Protein AF-0000000078900941 (afdb_homodimer)

Solvent-accessible surface area (backbone atoms only — not comparable to full-atom values): 21826 Å² total; per-residue (Å²): 110,32,38,36,37,47,48,81,42,49,52,17,24,34,42,36,21,47,37,43,66,69,64,56,70,67,45,75,48,90,68,72,78,74,83,88,58,52,76,51,66,72,50,41,76,49,13,80,83,36,54,61,17,28,34,40,34,63,56,96,88,37,81,32,52,26,22,39,37,67,27,40,47,53,48,51,25,63,74,68,68,42,50,53,55,88,51,69,59,48,28,30,36,24,37,18,43,24,39,44,23,48,58,48,40,42,50,22,50,51,51,25,43,45,35,68,63,68,38,88,64,79,43,68,67,62,31,49,54,21,50,52,48,36,50,52,47,49,50,45,47,21,60,53,31,64,75,26,75,26,79,47,27,90,50,77,32,52,21,45,47,54,34,45,39,53,57,59,69,46,41,87,81,45,65,76,48,63,95,23,66,35,39,40,51,39,50,53,57,54,58,65,35,66,34,40,49,57,8,67,50,36,54,65,77,73,73,70,81,123,111,32,38,35,37,47,47,83,42,47,52,16,24,34,43,38,21,48,39,44,66,70,64,56,71,67,45,74,48,89,67,72,77,73,82,86,60,52,75,51,66,73,50,42,74,50,14,81,85,35,52,62,15,28,32,38,35,61,55,96,88,36,81,31,49,26,24,40,38,68,26,41,47,52,48,52,24,63,74,67,68,42,49,52,54,88,50,68,60,48,28,30,34,23,38,17,43,24,40,44,24,50,58,49,39,43,50,23,49,51,50,25,43,43,36,67,64,67,38,88,64,80,45,67,68,63,30,48,55,20,51,53,48,38,50,52,47,50,50,46,47,21,60,53,31,66,76,26,74,25,78,47,27,89,49,77,34,51,21,44,47,53,35,45,41,53,57,60,69,45,40,88,81,43,65,76,48,62,97,23,66,36,39,41,50,39,51,52,58,53,60,66,34,65,34,41,49,57,8,68,49,37,54,64,78,72,72,69,81,123

Secondary structure (DSSP, 8-state):
-EEEE--SSHHHHHHHHHHHHHT--EEEEP----SS----HHHHHH-TT--S-EEEEEETTEEEEEESHHHHHHHHHHHHT-SS-SSHHHHHHHHHHHHIIIIIIHHHHHHHHIIIII-SS--HHHHHHHHHHHHHHHHHHHHHHTT-SBTTBSS--HHHHHHHHHHHHHGGGS-SSTT-HHHHHHHHHHHT-HHHHHHHTPSPPP----/-EEEE--SSHHHHHHHHHHHHHT--EEEEP----SS----HHHHHH-TT--S-EEEEEETTEEEEEESHHHHHHHHHHHHT-SS-SSHHHHHHHHHHHHIIIIIIHHHHHHHHIIIII-SS--HHHHHHHHHHHHHHHHHHHHHHTT-SBTTBSS--HHHHHHHHHHHHHTTTS-SSTT-HHHHHHHHHHHT-HHHHHHHTPSPPP----

Structure (mmCIF, N/CA/C/O backbone):
data_AF-0000000078900941-model_v1
#
loop_
_entity.id
_entity.type
_entity.pdbx_description
1 polymer 'Glutathione S-transferase family protein, putative'
#
loop_
_atom_site.group_PDB
_atom_site.id
_atom_site.type_symbol
_atom_site.label_atom_id
_atom_site.label_alt_id
_atom_site.label_comp_id
_atom_site.label_asym_id
_atom_site.label_entity_id
_atom_site.label_seq_id
_atom_site.pdbx_PDB_ins_code
_atom_site.Cartn_x
_atom_site.Cartn_y
_atom_site.Cartn_z
_atom_site.occupancy
_atom_site.B_iso_or_equiv
_atom_site.auth_seq_id
_atom_site.auth_comp_id
_atom_site.auth_asym_id
_atom_site.auth_atom_id
_atom_site.pdbx_PDB_model_num
ATOM 1 N N . MET A 1 1 ? 12.602 16.359 -16.953 1 89.31 1 MET A N 1
ATOM 2 C CA . MET A 1 1 ? 11.672 17.031 -16.062 1 89.31 1 MET A CA 1
ATOM 3 C C . MET A 1 1 ? 10.508 16.109 -15.688 1 89.31 1 MET A C 1
ATOM 5 O O . MET A 1 1 ? 10.031 15.344 -16.531 1 89.31 1 MET A O 1
ATOM 9 N N . ILE A 1 2 ? 10.094 16.141 -14.477 1 96.94 2 ILE A N 1
ATOM 10 C CA . ILE A 1 2 ? 9.008 15.297 -13.984 1 96.94 2 ILE A CA 1
ATOM 11 C C . ILE A 1 2 ? 7.664 15.883 -14.406 1 96.94 2 ILE A C 1
ATOM 13 O O . ILE A 1 2 ? 7.453 17.094 -14.328 1 96.94 2 ILE A O 1
ATOM 17 N N . THR A 1 3 ? 6.773 15.023 -14.961 1 97.5 3 THR A N 1
ATOM 18 C CA . THR A 1 3 ? 5.379 15.383 -15.211 1 97.5 3 THR A CA 1
ATOM 19 C C . THR A 1 3 ? 4.457 14.672 -14.219 1 97.5 3 THR A C 1
ATOM 21 O O . THR A 1 3 ? 4.5 13.445 -14.086 1 97.5 3 THR A O 1
ATOM 24 N N . LEU A 1 4 ? 3.652 15.453 -13.562 1 98 4 LEU A N 1
ATOM 25 C CA . LEU A 1 4 ? 2.703 14.938 -12.578 1 98 4 LEU A CA 1
ATOM 26 C C . LEU A 1 4 ? 1.29 14.906 -13.148 1 98 4 LEU A C 1
ATOM 28 O O . LEU A 1 4 ? 0.805 15.914 -13.664 1 98 4 LEU A O 1
ATOM 32 N N . TYR A 1 5 ? 0.704 13.734 -13.188 1 96.56 5 TYR A N 1
ATOM 33 C CA . TYR A 1 5 ? -0.721 13.555 -13.453 1 96.56 5 TYR A CA 1
ATOM 34 C C . TYR A 1 5 ? -1.503 13.445 -12.148 1 96.56 5 TYR A C 1
ATOM 36 O O . TYR A 1 5 ? -1.329 12.492 -11.391 1 96.56 5 TYR A O 1
ATOM 44 N N . SER A 1 6 ? -2.326 14.477 -11.867 1 94.31 6 SER A N 1
ATOM 45 C CA . SER A 1 6 ? -2.955 14.477 -10.547 1 94.31 6 SER A CA 1
ATOM 46 C C . SER A 1 6 ? -4.258 15.273 -10.555 1 94.31 6 SER A C 1
ATOM 48 O O . SER A 1 6 ? -4.465 16.125 -11.422 1 94.31 6 SER A O 1
ATOM 50 N N . PHE A 1 7 ? -5.105 14.953 -9.672 1 90.88 7 PHE A N 1
ATOM 51 C CA . PHE A 1 7 ? -6.234 15.773 -9.25 1 90.88 7 PHE A CA 1
ATOM 52 C C . PHE A 1 7 ? -6.027 16.281 -7.836 1 90.88 7 PHE A C 1
ATOM 54 O O . PHE A 1 7 ? -5.086 15.883 -7.148 1 90.88 7 PHE A O 1
ATOM 61 N N . GLY A 1 8 ? -6.957 17.219 -7.438 1 90.62 8 GLY A N 1
ATOM 62 C CA . GLY A 1 8 ? -6.91 17.75 -6.082 1 90.62 8 GLY A CA 1
ATOM 63 C C . GLY A 1 8 ? -7.531 16.812 -5.059 1 90.62 8 GLY A C 1
ATOM 64 O O . GLY A 1 8 ? -8.391 17.219 -4.273 1 90.62 8 GLY A O 1
ATOM 65 N N . THR A 1 9 ? -7.145 15.523 -5.102 1 92 9 THR A N 1
ATOM 66 C CA . THR A 1 9 ? -7.598 14.516 -4.156 1 92 9 THR A CA 1
ATOM 67 C C . THR A 1 9 ? -6.496 14.172 -3.156 1 92 9 THR A C 1
ATOM 69 O O . THR A 1 9 ? -5.328 14.5 -3.377 1 92 9 THR A O 1
ATOM 72 N N . PRO A 1 10 ? -6.879 13.57 -2.072 1 96 10 PRO A N 1
ATOM 73 C CA . PRO A 1 10 ? -5.844 13.195 -1.107 1 96 10 PRO A CA 1
ATOM 74 C C . PRO A 1 10 ? -4.773 12.289 -1.713 1 96 10 PRO A C 1
ATOM 76 O O . PRO A 1 10 ? -3.598 12.391 -1.352 1 96 10 PRO A O 1
ATOM 79 N N . HIS A 1 11 ? -5.121 11.414 -2.633 1 96.19 11 HIS A N 1
ATOM 80 C CA . HIS A 1 11 ? -4.129 10.594 -3.32 1 96.19 11 HIS A CA 1
ATOM 81 C C . HIS A 1 11 ? -3.141 11.453 -4.098 1 96.19 11 HIS A C 1
ATOM 83 O O . HIS A 1 11 ? -1.931 11.227 -4.031 1 96.19 11 HIS A O 1
ATOM 89 N N . GLY A 1 12 ? -3.729 12.383 -4.824 1 96.81 12 GLY A N 1
ATOM 90 C CA . GLY A 1 12 ? -2.889 13.281 -5.598 1 96.81 12 GLY A CA 1
ATOM 91 C C . GLY A 1 12 ? -1.979 14.141 -4.738 1 96.81 12 GLY A C 1
ATOM 92 O O . GLY A 1 12 ? -0.824 14.383 -5.098 1 96.81 12 GLY A O 1
ATOM 93 N N . HIS A 1 13 ? -2.455 14.547 -3.639 1 98.25 13 HIS A N 1
ATOM 94 C CA . HIS A 1 13 ? -1.705 15.438 -2.76 1 98.25 13 HIS A CA 1
ATOM 95 C C . HIS A 1 13 ? -0.484 14.734 -2.176 1 98.25 13 HIS A C 1
ATOM 97 O O . HIS A 1 13 ? 0.536 15.375 -1.908 1 98.25 13 HIS A O 1
ATOM 103 N N . ARG A 1 14 ? -0.499 13.391 -2.012 1 98.69 14 ARG A N 1
ATOM 104 C CA . ARG A 1 14 ? 0.699 12.672 -1.597 1 98.69 14 ARG A CA 1
ATOM 105 C C . ARG A 1 14 ? 1.86 12.945 -2.547 1 98.69 14 ARG A C 1
ATOM 107 O O . ARG A 1 14 ? 2.973 13.242 -2.107 1 98.69 14 ARG A O 1
ATOM 114 N N . ALA A 1 15 ? 1.539 12.93 -3.803 1 98.69 15 ALA A N 1
ATOM 115 C CA . ALA A 1 15 ? 2.576 13.102 -4.816 1 98.69 15 ALA A CA 1
ATOM 116 C C . ALA A 1 15 ? 3.049 14.555 -4.871 1 98.69 15 ALA A C 1
ATOM 118 O O . ALA A 1 15 ? 4.254 14.82 -4.906 1 98.69 15 ALA A O 1
ATOM 119 N N . SER A 1 16 ? 2.109 15.469 -4.863 1 98.75 16 SER A N 1
ATOM 120 C CA . SER A 1 16 ? 2.496 16.875 -4.973 1 98.75 16 SER A CA 1
ATOM 121 C C . SER A 1 16 ? 3.234 17.344 -3.727 1 98.75 16 SER A C 1
ATOM 123 O O . SER A 1 16 ? 4.195 18.109 -3.82 1 98.75 16 SER A O 1
ATOM 125 N N . ILE A 1 17 ? 2.809 16.891 -2.559 1 98.88 17 ILE A N 1
ATOM 126 C CA . ILE A 1 17 ? 3.537 17.219 -1.337 1 98.88 17 ILE A CA 1
ATOM 127 C C . ILE A 1 17 ? 4.961 16.672 -1.427 1 98.88 17 ILE A C 1
ATOM 129 O O . ILE A 1 17 ? 5.922 17.375 -1.098 1 98.88 17 ILE A O 1
ATOM 133 N N . MET A 1 18 ? 5.105 15.438 -1.868 1 98.94 18 MET A N 1
ATOM 134 C CA . MET A 1 18 ? 6.426 14.82 -1.984 1 98.94 18 MET A CA 1
ATOM 135 C C . MET A 1 18 ? 7.316 15.617 -2.934 1 98.94 18 MET A C 1
ATOM 137 O O . MET A 1 18 ? 8.484 15.859 -2.635 1 98.94 18 MET A O 1
ATOM 141 N N . LEU A 1 19 ? 6.77 15.992 -4.051 1 98.75 19 LEU A N 1
ATOM 142 C CA . LEU A 1 19 ? 7.527 16.766 -5.023 1 98.75 19 LEU A CA 1
ATOM 143 C C . LEU A 1 19 ? 7.969 18.094 -4.434 1 98.75 19 LEU A C 1
ATOM 145 O O . LEU A 1 19 ? 9.117 18.516 -4.613 1 98.75 19 LEU A O 1
ATOM 149 N N . GLU A 1 20 ? 7.086 18.703 -3.717 1 98.81 20 GLU A N 1
ATOM 150 C CA . GLU A 1 20 ? 7.414 19.984 -3.08 1 98.81 20 GLU A CA 1
ATOM 151 C C . GLU A 1 20 ? 8.469 19.797 -1.992 1 98.81 20 GLU A C 1
ATOM 153 O O . GLU A 1 20 ? 9.367 20.625 -1.843 1 98.81 20 GLU A O 1
ATOM 158 N N . GLU A 1 21 ? 8.344 18.75 -1.199 1 98.88 21 GLU A N 1
ATOM 159 C CA . GLU A 1 21 ? 9.305 18.469 -0.136 1 98.88 21 GLU A CA 1
ATOM 160 C C . GLU A 1 21 ? 10.703 18.219 -0.704 1 98.88 21 GLU A C 1
ATOM 162 O O . GLU A 1 21 ? 11.703 18.625 -0.101 1 98.88 21 GLU A O 1
ATOM 167 N N . THR A 1 22 ? 10.797 17.562 -1.815 1 98.31 22 THR A N 1
ATOM 168 C CA . THR A 1 22 ? 12.094 17.203 -2.389 1 98.31 22 THR A CA 1
ATOM 169 C C . THR A 1 22 ? 12.664 18.359 -3.199 1 98.31 22 THR A C 1
ATOM 171 O O . THR A 1 22 ? 13.859 18.359 -3.529 1 98.31 22 THR A O 1
ATOM 174 N N . GLY A 1 23 ? 11.836 19.281 -3.594 1 97.94 23 GLY A N 1
ATOM 175 C CA . GLY A 1 23 ? 12.289 20.438 -4.352 1 97.94 23 GLY A CA 1
ATOM 176 C C . GLY A 1 23 ? 12.555 20.125 -5.812 1 97.94 23 GLY A C 1
ATOM 177 O O . GLY A 1 23 ? 13.156 20.938 -6.523 1 97.94 23 GLY A O 1
ATOM 178 N N . LEU A 1 24 ? 12.18 18.984 -6.266 1 96.69 24 LEU A N 1
ATOM 179 C CA . LEU A 1 24 ? 12.367 18.609 -7.664 1 96.69 24 LEU A CA 1
ATOM 180 C C . LEU A 1 24 ? 11.43 19.406 -8.57 1 96.69 24 LEU A C 1
ATOM 182 O O . LEU A 1 24 ? 10.242 19.547 -8.273 1 96.69 24 LEU A O 1
ATOM 186 N N . PRO A 1 25 ? 12.008 19.953 -9.602 1 96.75 25 PRO A N 1
ATOM 187 C CA . PRO A 1 25 ? 11.117 20.625 -10.547 1 96.75 25 PRO A CA 1
ATOM 188 C C . PRO A 1 25 ? 10.141 19.672 -11.227 1 96.75 25 PRO A C 1
ATOM 190 O O . PRO A 1 25 ? 10.492 18.531 -11.523 1 96.75 25 PRO A O 1
ATOM 193 N N . TYR A 1 26 ? 8.945 20.141 -11.398 1 97.5 26 TYR A N 1
ATOM 194 C CA . TYR A 1 26 ? 7.93 19.344 -12.07 1 97.5 26 TYR A CA 1
ATOM 195 C C . TYR A 1 26 ? 6.891 20.219 -12.75 1 97.5 26 TYR A C 1
ATOM 197 O O . TYR A 1 26 ? 6.777 21.406 -12.445 1 97.5 26 TYR A O 1
ATOM 205 N N . ARG A 1 27 ? 6.199 19.641 -13.688 1 96.56 27 ARG A N 1
ATOM 206 C CA . ARG A 1 27 ? 5.012 20.234 -14.289 1 96.56 27 ARG A CA 1
ATOM 207 C C . ARG A 1 27 ? 3.779 19.375 -14.047 1 96.56 27 ARG A C 1
ATOM 209 O O . ARG A 1 27 ? 3.893 18.172 -13.859 1 96.56 27 ARG A O 1
ATOM 216 N N . VAL A 1 28 ? 2.648 19.984 -14.023 1 96.44 28 VAL A N 1
ATOM 217 C CA . VAL A 1 28 ? 1.391 19.266 -13.844 1 96.44 28 VAL A CA 1
ATOM 218 C C . VAL A 1 28 ? 0.688 19.125 -15.188 1 96.44 28 VAL A C 1
ATOM 220 O O . VAL A 1 28 ? 0.504 20.094 -15.922 1 96.44 28 VAL A O 1
ATOM 223 N N . HIS A 1 29 ? 0.426 17.875 -15.547 1 93.75 29 HIS A N 1
ATOM 224 C CA . HIS A 1 29 ? -0.381 17.625 -16.734 1 93.75 29 HIS A CA 1
ATOM 225 C C . HIS A 1 29 ? -1.857 17.891 -16.469 1 93.75 29 HIS A C 1
ATOM 227 O O . HIS A 1 29 ? -2.445 17.312 -15.547 1 93.75 29 HIS A O 1
ATOM 233 N N . PRO A 1 30 ? -2.486 18.797 -17.188 1 84 30 PRO A N 1
ATOM 234 C CA . PRO A 1 30 ? -3.91 19.078 -16.969 1 84 30 PRO A CA 1
ATOM 235 C C . PRO A 1 30 ? -4.789 17.859 -17.266 1 84 30 PRO A C 1
ATOM 237 O O . PRO A 1 30 ? -4.602 17.188 -18.281 1 84 30 PRO A O 1
ATOM 240 N N . LEU A 1 31 ? -5.566 17.5 -16.328 1 86.75 31 LEU A N 1
ATOM 241 C CA . LEU A 1 31 ? -6.508 16.391 -16.5 1 86.75 31 LEU A CA 1
ATOM 242 C C . LEU A 1 31 ? -7.945 16.875 -16.375 1 86.75 31 LEU A C 1
ATOM 244 O O . LEU A 1 31 ? -8.242 17.75 -15.562 1 86.75 31 LEU A O 1
ATOM 248 N N . ASP A 1 32 ? -8.766 16.453 -17.359 1 73.25 32 ASP A N 1
ATOM 249 C CA . ASP A 1 32 ? -10.195 16.719 -17.25 1 73.25 32 ASP A CA 1
ATOM 250 C C . ASP A 1 32 ? -10.922 15.594 -16.531 1 73.25 32 ASP A C 1
ATOM 252 O O . ASP A 1 32 ? -10.648 14.414 -16.766 1 73.25 32 ASP A O 1
ATOM 256 N N . PHE A 1 33 ? -11.445 16 -15.414 1 64.31 33 PHE A N 1
ATOM 257 C CA . PHE A 1 33 ? -12.227 15.008 -14.695 1 64.31 33 PHE A CA 1
ATOM 258 C C . PHE A 1 33 ? -13.641 14.922 -15.25 1 64.31 33 PHE A C 1
ATOM 260 O O . PHE A 1 33 ? -14.367 15.922 -15.266 1 64.31 33 PHE A O 1
ATOM 267 N N . ASP A 1 34 ? -13.906 13.961 -16.078 1 56.72 34 ASP A N 1
ATOM 268 C CA . ASP A 1 34 ? -15.273 13.867 -16.578 1 56.72 34 ASP A CA 1
ATOM 269 C C . ASP A 1 34 ? -16.188 13.156 -15.578 1 56.72 34 ASP A C 1
ATOM 271 O O . ASP A 1 34 ? -17.344 12.852 -15.891 1 56.72 34 ASP A O 1
ATOM 275 N N . GLY A 1 35 ? -15.859 13.086 -14.32 1 53.44 35 GLY A N 1
ATOM 276 C CA . GLY A 1 35 ? -16.75 12.594 -13.281 1 53.44 35 GLY A CA 1
ATOM 277 C C . GLY A 1 35 ? -16.531 11.125 -12.961 1 53.44 35 GLY A C 1
ATOM 278 O O . GLY A 1 35 ? -16.75 10.695 -11.828 1 53.44 35 GLY A O 1
ATOM 279 N N . ASP A 1 36 ? -16.5 10.031 -13.867 1 54.31 36 ASP A N 1
ATOM 280 C CA . ASP A 1 36 ? -16.516 8.609 -13.555 1 54.31 36 ASP A CA 1
ATOM 281 C C . ASP A 1 36 ? -15.133 7.984 -13.766 1 54.31 36 ASP A C 1
ATOM 283 O O . ASP A 1 36 ? -14.695 7.164 -12.961 1 54.31 36 ASP A O 1
ATOM 287 N N . ARG A 1 37 ? -14.656 8.344 -15 1 62.03 37 ARG A N 1
ATOM 288 C CA . ARG A 1 37 ? -13.375 7.758 -15.398 1 62.03 37 ARG A CA 1
ATOM 289 C C . ARG A 1 37 ? -12.508 8.781 -16.125 1 62.03 37 ARG A C 1
ATOM 291 O O . ARG A 1 37 ? -13.031 9.656 -16.828 1 62.03 37 ARG A O 1
ATOM 298 N N . VAL A 1 38 ? -11.227 8.75 -15.641 1 71.5 38 VAL A N 1
ATOM 299 C CA . VAL A 1 38 ? -10.312 9.586 -16.406 1 71.5 38 VAL A CA 1
ATOM 300 C C . VAL A 1 38 ? -9.914 8.859 -17.688 1 71.5 38 VAL A C 1
ATOM 302 O O . VAL A 1 38 ? -9.422 7.723 -17.641 1 71.5 38 VAL A O 1
ATOM 305 N N . THR A 1 39 ? -10.281 9.391 -18.828 1 77.56 39 THR A N 1
ATOM 306 C CA . THR A 1 39 ? -9.977 8.766 -20.109 1 77.56 39 THR A CA 1
ATOM 307 C C . THR A 1 39 ? -8.852 9.516 -20.828 1 77.56 39 THR A C 1
ATOM 309 O O . THR A 1 39 ? -8.641 9.328 -22.031 1 77.56 39 THR A O 1
ATOM 312 N N . ASP A 1 40 ? -8.125 10.188 -20.172 1 86.12 40 ASP A N 1
ATOM 313 C CA . ASP A 1 40 ? -6.988 10.891 -20.75 1 86.12 40 ASP A CA 1
ATOM 314 C C . ASP A 1 40 ? -5.934 9.906 -21.25 1 86.12 40 ASP A C 1
ATOM 316 O O . ASP A 1 40 ? -5.379 9.133 -20.469 1 86.12 40 ASP A O 1
ATOM 320 N N . PRO A 1 41 ? -5.672 9.891 -22.562 1 89.81 41 PRO A N 1
ATOM 321 C CA . PRO A 1 41 ? -4.742 8.906 -23.125 1 89.81 41 PRO A CA 1
ATOM 322 C C . PRO A 1 41 ? -3.34 9.016 -22.531 1 89.81 41 PRO A C 1
ATOM 324 O O . PRO A 1 41 ? -2.645 8.008 -22.375 1 89.81 41 PRO A O 1
ATOM 327 N N . ALA A 1 42 ? -2.936 10.211 -22.219 1 92.38 42 ALA A N 1
ATOM 328 C CA . ALA A 1 42 ? -1.609 10.398 -21.641 1 92.38 42 ALA A CA 1
ATOM 329 C C . ALA A 1 42 ? -1.52 9.742 -20.25 1 92.38 42 ALA A C 1
ATOM 331 O O . ALA A 1 42 ? -0.505 9.125 -19.922 1 92.38 42 ALA A O 1
ATOM 332 N N . LEU A 1 43 ? -2.594 9.883 -19.484 1 94.19 43 LEU A N 1
ATOM 333 C CA . LEU A 1 43 ? -2.625 9.242 -18.188 1 94.19 43 LEU A CA 1
ATOM 334 C C . LEU A 1 43 ? -2.654 7.719 -18.328 1 94.19 43 LEU A C 1
ATOM 336 O O . LEU A 1 43 ? -1.952 7.012 -17.609 1 94.19 43 LEU A O 1
ATOM 340 N N . LEU A 1 44 ? -3.43 7.238 -19.297 1 92.25 44 LEU A N 1
ATOM 341 C CA . LEU A 1 44 ? -3.607 5.801 -19.469 1 92.25 44 LEU A CA 1
ATOM 342 C C . LEU A 1 44 ? -2.307 5.137 -19.906 1 92.25 44 LEU A C 1
ATOM 344 O O . LEU A 1 44 ? -2.07 3.965 -19.609 1 92.25 44 LEU A O 1
ATOM 348 N N . ARG A 1 45 ? -1.449 5.875 -20.516 1 93.25 45 ARG A N 1
ATOM 349 C CA . ARG A 1 45 ? -0.145 5.355 -20.906 1 93.25 45 ARG A CA 1
ATOM 350 C C . ARG A 1 45 ? 0.763 5.168 -19.703 1 93.25 45 ARG A C 1
ATOM 352 O O . ARG A 1 45 ? 1.632 4.293 -19.703 1 93.25 45 ARG A O 1
ATOM 359 N N . VAL A 1 46 ? 0.469 5.895 -18.656 1 96 46 VAL A N 1
ATOM 360 C CA . VAL A 1 46 ? 1.347 5.906 -17.484 1 96 46 VAL A CA 1
ATOM 361 C C . VAL A 1 46 ? 0.743 5.047 -16.375 1 96 46 VAL A C 1
ATOM 363 O O . VAL A 1 46 ? 1.46 4.32 -15.688 1 96 46 VAL A O 1
ATOM 366 N N . SER A 1 47 ? -0.559 5.141 -16.25 1 96.25 47 SER A N 1
ATOM 367 C CA . SER A 1 47 ? -1.297 4.465 -15.188 1 96.25 47 SER A CA 1
ATOM 368 C C . SER A 1 47 ? -2.35 3.521 -15.766 1 96.25 47 SER A C 1
ATOM 370 O O . SER A 1 47 ? -3.461 3.945 -16.078 1 96.25 47 SER A O 1
ATOM 372 N N . PRO A 1 48 ? -2.115 2.279 -15.719 1 95.88 48 PRO A N 1
ATOM 373 C CA . PRO A 1 48 ? -2.963 1.326 -16.438 1 95.88 48 PRO A CA 1
ATOM 374 C C . PRO A 1 48 ? -4.406 1.323 -15.93 1 95.88 48 PRO A C 1
ATOM 376 O O . PRO A 1 48 ? -5.324 0.998 -16.688 1 95.88 48 PRO A O 1
ATOM 379 N N . LEU A 1 49 ? -4.625 1.688 -14.68 1 95.19 49 LEU A N 1
ATOM 380 C CA . LEU A 1 49 ? -5.98 1.737 -14.141 1 95.19 49 LEU A CA 1
ATOM 381 C C . LEU A 1 49 ? -6.621 3.094 -14.406 1 95.19 49 LEU A C 1
ATOM 383 O O . LEU A 1 49 ? -7.785 3.314 -14.055 1 95.19 49 LEU A O 1
ATOM 387 N N . GLY A 1 50 ? -5.859 3.986 -14.992 1 93.06 50 GLY A N 1
ATOM 388 C CA . GLY A 1 50 ? -6.359 5.328 -15.242 1 93.06 50 GLY A CA 1
ATOM 389 C C . GLY A 1 50 ? -6.555 6.137 -13.977 1 93.06 50 GLY A C 1
ATOM 390 O O . GLY A 1 50 ? -7.402 7.031 -13.93 1 93.06 50 GLY A O 1
ATOM 391 N N . ARG A 1 51 ? -5.758 5.836 -12.977 1 93.06 51 ARG A N 1
ATOM 392 C CA . ARG A 1 51 ? -5.887 6.535 -11.703 1 93.06 51 ARG A CA 1
ATOM 393 C C . ARG A 1 51 ? -4.73 7.508 -11.5 1 93.06 51 ARG A C 1
ATOM 395 O O . ARG A 1 51 ? -3.646 7.32 -12.055 1 93.06 51 ARG A O 1
ATOM 402 N N . VAL A 1 52 ? -5.02 8.508 -10.805 1 94.12 52 VAL A N 1
ATOM 403 C CA . VAL A 1 52 ? -4.004 9.461 -10.375 1 94.12 52 VAL A CA 1
ATOM 404 C C . VAL A 1 52 ? -3.668 9.227 -8.898 1 94.12 52 VAL A C 1
ATOM 406 O O . VAL A 1 52 ? -4.473 8.664 -8.156 1 94.12 52 VAL A O 1
ATOM 409 N N . PRO A 1 53 ? -2.479 9.508 -8.43 1 96.81 53 PRO A N 1
ATOM 410 C CA . PRO A 1 53 ? -1.452 10.211 -9.203 1 96.81 53 PRO A CA 1
ATOM 411 C C . PRO A 1 53 ? -0.546 9.266 -9.984 1 96.81 53 PRO A C 1
ATOM 413 O O . PRO A 1 53 ? -0.486 8.07 -9.68 1 96.81 53 PRO A O 1
ATOM 416 N N . ALA A 1 54 ? 0.083 9.75 -10.953 1 97.88 54 ALA A N 1
ATOM 417 C CA . ALA A 1 54 ? 1.173 9.133 -11.703 1 97.88 54 ALA A CA 1
ATOM 418 C C . ALA A 1 54 ? 2.201 10.172 -12.141 1 97.88 54 ALA A C 1
ATOM 420 O O . ALA A 1 54 ? 1.906 11.367 -12.172 1 97.88 54 ALA A O 1
ATOM 421 N N . ILE A 1 55 ? 3.426 9.711 -12.352 1 98.44 55 ILE A N 1
ATOM 422 C CA . ILE A 1 55 ? 4.422 10.641 -12.875 1 98.44 55 ILE A CA 1
ATOM 423 C C . ILE A 1 55 ? 5.215 9.969 -13.992 1 98.44 55 ILE A C 1
ATOM 425 O O . ILE A 1 55 ? 5.301 8.742 -14.055 1 98.44 55 ILE A O 1
ATOM 429 N N . THR A 1 56 ? 5.688 10.727 -14.859 1 97.69 56 THR A N 1
ATOM 430 C CA . THR A 1 56 ? 6.801 10.344 -15.727 1 97.69 56 THR A CA 1
ATOM 431 C C . THR A 1 56 ? 8.07 11.102 -15.336 1 97.69 56 THR A C 1
ATOM 433 O O . THR A 1 56 ? 8.016 12.266 -14.945 1 97.69 56 THR A O 1
ATOM 436 N N . ASP A 1 57 ? 9.078 10.359 -15.336 1 94.31 57 ASP A N 1
ATOM 437 C CA . ASP A 1 57 ? 10.391 10.891 -15 1 94.31 57 ASP A CA 1
ATOM 438 C C . ASP A 1 57 ? 11.414 10.578 -16.094 1 94.31 57 ASP A C 1
ATOM 440 O O . ASP A 1 57 ? 11.242 9.633 -16.859 1 94.31 57 ASP A O 1
ATOM 444 N N . ALA A 1 58 ? 12.406 11.438 -16.328 1 88.69 58 ALA A N 1
ATOM 445 C CA . ALA A 1 58 ? 13.492 11.156 -17.266 1 88.69 58 ALA A CA 1
ATOM 446 C C . ALA A 1 58 ? 14.773 10.805 -16.516 1 88.69 58 ALA A C 1
ATOM 448 O O . ALA A 1 58 ? 15.391 11.672 -15.883 1 88.69 58 ALA A O 1
ATOM 449 N N . ILE A 1 59 ? 15.055 9.539 -16.562 1 82.81 59 ILE A N 1
ATOM 450 C CA . ILE A 1 59 ? 16.281 9.07 -15.914 1 82.81 59 ILE A CA 1
ATOM 451 C C . ILE A 1 59 ? 17.219 8.484 -16.953 1 82.81 59 ILE A C 1
ATOM 453 O O . ILE A 1 59 ? 16.875 7.547 -17.672 1 82.81 59 ILE A O 1
ATOM 457 N N . GLY A 1 60 ? 18.484 9.016 -17.016 1 79.94 60 GLY A N 1
ATOM 458 C CA . GLY A 1 60 ? 19.469 8.523 -17.953 1 79.94 60 GLY A CA 1
ATOM 459 C C . GLY A 1 60 ? 19 8.562 -19.391 1 79.94 60 GLY A C 1
ATOM 460 O O . GLY A 1 60 ? 19.312 7.656 -20.172 1 79.94 60 GLY A O 1
ATOM 461 N N . GLY A 1 61 ? 18.125 9.469 -19.719 1 82.75 61 GLY A N 1
ATOM 462 C CA . GLY A 1 61 ? 17.672 9.617 -21.094 1 82.75 61 GLY A CA 1
ATOM 463 C C . GLY A 1 61 ? 16.469 8.742 -21.422 1 82.75 61 GLY A C 1
ATOM 464 O O . GLY A 1 61 ? 15.992 8.734 -22.562 1 82.75 61 GLY A O 1
ATOM 465 N N . ARG A 1 62 ? 16.047 8.031 -20.438 1 88.06 62 ARG A N 1
ATOM 466 C CA . ARG A 1 62 ? 14.883 7.168 -20.641 1 88.06 62 ARG A CA 1
ATOM 467 C C . ARG A 1 62 ? 13.711 7.617 -19.781 1 88.06 62 ARG A C 1
ATOM 469 O O . ARG A 1 62 ? 13.906 8.039 -18.641 1 88.06 62 ARG A O 1
ATOM 476 N N . GLU A 1 63 ? 12.578 7.52 -20.375 1 92.06 63 GLU A N 1
ATOM 477 C CA . GLU A 1 63 ? 11.367 7.848 -19.625 1 92.06 63 GLU A CA 1
ATOM 478 C C . GLU A 1 63 ? 10.961 6.699 -18.703 1 92.06 63 GLU A C 1
ATOM 480 O O . GLU A 1 63 ? 10.914 5.543 -19.141 1 92.06 63 GLU A O 1
ATOM 485 N N . VAL A 1 64 ? 10.773 7.109 -17.516 1 95.12 64 VAL A N 1
ATOM 486 C CA . VAL A 1 64 ? 10.328 6.156 -16.5 1 95.12 64 VAL A CA 1
ATOM 487 C C . VAL A 1 64 ? 8.953 6.555 -15.977 1 95.12 64 VAL A C 1
ATOM 489 O O . VAL A 1 64 ? 8.727 7.715 -15.625 1 95.12 64 VAL A O 1
ATOM 492 N N . ARG A 1 65 ? 7.996 5.621 -16.031 1 97.31 65 ARG A N 1
ATOM 493 C CA . ARG A 1 65 ? 6.684 5.891 -15.461 1 97.31 65 ARG A CA 1
ATOM 494 C C . ARG A 1 65 ? 6.586 5.34 -14.039 1 97.31 65 ARG A C 1
ATOM 496 O O . ARG A 1 65 ? 7.145 4.285 -13.734 1 97.31 65 ARG A O 1
ATOM 503 N N . VAL A 1 66 ? 5.973 6.051 -13.234 1 98.44 66 VAL A N 1
ATOM 504 C CA . VAL A 1 66 ? 5.645 5.629 -11.875 1 98.44 66 VAL A CA 1
ATOM 505 C C . VAL A 1 66 ? 4.172 5.906 -11.586 1 98.44 66 VAL A C 1
ATOM 507 O O . VAL A 1 66 ? 3.721 7.051 -11.688 1 98.44 66 VAL A O 1
ATOM 510 N N . PHE A 1 67 ? 3.406 4.824 -11.266 1 98.31 67 PHE A N 1
ATOM 511 C CA . PHE A 1 67 ? 1.99 5.031 -10.984 1 98.31 67 PHE A CA 1
ATOM 512 C C . PHE A 1 67 ? 1.644 4.559 -9.578 1 98.31 67 PHE A C 1
ATOM 514 O O . PHE A 1 67 ? 2.203 3.57 -9.094 1 98.31 67 PHE A O 1
ATOM 521 N N . GLY A 1 68 ? 0.723 5.336 -8.977 1 97.81 68 GLY A N 1
ATOM 522 C CA . GLY A 1 68 ? 0.356 5.113 -7.586 1 97.81 68 GLY A CA 1
ATOM 523 C C . GLY A 1 68 ? 1.135 5.984 -6.617 1 97.81 68 GLY A C 1
ATOM 524 O O . GLY A 1 68 ? 2.359 6.09 -6.715 1 97.81 68 GLY A O 1
ATOM 525 N N . SER A 1 69 ? 0.422 6.523 -5.672 1 98.5 69 SER A N 1
ATOM 526 C CA . SER A 1 69 ? 1.04 7.5 -4.777 1 98.5 69 SER A CA 1
ATOM 527 C C . SER A 1 69 ? 2.141 6.859 -3.938 1 98.5 69 SER A C 1
ATOM 529 O O . SER A 1 69 ? 3.178 7.48 -3.688 1 98.5 69 SER A O 1
ATOM 531 N N . GLY A 1 70 ? 1.93 5.605 -3.496 1 98.69 70 GLY A N 1
ATOM 532 C CA . GLY A 1 70 ? 2.961 4.934 -2.721 1 98.69 70 GLY A CA 1
ATOM 533 C C . GLY A 1 70 ? 4.254 4.738 -3.492 1 98.69 70 GLY A C 1
ATOM 534 O O . GLY A 1 70 ? 5.336 5.008 -2.973 1 98.69 70 GLY A O 1
ATOM 535 N N . ALA A 1 71 ? 4.125 4.266 -4.711 1 98.81 71 ALA A N 1
ATOM 536 C CA . ALA A 1 71 ? 5.293 4.074 -5.57 1 98.81 71 ALA A CA 1
ATOM 537 C C . ALA A 1 71 ? 6.008 5.398 -5.828 1 98.81 71 ALA A C 1
ATOM 539 O O . ALA A 1 71 ? 7.238 5.457 -5.828 1 98.81 71 ALA A O 1
ATOM 540 N N . ILE A 1 72 ? 5.238 6.445 -6.031 1 98.81 72 ILE A N 1
ATOM 541 C CA . ILE A 1 72 ? 5.801 7.766 -6.305 1 98.81 72 ILE A CA 1
ATOM 542 C C . ILE A 1 72 ? 6.594 8.25 -5.094 1 98.81 72 ILE A C 1
ATOM 544 O O . ILE A 1 72 ? 7.707 8.766 -5.238 1 98.81 72 ILE A O 1
ATOM 548 N N . LEU A 1 73 ? 6.039 8.062 -3.893 1 98.88 73 LEU A N 1
ATOM 549 C CA . LEU A 1 73 ? 6.727 8.477 -2.678 1 98.88 73 LEU A CA 1
ATOM 550 C C . LEU A 1 73 ? 8.086 7.789 -2.557 1 98.88 73 LEU A C 1
ATOM 552 O O . LEU A 1 73 ? 9.102 8.445 -2.336 1 98.88 73 LEU A O 1
ATOM 556 N N . LEU A 1 74 ? 8.086 6.496 -2.756 1 98.69 74 LEU A N 1
ATOM 557 C CA . LEU A 1 74 ? 9.328 5.75 -2.584 1 98.69 74 LEU A CA 1
ATOM 558 C C . LEU A 1 74 ? 10.312 6.062 -3.707 1 98.69 74 LEU A C 1
ATOM 560 O O . LEU A 1 74 ? 11.516 6.203 -3.467 1 98.69 74 LEU A O 1
ATOM 564 N N . HIS A 1 75 ? 9.82 6.199 -4.891 1 98.06 75 HIS A N 1
ATOM 565 C CA . HIS A 1 75 ? 10.664 6.531 -6.031 1 98.06 75 HIS A CA 1
ATOM 566 C C . HIS A 1 75 ? 11.391 7.855 -5.812 1 98.06 75 HIS A C 1
ATOM 568 O O . HIS A 1 75 ? 12.609 7.934 -5.953 1 98.06 75 HIS A O 1
ATOM 574 N N . LEU A 1 76 ? 10.711 8.859 -5.406 1 98.25 76 LEU A N 1
ATOM 575 C CA . LEU A 1 76 ? 11.281 10.188 -5.242 1 98.25 76 LEU A CA 1
ATOM 576 C C . LEU A 1 76 ? 12.195 10.242 -4.016 1 98.25 76 LEU A C 1
ATOM 578 O O . LEU A 1 76 ? 13.211 10.93 -4.023 1 98.25 76 LEU A O 1
ATOM 582 N N . ALA A 1 77 ? 11.812 9.555 -2.965 1 98.44 77 ALA A N 1
ATOM 583 C CA . ALA A 1 77 ? 12.672 9.477 -1.789 1 98.44 77 ALA A CA 1
ATOM 584 C C . ALA A 1 77 ? 14.023 8.852 -2.139 1 98.44 77 ALA A C 1
ATOM 586 O O . ALA A 1 77 ? 15.07 9.367 -1.738 1 98.44 77 ALA A O 1
ATOM 587 N N . GLU A 1 78 ? 13.945 7.805 -2.85 1 95.94 78 GLU A N 1
ATOM 588 C CA . GLU A 1 78 ? 15.172 7.098 -3.211 1 95.94 78 GLU A CA 1
ATOM 589 C C . GLU A 1 78 ? 16.016 7.918 -4.18 1 95.94 78 GLU A C 1
ATOM 591 O O . GLU A 1 78 ? 17.25 7.957 -4.059 1 95.94 78 GLU A O 1
ATOM 596 N N . MET A 1 79 ? 15.391 8.547 -5.051 1 93.88 79 MET A N 1
ATOM 597 C CA . MET A 1 79 ? 16.078 9.383 -6.031 1 93.88 79 MET A CA 1
ATOM 598 C C . MET A 1 79 ? 16.828 10.516 -5.344 1 93.88 79 MET A C 1
ATOM 600 O O . MET A 1 79 ? 17.938 10.883 -5.758 1 93.88 79 MET A O 1
ATOM 604 N N . THR A 1 80 ? 16.25 11.039 -4.293 1 96.81 80 THR A N 1
ATOM 605 C CA . THR A 1 80 ? 16.812 12.227 -3.668 1 96.81 80 THR A CA 1
ATOM 606 C C . THR A 1 80 ? 17.609 11.852 -2.418 1 96.81 80 THR A C 1
ATOM 608 O O . THR A 1 80 ? 18.375 12.664 -1.895 1 96.81 80 THR A O 1
ATOM 611 N N . GLY A 1 81 ? 17.406 10.648 -1.933 1 96.81 81 GLY A N 1
ATOM 612 C CA . GLY A 1 81 ? 18.047 10.242 -0.692 1 96.81 81 GLY A CA 1
ATOM 613 C C . GLY A 1 81 ? 17.5 10.961 0.526 1 96.81 81 GLY A C 1
ATOM 614 O O . GLY A 1 81 ? 18.203 11.148 1.516 1 96.81 81 GLY A O 1
ATOM 615 N N . THR A 1 82 ? 16.219 11.43 0.447 1 97.94 82 THR A N 1
ATOM 616 C CA . THR A 1 82 ? 15.617 12.18 1.541 1 97.94 82 THR A CA 1
ATOM 617 C C . THR A 1 82 ? 14.281 11.562 1.938 1 97.94 82 THR A C 1
ATOM 619 O O . THR A 1 82 ? 13.703 10.781 1.184 1 97.94 82 THR A O 1
ATOM 622 N N . LEU A 1 83 ? 13.836 11.766 3.186 1 98.69 83 LEU A N 1
ATOM 623 C CA . LEU A 1 83 ? 12.5 11.469 3.697 1 98.69 83 LEU A CA 1
ATOM 624 C C . LEU A 1 83 ? 12.305 9.969 3.875 1 98.69 83 LEU A C 1
ATOM 626 O O . LEU A 1 83 ? 11.172 9.492 3.994 1 98.69 83 LEU A O 1
ATOM 630 N N . LEU A 1 84 ? 13.266 9.273 3.748 1 98.38 84 LEU A N 1
ATOM 631 C CA . LEU A 1 84 ? 13.352 7.848 4.059 1 98.38 84 LEU A CA 1
ATOM 632 C C . LEU A 1 84 ? 14.68 7.52 4.738 1 98.38 84 LEU A C 1
ATOM 634 O O . LEU A 1 84 ? 15.742 7.734 4.16 1 98.38 84 LEU A O 1
ATOM 638 N N . PRO A 1 85 ? 14.555 7.062 5.977 1 97.31 85 PRO A N 1
ATOM 639 C CA . PRO A 1 85 ? 15.797 6.812 6.703 1 97.31 85 PRO A CA 1
ATOM 640 C C . PRO A 1 85 ? 16.734 5.863 5.961 1 97.31 85 PRO A C 1
ATOM 642 O O . PRO A 1 85 ? 16.281 4.875 5.375 1 97.31 85 PRO A O 1
ATOM 645 N N . PRO A 1 86 ? 18.062 6.133 6.004 1 94.44 86 PRO A N 1
ATOM 646 C CA . PRO A 1 86 ? 19.016 5.27 5.297 1 94.44 86 PRO A CA 1
ATOM 647 C C . PRO A 1 86 ? 19.344 4 6.074 1 94.44 86 PRO A C 1
ATOM 649 O O . PRO A 1 86 ? 19.797 3.016 5.488 1 94.44 86 PRO A O 1
ATOM 652 N N . ASP A 1 87 ? 19.25 4.074 7.375 1 93.31 87 ASP A N 1
ATOM 653 C CA . ASP A 1 87 ? 19.562 2.895 8.172 1 93.31 87 ASP A CA 1
ATOM 654 C C . ASP A 1 87 ? 18.422 1.884 8.133 1 93.31 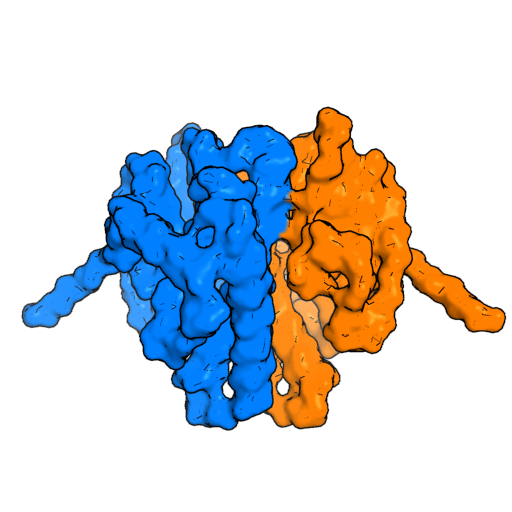87 ASP A C 1
ATOM 656 O O . ASP A 1 87 ? 17.25 2.266 8.078 1 93.31 87 ASP A O 1
ATOM 660 N N . PRO A 1 88 ? 18.688 0.629 8.211 1 92.19 88 PRO A N 1
ATOM 661 C CA . PRO A 1 88 ? 17.688 -0.428 8.016 1 92.19 88 PRO A CA 1
ATOM 662 C C . PRO A 1 88 ? 16.562 -0.358 9.039 1 92.19 88 PRO A C 1
ATOM 664 O O . PRO A 1 88 ? 15.391 -0.559 8.68 1 92.19 88 PRO A O 1
ATOM 667 N N . ALA A 1 89 ? 16.891 -0.076 10.258 1 93.62 89 ALA A N 1
ATOM 668 C CA . ALA A 1 89 ? 15.859 -0.04 11.305 1 93.62 89 ALA A CA 1
ATOM 669 C C . ALA A 1 89 ? 14.891 1.114 11.078 1 93.62 89 ALA A C 1
ATOM 671 O O . ALA A 1 89 ? 13.672 0.93 11.141 1 93.62 89 ALA A O 1
ATOM 672 N N . GLY A 1 90 ? 15.477 2.305 10.883 1 95.56 90 GLY A N 1
ATOM 673 C CA . GLY A 1 90 ? 14.641 3.459 10.594 1 95.56 90 GLY A CA 1
ATOM 674 C C . GLY A 1 90 ? 13.812 3.293 9.336 1 95.56 90 GLY A C 1
ATOM 675 O O . GLY A 1 90 ? 12.656 3.715 9.289 1 95.56 90 GLY A O 1
ATOM 676 N N . ARG A 1 91 ? 14.383 2.68 8.352 1 97 91 ARG A N 1
ATOM 677 C CA . ARG A 1 91 ? 13.695 2.439 7.094 1 97 91 ARG A CA 1
ATOM 678 C C . ARG A 1 91 ? 12.539 1.459 7.277 1 97 91 ARG A C 1
ATOM 680 O O . ARG A 1 91 ? 11.438 1.683 6.766 1 97 91 ARG A O 1
ATOM 687 N N . ALA A 1 92 ? 12.789 0.459 8.008 1 96.94 92 ALA A N 1
ATOM 688 C CA . ALA A 1 92 ? 11.742 -0.516 8.305 1 96.94 92 ALA A CA 1
ATOM 689 C C . ALA A 1 92 ? 10.562 0.143 9.016 1 96.94 92 ALA A C 1
ATOM 691 O O . ALA A 1 92 ? 9.398 -0.123 8.68 1 96.94 92 ALA A O 1
ATOM 692 N N . GLU A 1 93 ? 10.852 0.977 9.938 1 97.56 93 GLU A N 1
ATOM 693 C CA . GLU A 1 93 ? 9.812 1.693 10.664 1 97.56 93 GLU A CA 1
ATOM 694 C C . GLU A 1 93 ? 9.008 2.596 9.734 1 97.56 93 GLU A C 1
ATOM 696 O O . GLU A 1 93 ? 7.773 2.582 9.758 1 97.56 93 GLU A O 1
ATOM 701 N N . ALA A 1 94 ? 9.695 3.309 8.922 1 98.81 94 ALA A N 1
ATOM 702 C CA . ALA A 1 94 ? 9.039 4.223 7.996 1 98.81 94 ALA A CA 1
ATOM 703 C C . ALA A 1 94 ? 8.156 3.461 7.008 1 98.81 94 ALA A C 1
ATOM 705 O O . ALA A 1 94 ? 7.023 3.863 6.738 1 98.81 94 ALA A O 1
ATOM 706 N N . LEU A 1 95 ? 8.695 2.375 6.488 1 98.75 95 LEU A N 1
ATOM 707 C CA . LEU A 1 95 ? 7.938 1.571 5.531 1 98.75 95 LEU A CA 1
ATOM 708 C C . LEU A 1 95 ? 6.707 0.956 6.191 1 98.75 95 LEU A C 1
ATOM 710 O O . LEU A 1 95 ? 5.633 0.907 5.586 1 98.75 95 LEU A O 1
ATOM 714 N N . SER A 1 96 ? 6.875 0.533 7.418 1 98.81 96 SER A N 1
ATOM 715 C CA . SER A 1 96 ? 5.746 -0.052 8.133 1 98.81 96 SER A CA 1
ATOM 716 C C . SER A 1 96 ? 4.605 0.947 8.281 1 98.81 96 SER A C 1
ATOM 718 O O . SER A 1 96 ? 3.453 0.629 7.98 1 98.81 96 SER A O 1
ATOM 720 N N . TRP A 1 97 ? 4.926 2.111 8.656 1 98.88 97 TRP A N 1
ATOM 721 C CA . TRP A 1 97 ? 3.9 3.129 8.867 1 98.88 97 TRP A CA 1
ATOM 722 C C . TRP A 1 97 ? 3.369 3.646 7.535 1 98.88 97 TRP A C 1
ATOM 724 O O . TRP A 1 97 ? 2.191 3.992 7.422 1 98.88 97 TRP A O 1
ATOM 734 N N . LEU A 1 98 ? 4.258 3.709 6.523 1 98.88 98 LEU A N 1
ATOM 735 C CA . LEU A 1 98 ? 3.793 4.031 5.18 1 98.88 98 LEU A CA 1
ATOM 736 C C . LEU A 1 98 ? 2.705 3.059 4.734 1 98.88 98 LEU A C 1
ATOM 738 O O . LEU A 1 98 ? 1.632 3.479 4.293 1 98.88 98 LEU A O 1
ATOM 742 N N . PHE A 1 99 ? 2.961 1.814 4.902 1 98.81 99 PHE A N 1
ATOM 743 C CA . PHE A 1 99 ? 2.016 0.812 4.422 1 98.81 99 PHE A CA 1
ATOM 744 C C . PHE A 1 99 ? 0.761 0.794 5.289 1 98.81 99 PHE A C 1
ATOM 746 O O . PHE A 1 99 ? -0.338 0.539 4.793 1 98.81 99 PHE A O 1
ATOM 753 N N . LEU A 1 100 ? 0.874 1.063 6.621 1 98.69 100 LEU A N 1
ATOM 754 C CA . LEU A 1 100 ? -0.334 1.199 7.426 1 98.69 100 LEU A CA 1
ATOM 755 C C . LEU A 1 100 ? -1.233 2.303 6.879 1 98.69 100 LEU A C 1
ATOM 757 O O . LEU A 1 100 ? -2.451 2.131 6.793 1 98.69 100 LEU A O 1
ATOM 761 N N . GLY A 1 101 ? -0.636 3.389 6.508 1 98.62 101 GLY A N 1
ATOM 762 C CA . GLY A 1 101 ? -1.397 4.465 5.891 1 98.62 101 GLY A CA 1
ATOM 763 C C . GLY A 1 101 ? -2.023 4.07 4.566 1 98.62 101 GLY A C 1
ATOM 764 O O . GLY A 1 101 ? -3.188 4.387 4.309 1 98.62 101 GLY A O 1
ATOM 765 N N . MET A 1 102 ? -1.285 3.297 3.775 1 98.44 102 MET A N 1
ATOM 766 C CA . MET A 1 102 ? -1.665 3.012 2.395 1 98.44 102 MET A CA 1
ATOM 767 C C . MET A 1 102 ? -2.654 1.854 2.33 1 98.44 102 MET A C 1
ATOM 769 O O . MET A 1 102 ? -3.541 1.835 1.475 1 98.44 102 MET A O 1
ATOM 773 N N . THR A 1 103 ? -2.469 0.88 3.24 1 98.25 103 THR A N 1
ATOM 774 C CA . THR A 1 103 ? -3.191 -0.37 3.041 1 98.25 103 THR A CA 1
ATOM 775 C C . THR A 1 103 ? -4.242 -0.568 4.133 1 98.25 103 THR A C 1
ATOM 777 O O . THR A 1 103 ? -5.113 -1.428 4.012 1 98.25 103 THR A O 1
ATOM 780 N N . ASP A 1 104 ? -4.184 0.238 5.195 1 97.88 104 ASP A N 1
ATOM 781 C CA . ASP A 1 104 ? -5.176 0.128 6.262 1 97.88 104 ASP A CA 1
ATOM 782 C C . ASP A 1 104 ? -6.062 1.369 6.32 1 97.88 104 ASP A C 1
ATOM 784 O O . ASP A 1 104 ? -7.262 1.295 6.035 1 97.88 104 ASP A O 1
ATOM 788 N N . LEU A 1 105 ? -5.469 2.488 6.539 1 98.19 105 LEU A N 1
ATOM 789 C CA . LEU A 1 105 ? -6.23 3.713 6.75 1 98.19 105 LEU A CA 1
ATOM 790 C C . LEU A 1 105 ? -6.922 4.152 5.461 1 98.19 105 LEU A C 1
ATOM 792 O O . LEU A 1 105 ? -8.125 4.43 5.461 1 98.19 105 LEU A O 1
ATOM 796 N N . THR A 1 106 ? -6.16 4.207 4.363 1 98.25 106 THR A N 1
ATOM 797 C CA . THR A 1 106 ? -6.656 4.77 3.115 1 98.25 106 THR A CA 1
ATOM 798 C C . THR A 1 106 ? -7.832 3.953 2.584 1 98.25 106 THR A C 1
ATOM 800 O O . THR A 1 106 ? -8.891 4.504 2.283 1 98.25 106 THR A O 1
ATOM 803 N N . PRO A 1 107 ? -7.746 2.615 2.494 1 97.56 107 PRO A N 1
ATOM 804 C CA . PRO A 1 107 ? -8.906 1.86 2.014 1 97.56 107 PRO A CA 1
ATOM 805 C C . PRO A 1 107 ? -10.133 2.025 2.91 1 97.56 107 PRO A C 1
ATOM 807 O O . PRO A 1 107 ? -11.266 2.021 2.422 1 97.56 107 PRO A O 1
ATOM 810 N N . ALA A 1 108 ? -9.914 2.145 4.223 1 96.75 108 ALA A N 1
ATOM 811 C CA . ALA A 1 108 ? -11.039 2.381 5.125 1 96.75 108 ALA A CA 1
ATOM 812 C C . ALA A 1 108 ? -11.719 3.709 4.816 1 96.75 108 ALA A C 1
ATOM 814 O O . ALA A 1 108 ? -12.953 3.787 4.773 1 96.75 108 ALA A O 1
ATOM 815 N N . MET A 1 109 ? -10.961 4.68 4.578 1 96.38 109 MET A N 1
ATOM 816 C CA . MET A 1 109 ? -11.5 6.008 4.312 1 96.38 109 MET A CA 1
ATOM 817 C C . MET A 1 109 ? -12.18 6.059 2.945 1 96.38 109 MET A C 1
ATOM 819 O O . MET A 1 109 ? -13.227 6.68 2.789 1 96.38 109 MET A O 1
ATOM 823 N N . VAL A 1 110 ? -11.578 5.406 1.989 1 95.44 110 VAL A N 1
ATOM 824 C CA . VAL A 1 110 ? -12.156 5.359 0.651 1 95.44 110 VAL A CA 1
ATOM 825 C C . VAL A 1 110 ? -13.469 4.578 0.686 1 95.44 110 VAL A C 1
ATOM 827 O O . VAL A 1 110 ? -14.445 4.969 0.047 1 95.44 110 VAL A O 1
ATOM 830 N N . GLY A 1 111 ? -13.469 3.461 1.413 1 94.94 111 GLY A N 1
ATOM 831 C CA . GLY A 1 111 ? -14.711 2.725 1.59 1 94.94 111 GLY A CA 1
ATOM 832 C C . GLY A 1 111 ? -15.805 3.551 2.244 1 94.94 111 GLY A C 1
ATOM 833 O O . GLY A 1 111 ? -16.953 3.533 1.797 1 94.94 111 GLY A O 1
ATOM 834 N N . HIS A 1 112 ? -15.438 4.266 3.293 1 94.31 112 HIS A N 1
ATOM 835 C CA . HIS A 1 112 ? -16.406 5.141 3.953 1 94.31 112 HIS A CA 1
ATOM 836 C C . HIS A 1 112 ? -16.953 6.188 2.99 1 94.31 112 HIS A C 1
ATOM 838 O O . HIS A 1 112 ? -18.156 6.43 2.953 1 94.31 112 HIS A O 1
ATOM 844 N N . PHE A 1 113 ? -16.094 6.75 2.217 1 93.19 113 PHE A N 1
ATOM 845 C CA . PHE A 1 113 ? -16.5 7.766 1.251 1 93.19 113 PHE A CA 1
ATOM 846 C C . PHE A 1 113 ? -17.469 7.184 0.226 1 93.19 113 PHE A C 1
ATOM 848 O O . PHE A 1 113 ? -18.484 7.805 -0.103 1 93.19 113 PHE A O 1
ATOM 855 N N . ARG A 1 114 ? -17.156 6.004 -0.24 1 93.19 114 ARG A N 1
ATOM 856 C CA . ARG A 1 114 ? -17.984 5.336 -1.243 1 93.19 114 ARG A CA 1
ATOM 857 C C . ARG A 1 114 ? -19.406 5.117 -0.726 1 93.19 114 ARG A C 1
ATOM 859 O O . ARG A 1 114 ? -20.375 5.43 -1.412 1 93.19 114 ARG A O 1
ATOM 866 N N . PHE A 1 115 ? -19.531 4.719 0.489 1 93.81 115 PHE A N 1
ATOM 867 C CA . PHE A 1 115 ? -20.828 4.27 0.968 1 93.81 115 PHE A CA 1
ATOM 868 C C . PHE A 1 115 ? -21.547 5.387 1.711 1 93.81 115 PHE A C 1
ATOM 870 O O . PHE A 1 115 ? -22.781 5.441 1.72 1 93.81 115 PHE A O 1
ATOM 877 N N . ALA A 1 116 ? -20.812 6.297 2.307 1 92 116 ALA A N 1
ATOM 878 C CA . ALA A 1 116 ? -21.438 7.359 3.092 1 92 116 ALA A CA 1
ATOM 879 C C . ALA A 1 116 ? -21.719 8.586 2.23 1 92 116 ALA A C 1
ATOM 881 O O . ALA A 1 116 ? -22.625 9.367 2.523 1 92 116 ALA A O 1
ATOM 882 N N . VAL A 1 117 ? -20.969 8.703 1.148 1 89.69 117 VAL A N 1
ATOM 883 C CA . VAL A 1 117 ? -21.062 9.969 0.421 1 89.69 117 VAL A CA 1
ATOM 884 C C . VAL A 1 117 ? -21.531 9.703 -1.009 1 89.69 117 VAL A C 1
ATOM 886 O O . VAL A 1 117 ? -22.484 10.32 -1.476 1 89.69 117 VAL A O 1
ATOM 889 N N . LEU A 1 118 ? -20.969 8.758 -1.74 1 89.06 118 LEU A N 1
ATOM 890 C CA . LEU A 1 118 ? -21.219 8.586 -3.17 1 89.06 118 LEU A CA 1
ATOM 891 C C . LEU A 1 118 ? -22.438 7.711 -3.414 1 89.06 118 LEU A C 1
ATOM 893 O O . LEU A 1 118 ? -23.156 7.91 -4.391 1 89.06 118 LEU A O 1
ATOM 897 N N . ALA A 1 119 ? -22.625 6.723 -2.547 1 90.19 119 ALA A N 1
ATOM 898 C CA . ALA A 1 119 ? -23.719 5.785 -2.764 1 90.19 119 ALA A CA 1
ATOM 899 C C . ALA A 1 119 ? -25.078 6.496 -2.676 1 90.19 119 ALA A C 1
ATOM 901 O O . ALA A 1 119 ? -25.297 7.32 -1.784 1 90.19 119 ALA A O 1
ATOM 902 N N . ALA A 1 120 ? -25.906 6.078 -3.627 1 89.38 120 ALA A N 1
ATOM 903 C CA . ALA A 1 120 ? -27.234 6.66 -3.645 1 89.38 120 ALA A CA 1
ATOM 904 C C . ALA A 1 120 ? -28.062 6.184 -2.445 1 89.38 120 ALA A C 1
ATOM 906 O O . ALA A 1 120 ? -28.766 6.977 -1.811 1 89.38 120 ALA A O 1
ATOM 907 N N . GLU A 1 121 ? -27.984 4.898 -2.191 1 86.12 121 GLU A N 1
ATOM 908 C CA . GLU A 1 121 ? -28.641 4.336 -1.017 1 86.12 121 GLU A CA 1
ATOM 909 C C . GLU A 1 121 ? -27.656 4.141 0.13 1 86.12 121 GLU A C 1
ATOM 911 O O . GLU A 1 121 ? -26.547 3.65 -0.078 1 86.12 121 GLU A O 1
ATOM 916 N N . LYS A 1 122 ? -28.203 4.656 1.249 1 86.5 122 LYS A N 1
ATOM 917 C CA . LYS A 1 122 ? -27.344 4.492 2.422 1 86.5 122 LYS A CA 1
ATOM 918 C C . LYS A 1 122 ? -27.359 3.045 2.906 1 86.5 122 LYS A C 1
ATOM 920 O O . LYS A 1 122 ? -28.406 2.391 2.908 1 86.5 122 LYS A O 1
ATOM 925 N N . LEU A 1 123 ? -26.156 2.549 3.184 1 89.94 123 LEU A N 1
ATOM 926 C CA . LEU A 1 123 ? -25.953 1.204 3.705 1 89.94 123 LEU A CA 1
ATOM 927 C C . LEU A 1 123 ? -25.312 1.253 5.094 1 89.94 123 LEU A C 1
ATOM 929 O O . LEU A 1 123 ? -24.094 1.128 5.23 1 89.94 123 LEU A O 1
ATOM 933 N N . PRO A 1 124 ? -26.141 1.332 6.125 1 92.81 124 PRO A N 1
ATOM 934 C CA . PRO A 1 124 ? -25.641 1.578 7.477 1 92.81 124 PRO A CA 1
ATOM 935 C C . PRO A 1 124 ? -24.578 0.564 7.906 1 92.81 124 PRO A C 1
ATOM 937 O O . PRO A 1 124 ? -23.609 0.923 8.586 1 92.81 124 PRO A O 1
ATOM 940 N N . TYR A 1 125 ? -24.75 -0.617 7.562 1 93.25 125 TYR A N 1
ATOM 941 C CA . TYR A 1 125 ? -23.797 -1.638 7.953 1 93.25 125 TYR A CA 1
ATOM 942 C C . TYR A 1 125 ? -22.422 -1.365 7.336 1 93.25 125 TYR A C 1
ATOM 944 O O . TYR A 1 125 ? -21.406 -1.37 8.031 1 93.25 125 TYR A O 1
ATOM 952 N N . ALA A 1 126 ? -22.438 -1.088 6.059 1 94.06 126 ALA A N 1
ATOM 953 C CA . ALA A 1 126 ? -21.188 -0.822 5.355 1 94.06 126 ALA A CA 1
ATOM 954 C C . ALA A 1 126 ? -20.516 0.431 5.898 1 94.06 126 ALA A C 1
ATOM 956 O O . ALA A 1 126 ? -19.297 0.437 6.125 1 94.06 126 ALA A O 1
ATOM 957 N N . ILE A 1 127 ? -21.297 1.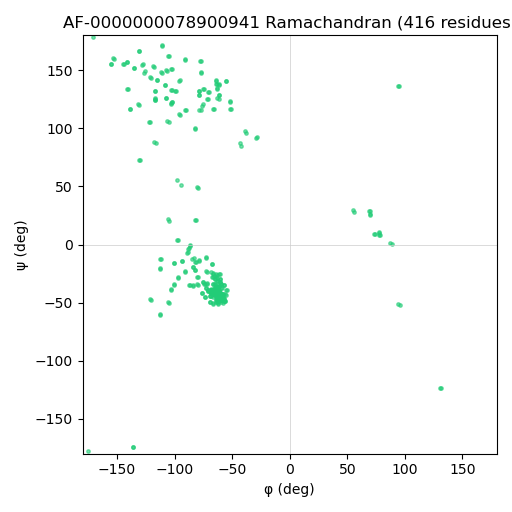461 6.113 1 94.56 127 ILE A N 1
ATOM 958 C CA . ILE A 1 127 ? -20.781 2.711 6.656 1 94.56 127 ILE A CA 1
ATOM 959 C C . ILE A 1 127 ? -20.172 2.457 8.031 1 94.56 127 ILE A C 1
ATOM 961 O O . ILE A 1 127 ? -19.078 2.947 8.32 1 94.56 127 ILE A O 1
ATOM 965 N N . GLY A 1 128 ? -20.844 1.675 8.82 1 94.12 128 GLY A N 1
ATOM 966 C CA . GLY A 1 128 ? -20.375 1.367 10.156 1 94.12 128 GLY A CA 1
ATOM 967 C C . GLY A 1 128 ? -19.062 0.595 10.164 1 94.12 128 GLY A C 1
ATOM 968 O O . GLY A 1 128 ? -18.188 0.867 10.977 1 94.12 128 GLY A O 1
ATOM 969 N N . VAL A 1 129 ? -18.891 -0.327 9.281 1 93.62 129 VAL A N 1
ATOM 970 C CA . VAL A 1 129 ? -17.688 -1.144 9.164 1 93.62 129 VAL A CA 1
ATOM 971 C C . VAL A 1 129 ? -16.469 -0.246 8.938 1 93.62 129 VAL A C 1
ATOM 973 O O . VAL A 1 129 ? -15.461 -0.374 9.633 1 93.62 129 VAL A O 1
ATOM 976 N N . TYR A 1 130 ? -16.609 0.654 8.086 1 95.25 130 TYR A N 1
ATOM 977 C CA . TYR A 1 130 ? -15.453 1.476 7.727 1 95.25 130 TYR A CA 1
ATOM 978 C C . TYR A 1 130 ? -15.219 2.566 8.766 1 95.25 130 TYR A C 1
ATOM 980 O O . TYR A 1 130 ? -14.07 2.943 9.023 1 95.25 130 TYR A O 1
ATOM 988 N N . ARG A 1 131 ? -16.266 3.08 9.344 1 94.75 131 ARG A N 1
ATOM 989 C CA . ARG A 1 131 ? -16.094 4.051 10.414 1 94.75 131 ARG A CA 1
ATOM 990 C C . ARG A 1 131 ? -15.312 3.445 11.578 1 94.75 131 ARG A C 1
ATOM 992 O O . ARG A 1 131 ? -14.453 4.105 12.164 1 94.75 131 ARG A O 1
ATOM 999 N N . GLU A 1 132 ? -15.641 2.256 11.891 1 94.75 132 GLU A N 1
ATOM 1000 C CA . GLU A 1 132 ? -14.945 1.567 12.977 1 94.75 132 GLU A CA 1
ATOM 1001 C C . GLU A 1 132 ? -13.477 1.336 12.625 1 94.75 132 GLU A C 1
ATOM 1003 O O . GLU A 1 132 ? -12.594 1.504 13.477 1 94.75 132 GLU A O 1
ATOM 1008 N N . GLU A 1 133 ? -13.234 0.971 11.414 1 95.81 133 GLU A N 1
ATOM 1009 C CA . GLU A 1 133 ? -11.859 0.745 10.977 1 95.81 133 GLU A CA 1
ATOM 1010 C C . GLU A 1 133 ? -11.055 2.041 10.992 1 95.81 133 GLU A C 1
ATOM 1012 O O . GLU A 1 133 ? -9.891 2.049 11.398 1 95.81 133 GLU A O 1
ATOM 1017 N N . ILE A 1 134 ? -11.656 3.119 10.555 1 96.62 134 ILE A N 1
ATOM 1018 C CA . ILE A 1 134 ? -11 4.422 10.57 1 96.62 134 ILE A CA 1
ATOM 1019 C C . ILE A 1 134 ? -10.656 4.801 12.008 1 96.62 134 ILE A C 1
ATOM 1021 O O . ILE A 1 134 ? -9.539 5.234 12.297 1 96.62 134 ILE A O 1
ATOM 1025 N N . ALA A 1 135 ? -11.617 4.602 12.867 1 95.69 135 ALA A N 1
ATOM 1026 C CA . ALA A 1 135 ? -11.391 4.926 14.273 1 95.69 135 ALA A CA 1
ATOM 1027 C C . ALA A 1 135 ? -10.234 4.113 14.852 1 95.69 135 ALA A C 1
ATOM 1029 O O . ALA A 1 135 ? -9.391 4.648 15.57 1 95.69 135 ALA A O 1
ATOM 1030 N N . ARG A 1 136 ? -10.18 2.852 14.539 1 95.44 136 ARG A N 1
ATOM 1031 C CA . ARG A 1 136 ? -9.109 1.986 15.016 1 95.44 136 ARG A CA 1
ATOM 1032 C C . ARG A 1 136 ? -7.75 2.473 14.523 1 95.44 136 ARG A C 1
ATOM 1034 O O . ARG A 1 136 ? -6.793 2.545 15.297 1 95.44 136 ARG A O 1
ATOM 1041 N N . CYS A 1 137 ? -7.68 2.779 13.281 1 97.56 137 CYS A N 1
ATOM 1042 C CA . CYS A 1 137 ? -6.441 3.293 12.711 1 97.56 137 CYS A CA 1
ATOM 1043 C C . CYS A 1 137 ? -6.023 4.59 13.391 1 97.56 137 CYS A C 1
ATOM 1045 O O . CYS 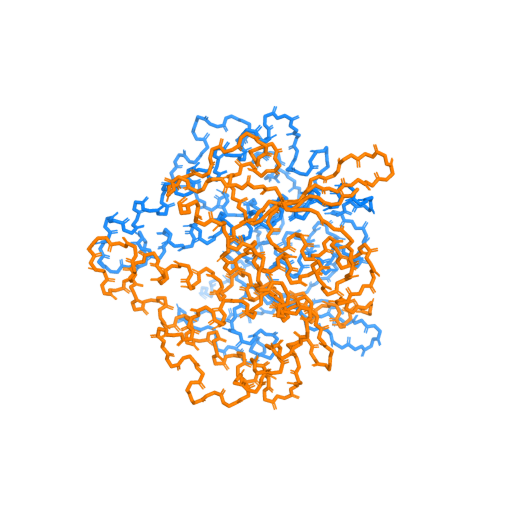A 1 137 ? -4.852 4.766 13.734 1 97.56 137 CYS A O 1
ATOM 1047 N N . CYS A 1 138 ? -6.973 5.465 13.609 1 97.5 138 CYS A N 1
ATOM 1048 C CA . CYS A 1 138 ? -6.664 6.754 14.227 1 97.5 138 CYS A CA 1
ATOM 1049 C C . CYS A 1 138 ? -6.219 6.574 15.672 1 97.5 138 CYS A C 1
ATOM 1051 O O . CYS A 1 138 ? -5.363 7.316 16.156 1 97.5 138 CYS A O 1
ATOM 1053 N N . ASP A 1 139 ? -6.766 5.609 16.328 1 97.69 139 ASP A N 1
ATOM 1054 C CA . ASP A 1 139 ? -6.336 5.32 17.703 1 97.69 139 ASP A CA 1
ATOM 1055 C C . ASP A 1 139 ? -4.895 4.816 17.719 1 97.69 139 ASP A C 1
ATOM 1057 O O . ASP A 1 139 ? -4.125 5.172 18.625 1 97.69 139 ASP A O 1
ATOM 1061 N N . VAL A 1 140 ? -4.559 4.035 16.812 1 98 140 VAL A N 1
ATOM 1062 C CA . VAL A 1 140 ? -3.195 3.527 16.703 1 98 140 VAL A CA 1
ATOM 1063 C C . VAL A 1 140 ? -2.24 4.676 16.391 1 98 140 VAL A C 1
ATOM 1065 O O . VAL A 1 140 ? -1.148 4.758 16.953 1 98 140 VAL A O 1
ATOM 1068 N N . LEU A 1 141 ? -2.66 5.547 15.469 1 98.62 141 LEU A N 1
ATOM 1069 C CA . LEU A 1 141 ? -1.855 6.723 15.156 1 98.62 141 LEU A CA 1
ATOM 1070 C C . LEU A 1 141 ? -1.674 7.598 16.391 1 98.62 141 LEU A C 1
ATOM 1072 O O . LEU A 1 141 ? -0.569 8.078 16.672 1 98.62 141 LEU A O 1
ATOM 1076 N N . GLU A 1 142 ? -2.758 7.785 17.109 1 98.56 142 GLU A N 1
ATOM 1077 C CA . GLU A 1 142 ? -2.717 8.547 18.344 1 98.56 142 GLU A CA 1
ATOM 1078 C C . GLU A 1 142 ? -1.706 7.957 19.328 1 98.56 142 GLU A C 1
ATOM 1080 O O . GLU A 1 142 ? -0.879 8.68 19.891 1 98.56 142 GLU A O 1
ATOM 1085 N N . ALA A 1 143 ? -1.771 6.676 19.516 1 98.5 143 ALA A N 1
ATOM 1086 C CA . ALA A 1 143 ? -0.874 6.004 20.453 1 98.5 143 ALA A CA 1
ATOM 1087 C C . ALA A 1 143 ? 0.581 6.141 20.016 1 98.5 143 ALA A C 1
ATOM 1089 O O . ALA A 1 143 ? 1.464 6.387 20.844 1 98.5 143 ALA A O 1
ATOM 1090 N N . ARG A 1 144 ? 0.844 5.98 18.75 1 98.62 144 ARG A N 1
ATOM 1091 C CA . ARG A 1 144 ? 2.189 6.109 18.203 1 98.62 144 ARG A CA 1
ATOM 1092 C C . ARG A 1 144 ? 2.717 7.531 18.375 1 98.62 144 ARG A C 1
ATOM 1094 O O . ARG A 1 144 ? 3.832 7.727 18.875 1 98.62 144 ARG A O 1
ATOM 1101 N N . LEU A 1 145 ? 1.928 8.484 18.047 1 98.81 145 LEU A N 1
ATOM 1102 C CA . LEU A 1 145 ? 2.352 9.875 17.984 1 98.81 145 LEU A CA 1
ATOM 1103 C C . LEU A 1 145 ? 2.412 10.492 19.375 1 98.81 145 LEU A C 1
ATOM 1105 O O . LEU A 1 145 ? 2.984 11.562 19.562 1 98.81 145 LEU A O 1
ATOM 1109 N N . ALA A 1 146 ? 1.834 9.82 20.328 1 98.69 146 ALA A N 1
ATOM 1110 C CA . ALA A 1 146 ? 2 10.227 21.719 1 98.69 146 ALA A CA 1
ATOM 1111 C C . ALA A 1 146 ? 3.439 10.016 22.188 1 98.69 146 ALA A C 1
ATOM 1113 O O . ALA A 1 146 ? 3.873 10.609 23.172 1 98.69 146 ALA A O 1
ATOM 1114 N N . ARG A 1 147 ? 4.176 9.227 21.453 1 98.38 147 ARG A N 1
ATOM 1115 C CA . ARG A 1 147 ? 5.504 8.828 21.906 1 98.38 147 ARG A CA 1
ATOM 1116 C C . ARG A 1 147 ? 6.586 9.438 21.016 1 98.38 147 ARG A C 1
ATOM 1118 O O . ARG A 1 147 ? 7.75 9.523 21.422 1 98.38 147 ARG A O 1
ATOM 1125 N N . VAL A 1 148 ? 6.234 9.82 19.844 1 98.62 148 VAL A N 1
ATOM 1126 C CA . VAL A 1 148 ? 7.207 10.336 18.891 1 98.62 148 VAL A CA 1
ATOM 1127 C C . VAL A 1 148 ? 6.605 11.508 18.109 1 98.62 148 VAL A C 1
ATOM 1129 O O . VAL A 1 148 ? 5.383 11.594 17.953 1 98.62 148 VAL A O 1
ATOM 1132 N N . PRO A 1 149 ? 7.414 12.383 17.562 1 98.81 149 PRO A N 1
ATOM 1133 C CA . PRO A 1 149 ? 6.879 13.555 16.875 1 98.81 149 PRO A CA 1
ATOM 1134 C C . PRO A 1 149 ? 6.305 13.211 15.492 1 98.81 149 PRO A C 1
ATOM 1136 O O . PRO A 1 149 ? 5.387 13.883 15.023 1 98.81 149 PRO A O 1
ATOM 1139 N N . TYR A 1 150 ? 6.918 12.188 14.836 1 98.88 150 TYR A N 1
ATOM 1140 C CA . TYR A 1 150 ? 6.457 11.734 13.523 1 98.88 150 TYR A CA 1
ATOM 1141 C C . TYR A 1 150 ? 6.289 10.219 13.5 1 98.88 150 TYR A C 1
ATOM 1143 O O . TYR A 1 150 ? 6.766 9.523 14.391 1 98.88 150 TYR A O 1
ATOM 1151 N N . LEU A 1 151 ? 5.66 9.68 12.547 1 98.81 151 LEU A N 1
ATOM 1152 C CA . LEU A 1 151 ? 5.234 8.289 12.531 1 98.81 151 LEU A CA 1
ATOM 1153 C C . LEU A 1 151 ? 6.441 7.352 12.578 1 98.81 151 LEU A C 1
ATOM 1155 O O . LEU A 1 151 ? 6.422 6.348 13.297 1 98.81 151 LEU A O 1
ATOM 1159 N N . ALA A 1 152 ? 7.473 7.719 11.859 1 98.38 152 ALA A N 1
ATOM 1160 C CA . ALA A 1 152 ? 8.641 6.844 11.828 1 98.38 152 ALA A CA 1
ATOM 1161 C C . ALA A 1 152 ? 9.578 7.141 12.992 1 98.38 152 ALA A C 1
ATOM 1163 O O . ALA A 1 152 ? 10.633 6.516 13.125 1 98.38 152 ALA A O 1
ATOM 1164 N N . GLY A 1 153 ? 9.273 8.086 13.805 1 97.94 153 GLY A N 1
ATOM 1165 C CA . GLY A 1 153 ? 10.125 8.453 14.93 1 97.94 153 GLY A CA 1
ATOM 1166 C C . GLY A 1 153 ? 10.383 9.945 15.016 1 97.94 153 GLY A C 1
ATOM 1167 O O . GLY A 1 153 ? 9.438 10.742 15.023 1 97.94 153 GLY A O 1
ATOM 1168 N N . ASP A 1 154 ? 11.664 10.266 15 1 97.81 154 ASP A N 1
ATOM 1169 C CA . ASP A 1 154 ? 12.055 11.648 15.227 1 97.81 154 ASP A CA 1
ATOM 1170 C C . ASP A 1 154 ? 11.945 12.469 13.938 1 97.81 154 ASP A C 1
ATOM 1172 O O . ASP A 1 154 ? 11.797 13.688 13.984 1 97.81 154 ASP A O 1
ATOM 1176 N N . GLY A 1 155 ? 11.977 11.797 12.875 1 98.12 155 GLY A N 1
ATOM 1177 C CA . GLY A 1 155 ? 12.039 12.523 11.617 1 98.12 155 GLY A CA 1
ATOM 1178 C C . GLY A 1 155 ? 10.781 12.391 10.789 1 98.12 155 GLY A C 1
ATOM 1179 O O . GLY A 1 155 ? 10.094 11.367 10.852 1 98.12 155 GLY A O 1
ATOM 1180 N N . TYR A 1 156 ? 10.5 13.484 10.023 1 98.75 156 TYR A N 1
ATOM 1181 C CA . TYR A 1 156 ? 9.453 13.516 9.016 1 98.75 156 TYR A CA 1
ATOM 1182 C C . TYR A 1 156 ? 9.844 12.672 7.801 1 98.75 156 TYR A C 1
ATOM 1184 O O . TYR A 1 156 ? 10.938 12.82 7.262 1 98.75 156 TYR A O 1
ATOM 1192 N N . THR A 1 157 ? 8.969 11.711 7.43 1 98.88 157 THR A N 1
ATOM 1193 C CA . THR A 1 157 ? 9.305 10.789 6.352 1 98.88 157 THR A CA 1
ATOM 1194 C C . THR A 1 157 ? 8.117 10.602 5.41 1 98.88 157 THR A C 1
ATOM 1196 O O . THR A 1 157 ? 7.078 11.242 5.582 1 98.88 157 THR A O 1
ATOM 1199 N N . VAL A 1 158 ? 8.266 9.695 4.457 1 98.94 158 VAL A N 1
ATOM 1200 C CA . VAL A 1 158 ? 7.219 9.328 3.506 1 98.94 158 VAL A CA 1
ATOM 1201 C C . VAL A 1 158 ? 6.016 8.766 4.258 1 98.94 158 VAL A C 1
ATOM 1203 O O . VAL A 1 158 ? 4.883 8.836 3.771 1 98.94 158 VAL A O 1
ATOM 1206 N N . ALA A 1 159 ? 6.215 8.211 5.445 1 98.94 159 ALA A N 1
ATOM 1207 C CA . ALA A 1 159 ? 5.102 7.695 6.238 1 98.94 159 ALA A CA 1
ATOM 1208 C C . ALA A 1 159 ? 4.121 8.805 6.598 1 98.94 159 ALA A C 1
ATOM 1210 O O . ALA A 1 159 ? 2.904 8.617 6.535 1 98.94 159 ALA A O 1
ATOM 1211 N N . ASP A 1 160 ? 4.609 9.945 6.934 1 98.94 160 ASP A N 1
ATOM 1212 C CA . ASP A 1 160 ? 3.77 11.086 7.285 1 98.94 160 ASP A CA 1
ATOM 1213 C C . ASP A 1 160 ? 3.033 11.625 6.062 1 98.94 160 ASP A C 1
ATOM 1215 O O . ASP A 1 160 ? 1.849 11.961 6.141 1 98.94 160 ASP A O 1
ATOM 1219 N N . ILE A 1 161 ? 3.736 11.656 4.988 1 98.94 161 ILE A N 1
ATOM 1220 C CA . ILE A 1 161 ? 3.15 12.156 3.748 1 98.94 161 ILE A CA 1
ATOM 1221 C C . ILE A 1 161 ? 2.029 11.227 3.295 1 98.94 161 ILE A C 1
ATOM 1223 O O . ILE A 1 161 ? 1.018 11.68 2.754 1 98.94 161 ILE A O 1
ATOM 1227 N N . ALA A 1 162 ? 2.193 9.953 3.482 1 98.88 162 ALA A N 1
ATOM 1228 C CA . ALA A 1 162 ? 1.213 8.953 3.07 1 98.88 162 ALA A CA 1
ATOM 1229 C C . ALA A 1 162 ? -0.092 9.109 3.846 1 98.88 162 ALA A C 1
ATOM 1231 O O . ALA A 1 162 ? -1.17 8.805 3.328 1 98.88 162 ALA A O 1
ATOM 1232 N N . VAL A 1 163 ? -0.035 9.602 5.078 1 98.81 163 VAL A N 1
ATOM 1233 C CA . VAL A 1 163 ? -1.174 9.57 5.992 1 98.81 163 VAL A CA 1
ATOM 1234 C C . VAL A 1 163 ? -1.855 10.938 6.016 1 98.81 163 VAL A C 1
ATOM 1236 O O . VAL A 1 163 ? -3.086 11.023 6.023 1 98.81 163 VAL A O 1
ATOM 1239 N N . PHE A 1 164 ? -1.142 11.977 5.891 1 98.81 164 PHE A N 1
ATOM 1240 C CA . PHE A 1 164 ? -1.569 13.336 6.211 1 98.81 164 PHE A CA 1
ATOM 1241 C C . PHE A 1 164 ? -2.742 13.758 5.332 1 98.81 164 PHE A C 1
ATOM 1243 O O . PHE A 1 164 ? -3.766 14.219 5.836 1 98.81 164 PHE A O 1
ATOM 1250 N N . PRO A 1 165 ? -2.67 13.609 4.008 1 98.38 165 PRO A N 1
ATOM 1251 C CA . PRO A 1 165 ? -3.738 14.164 3.176 1 98.38 165 PRO A CA 1
ATOM 1252 C C . PRO A 1 165 ? -5.105 13.555 3.486 1 98.38 165 PRO A C 1
ATOM 1254 O O . PRO A 1 165 ? -6.125 14.242 3.371 1 98.38 165 PRO A O 1
ATOM 1257 N N . PHE A 1 166 ? -5.098 12.328 3.863 1 97.44 166 PHE A N 1
ATOM 1258 C CA . PHE A 1 166 ? -6.371 11.672 4.141 1 97.44 166 PHE A CA 1
ATOM 1259 C C . PHE A 1 166 ? -6.93 12.117 5.484 1 97.44 166 PHE A C 1
ATOM 1261 O O . PHE A 1 166 ? -8.141 12.336 5.617 1 97.44 166 PHE A O 1
ATOM 1268 N N . ILE A 1 167 ? -6.055 12.227 6.477 1 97.62 167 ILE A N 1
ATOM 1269 C CA . ILE A 1 167 ? -6.5 12.766 7.758 1 97.62 167 ILE A CA 1
ATOM 1270 C C . ILE A 1 167 ? -7.027 14.188 7.562 1 97.62 167 ILE A C 1
ATOM 1272 O O . ILE A 1 167 ? -8.086 14.539 8.086 1 97.62 167 ILE A O 1
ATOM 1276 N N . ASP A 1 168 ? -6.316 14.922 6.801 1 96.44 168 ASP A N 1
ATOM 1277 C CA . ASP A 1 168 ? -6.691 16.312 6.547 1 96.44 168 ASP A CA 1
ATOM 1278 C C . ASP A 1 168 ? -8.055 16.391 5.859 1 96.44 168 ASP A C 1
ATOM 1280 O O . ASP A 1 168 ? -8.898 17.203 6.25 1 96.44 168 ASP A O 1
ATOM 1284 N N . ALA A 1 169 ? -8.305 15.609 4.863 1 92.06 169 ALA A N 1
ATOM 1285 C CA . ALA A 1 169 ? -9.523 15.641 4.062 1 92.06 169 ALA A CA 1
ATOM 1286 C C . ALA A 1 169 ? -10.734 15.219 4.895 1 92.06 169 ALA A C 1
ATOM 1288 O O . ALA A 1 169 ? -11.867 15.602 4.586 1 92.06 169 ALA A O 1
ATOM 1289 N N . ALA A 1 170 ? -10.523 14.461 5.898 1 88.5 170 ALA A N 1
ATOM 1290 C CA . ALA A 1 170 ? -11.625 13.891 6.672 1 88.5 170 ALA A CA 1
ATOM 1291 C C . ALA A 1 170 ? -12.031 14.82 7.809 1 88.5 170 ALA A C 1
ATOM 1293 O O . ALA A 1 170 ? -13.047 14.594 8.469 1 88.5 170 ALA A O 1
ATOM 1294 N N . LEU A 1 171 ? -11.328 15.844 8.031 1 80.56 171 LEU A N 1
ATOM 1295 C CA . LEU A 1 171 ? -11.547 16.688 9.203 1 80.56 171 LEU A CA 1
ATOM 1296 C C . LEU A 1 171 ? -12.891 17.391 9.117 1 80.56 171 LEU A C 1
ATOM 1298 O O . LEU A 1 171 ? -13.648 17.422 10.086 1 80.56 171 LEU A O 1
ATOM 1302 N N . PRO A 1 172 ? -13.211 17.922 7.996 1 70.75 172 PRO A N 1
ATOM 1303 C CA . PRO A 1 172 ? -14.5 18.625 7.969 1 70.75 172 PRO A CA 1
ATOM 1304 C C . PRO A 1 172 ? -15.672 17.703 8.289 1 70.75 172 PRO A C 1
ATOM 1306 O O . PRO A 1 172 ? -16.703 18.156 8.797 1 70.75 172 PRO A O 1
ATOM 1309 N N . ALA A 1 173 ? -15.594 16.5 7.992 1 59.94 173 ALA A N 1
ATOM 1310 C CA . ALA A 1 173 ? -16.703 15.562 8.102 1 59.94 173 ALA A CA 1
ATOM 1311 C C . ALA A 1 173 ? -16.844 15.031 9.531 1 59.94 173 ALA A C 1
ATOM 1313 O O . ALA A 1 173 ? -17.859 14.422 9.883 1 59.94 173 ALA A O 1
ATOM 1314 N N . GLY A 1 174 ? -15.844 15.297 10.328 1 65.06 174 GLY A N 1
ATOM 1315 C CA . GLY A 1 174 ? -16.031 14.641 11.609 1 65.06 174 GLY A CA 1
ATOM 1316 C C . GLY A 1 174 ? -14.969 14.992 12.625 1 65.06 174 GLY A C 1
ATOM 1317 O O . GLY A 1 174 ? -14.156 15.891 12.391 1 65.06 174 GLY A O 1
ATOM 1318 N N . GLU A 1 175 ? -15.117 14.398 13.664 1 79.19 175 GLU A N 1
ATOM 1319 C CA . GLU A 1 175 ? -14.258 14.641 14.82 1 79.19 175 GLU A CA 1
ATOM 1320 C C . GLU A 1 175 ? -13.148 13.594 14.906 1 79.19 175 GLU A C 1
ATOM 1322 O O . GLU A 1 175 ? -12.977 12.945 15.945 1 79.19 175 GLU A O 1
ATOM 1327 N N . LEU A 1 176 ? -12.359 13.469 13.766 1 89.81 176 LEU A N 1
ATOM 1328 C CA . LEU A 1 176 ? -11.281 12.484 13.781 1 89.81 176 LEU A CA 1
ATOM 1329 C C . LEU A 1 176 ? -10.242 12.836 14.836 1 89.81 176 LEU A C 1
ATOM 1331 O O . LEU A 1 176 ? -9.617 11.945 15.414 1 89.81 176 LEU A O 1
ATOM 1335 N N . LEU A 1 177 ? -10.109 14.086 15.031 1 93.81 177 LEU A N 1
ATOM 1336 C CA . LEU A 1 177 ? -9.039 14.531 15.914 1 93.81 177 LEU A CA 1
ATOM 1337 C C . LEU A 1 177 ? -9.539 14.695 17.344 1 93.81 177 LEU A C 1
ATOM 1339 O O . LEU A 1 177 ? -8.742 14.82 18.281 1 93.81 177 LEU A O 1
ATOM 1343 N N . ALA A 1 178 ? -10.867 14.703 17.469 1 91.19 178 ALA A N 1
ATOM 1344 C CA . ALA A 1 178 ? -11.422 14.828 18.812 1 91.19 178 ALA A CA 1
ATOM 1345 C C . ALA A 1 178 ? -11 13.656 19.703 1 91.19 178 ALA A C 1
ATOM 1347 O O . ALA A 1 178 ? -11.125 12.5 19.297 1 91.19 178 ALA A O 1
ATOM 1348 N N . GLY A 1 179 ? -10.469 13.961 20.875 1 94.38 179 GLY A N 1
ATOM 1349 C CA . GLY A 1 179 ? -10.023 12.93 21.797 1 94.38 179 GLY A CA 1
ATOM 1350 C C . GLY A 1 179 ? -8.68 12.336 21.422 1 94.38 179 GLY A C 1
ATOM 1351 O O . GLY A 1 179 ? -8.234 11.352 22.016 1 94.38 179 GLY A O 1
ATOM 1352 N N . ARG A 1 180 ? -8.016 12.938 20.422 1 97.38 180 ARG A N 1
ATOM 1353 C CA . ARG A 1 180 ? -6.719 12.453 19.953 1 97.38 180 ARG A CA 1
ATOM 1354 C C . ARG A 1 180 ? -5.711 13.594 19.875 1 97.38 180 ARG A C 1
ATOM 1356 O O . ARG A 1 180 ? -5.316 14 18.781 1 97.38 180 ARG A O 1
ATOM 1363 N N . PRO A 1 181 ? -5.262 14.039 21.031 1 97.81 181 PRO A N 1
ATOM 1364 C CA . PRO A 1 181 ? -4.422 15.234 21.078 1 97.81 181 PRO A CA 1
ATOM 1365 C C . PRO A 1 181 ? -3.084 15.047 20.359 1 97.81 181 PRO A C 1
ATOM 1367 O O . PRO A 1 181 ? -2.541 15.992 19.797 1 97.81 181 PRO A O 1
ATOM 1370 N N . ALA A 1 182 ? -2.484 13.844 20.453 1 98.69 182 ALA A N 1
ATOM 1371 C CA . ALA A 1 182 ? -1.203 13.617 19.781 1 98.69 182 ALA A CA 1
ATOM 1372 C C . ALA A 1 182 ? -1.362 13.625 18.266 1 98.69 182 ALA A C 1
ATOM 1374 O O . ALA A 1 182 ? -0.519 14.172 17.562 1 98.69 182 ALA A O 1
ATOM 1375 N N . LEU A 1 183 ? -2.406 13.008 17.812 1 98.25 183 LEU A N 1
ATOM 1376 C CA . LEU A 1 183 ? -2.703 13.039 16.375 1 98.25 183 LEU A CA 1
ATOM 1377 C C . LEU A 1 183 ? -2.975 14.469 15.914 1 98.25 183 LEU A C 1
ATOM 1379 O O . LEU A 1 183 ? -2.537 14.867 14.828 1 98.25 183 LEU A O 1
ATOM 1383 N N . ALA A 1 184 ? -3.695 15.219 16.719 1 97.31 184 ALA A N 1
ATOM 1384 C CA . ALA A 1 184 ? -3.98 16.609 16.391 1 97.31 184 ALA A CA 1
ATOM 1385 C C . ALA A 1 184 ? -2.695 17.438 16.328 1 97.31 184 ALA A C 1
ATOM 1387 O O . ALA A 1 184 ? -2.531 18.266 15.43 1 97.31 184 ALA A O 1
ATOM 1388 N N . ARG A 1 185 ? -1.845 17.219 17.25 1 98.31 185 ARG A N 1
ATOM 1389 C CA . ARG A 1 185 ? -0.554 17.906 17.25 1 98.31 185 ARG A CA 1
ATOM 1390 C C . ARG A 1 185 ? 0.234 17.594 15.984 1 98.31 185 ARG A C 1
ATOM 1392 O O . ARG A 1 185 ? 0.788 18.484 15.352 1 98.31 185 ARG A O 1
ATOM 1399 N N . TRP A 1 186 ? 0.312 16.312 15.688 1 98.69 186 TRP A N 1
ATOM 1400 C CA . TRP A 1 186 ? 1.001 15.875 14.484 1 98.69 186 TRP A CA 1
ATOM 1401 C C . TRP A 1 186 ? 0.398 16.516 13.242 1 98.69 186 TRP A C 1
ATOM 1403 O O . TRP A 1 186 ? 1.125 17.016 12.375 1 98.69 186 TRP A O 1
ATOM 1413 N N . HIS A 1 187 ? -0.949 16.516 13.148 1 98.31 187 HIS A N 1
ATOM 1414 C CA . HIS A 1 187 ? -1.625 17.109 12 1 98.31 187 HIS A CA 1
ATOM 1415 C C . HIS A 1 187 ? -1.252 18.578 11.844 1 98.31 187 HIS A C 1
ATOM 1417 O O . HIS A 1 187 ? -0.928 19.031 10.742 1 98.31 187 HIS A O 1
ATOM 1423 N N . ALA A 1 188 ? -1.268 19.297 12.898 1 97.88 188 ALA A N 1
ATOM 1424 C CA . ALA A 1 188 ? -0.942 20.719 12.875 1 97.88 188 ALA A CA 1
ATOM 1425 C C . ALA A 1 188 ? 0.504 20.938 12.445 1 97.88 188 ALA A C 1
ATOM 1427 O O . ALA A 1 188 ? 0.79 21.844 11.656 1 97.88 188 ALA A O 1
ATOM 1428 N N . ALA A 1 189 ? 1.375 20.156 12.969 1 98.75 189 ALA A N 1
ATOM 1429 C CA . ALA A 1 189 ? 2.793 20.266 12.641 1 98.75 189 ALA A CA 1
ATOM 1430 C C . ALA A 1 189 ? 3.039 20.016 11.156 1 98.75 189 ALA A C 1
ATOM 1432 O O . ALA A 1 189 ? 3.779 20.75 10.508 1 98.75 189 ALA A O 1
ATOM 1433 N N . VAL A 1 190 ? 2.436 18.953 10.641 1 98.81 190 VAL A N 1
ATOM 1434 C CA . VAL A 1 190 ? 2.623 18.609 9.234 1 98.81 190 VAL A CA 1
ATOM 1435 C C . VAL A 1 190 ? 1.958 19.656 8.344 1 98.81 190 VAL A C 1
ATOM 1437 O O . VAL A 1 190 ? 2.531 20.078 7.34 1 98.81 190 VAL A O 1
ATOM 1440 N N . ALA A 1 191 ? 0.804 20.125 8.75 1 98.38 191 ALA A N 1
ATOM 1441 C CA . ALA A 1 191 ? 0.058 21.109 7.977 1 98.38 191 ALA A CA 1
ATOM 1442 C C . ALA A 1 191 ? 0.83 22.422 7.879 1 98.38 191 ALA A C 1
ATOM 1444 O O . ALA A 1 191 ? 0.676 23.172 6.906 1 98.38 191 ALA A O 1
ATOM 1445 N N . ALA A 1 192 ? 1.631 22.703 8.82 1 98.62 192 ALA A N 1
ATOM 1446 C CA . ALA A 1 192 ? 2.33 23.984 8.898 1 98.62 192 ALA A CA 1
ATOM 1447 C C . ALA A 1 192 ? 3.57 23.984 8.016 1 98.62 192 ALA A C 1
ATOM 1449 O O . ALA A 1 192 ? 4.16 25.031 7.766 1 98.62 192 ALA A O 1
ATOM 1450 N N . ARG A 1 193 ? 4.016 22.844 7.566 1 98.75 193 ARG A N 1
ATOM 1451 C CA . ARG A 1 193 ? 5.195 22.781 6.707 1 98.75 193 ARG A CA 1
ATOM 1452 C C . ARG A 1 193 ? 4.953 23.5 5.387 1 98.75 193 ARG A C 1
ATOM 1454 O O . ARG A 1 193 ? 3.959 23.25 4.707 1 98.75 193 ARG A O 1
ATOM 1461 N N . PRO A 1 194 ? 5.863 24.312 4.93 1 98.81 194 PRO A N 1
ATOM 1462 C CA . PRO A 1 194 ? 5.676 25.078 3.693 1 98.81 194 PRO A CA 1
ATOM 1463 C C . PRO A 1 194 ? 5.484 24.188 2.471 1 98.81 194 PRO A C 1
ATOM 1465 O O . PRO A 1 194 ? 4.629 24.469 1.623 1 98.81 194 PRO A O 1
ATOM 1468 N N . ALA A 1 195 ? 6.223 23.156 2.346 1 98.81 195 ALA A N 1
ATOM 1469 C CA . ALA A 1 195 ? 6.109 22.25 1.206 1 98.81 195 ALA A CA 1
ATOM 1470 C C . ALA A 1 195 ? 4.746 21.562 1.179 1 98.81 195 ALA A C 1
ATOM 1472 O O . ALA A 1 195 ? 4.188 21.328 0.106 1 98.81 195 ALA A O 1
ATOM 1473 N N . VAL A 1 196 ? 4.203 21.234 2.367 1 98.88 196 VAL A N 1
ATOM 1474 C CA . VAL A 1 196 ? 2.875 20.641 2.451 1 98.88 196 VAL A CA 1
ATOM 1475 C C . VAL A 1 196 ? 1.822 21.641 1.98 1 98.88 196 VAL A C 1
ATOM 1477 O O . VAL A 1 196 ? 0.93 21.281 1.203 1 98.88 196 VAL A O 1
ATOM 1480 N N . GLN A 1 197 ? 1.961 22.859 2.373 1 98.62 197 GLN A N 1
ATOM 1481 C CA . GLN A 1 197 ? 1.023 23.891 1.947 1 98.62 197 GLN A CA 1
ATOM 1482 C C . GLN A 1 197 ? 1.051 24.062 0.432 1 98.62 197 GLN A C 1
ATOM 1484 O O . GLN A 1 197 ? -0 24.125 -0.21 1 98.62 197 GLN A O 1
ATOM 1489 N N . ARG A 1 198 ? 2.227 24.094 -0.119 1 98.31 198 ARG A N 1
ATOM 1490 C CA . ARG A 1 198 ? 2.344 24.219 -1.568 1 98.31 198 ARG A CA 1
ATOM 1491 C C . ARG A 1 198 ? 1.772 23 -2.271 1 98.31 198 ARG A C 1
ATOM 1493 O O . ARG A 1 198 ? 1.075 23.125 -3.281 1 98.31 198 ARG A O 1
ATOM 1500 N N . GLY A 1 199 ? 2.076 21.812 -1.707 1 98.44 199 GLY A N 1
ATOM 1501 C CA . GLY A 1 199 ? 1.6 20.578 -2.305 1 98.44 199 GLY A CA 1
ATOM 1502 C C . GLY A 1 199 ? 0.09 20.438 -2.27 1 98.44 199 GLY A C 1
ATOM 1503 O O . GLY A 1 199 ? -0.511 19.891 -3.197 1 98.44 199 GLY A O 1
ATOM 1504 N N . MET A 1 200 ? -0.516 20.969 -1.204 1 97.56 200 MET A N 1
ATOM 1505 C CA . MET A 1 200 ? -1.963 20.875 -1.03 1 97.56 200 MET A CA 1
ATOM 1506 C C . MET A 1 200 ? -2.686 21.812 -2 1 97.56 200 MET A C 1
ATOM 1508 O O . MET A 1 200 ? -3.9 21.703 -2.182 1 97.56 200 MET A O 1
ATOM 1512 N N . ALA A 1 201 ? -1.932 22.672 -2.629 1 96.44 201 ALA A N 1
ATOM 1513 C CA . ALA A 1 201 ? -2.525 23.625 -3.555 1 96.44 201 ALA A CA 1
ATOM 1514 C C . ALA A 1 201 ? -2.422 23.141 -4.996 1 96.44 201 ALA A C 1
ATOM 1516 O O . ALA A 1 201 ? -2.824 23.828 -5.926 1 96.44 201 ALA A O 1
ATOM 1517 N N . VAL A 1 202 ? -1.896 21.922 -5.191 1 95 202 VAL A N 1
ATOM 1518 C CA . VAL A 1 202 ? -1.701 21.359 -6.52 1 95 202 VAL A CA 1
ATOM 1519 C C . VAL A 1 202 ? -2.801 20.328 -6.805 1 95 202 VAL A C 1
ATOM 1521 O O . VAL A 1 202 ? -3.076 19.453 -5.98 1 95 202 VAL A O 1
ATOM 1524 N N . PRO A 1 203 ? -3.461 20.266 -7.832 1 91 203 PRO A N 1
ATOM 1525 C CA . PRO A 1 203 ? -3.273 21.219 -8.922 1 91 203 PRO A CA 1
ATOM 1526 C C . PRO A 1 203 ? -3.936 22.578 -8.648 1 91 203 PRO A C 1
ATOM 1528 O O . PRO A 1 203 ? -4.797 22.672 -7.77 1 91 203 PRO A O 1
ATOM 1531 N N . ALA A 1 204 ? -3.434 23.531 -9.328 1 82.81 204 ALA A N 1
ATOM 1532 C CA . ALA A 1 204 ? -4.055 24.844 -9.203 1 82.81 204 ALA A CA 1
ATOM 1533 C C . ALA A 1 204 ? -5.512 24.812 -9.664 1 82.81 204 ALA A C 1
ATOM 1535 O O . ALA A 1 204 ? -5.859 24.062 -10.578 1 82.81 204 ALA A O 1
ATOM 1536 N N . PRO A 1 205 ? -6.32 25.516 -8.844 1 69.62 205 PRO A N 1
ATOM 1537 C CA . PRO A 1 205 ? -7.711 25.578 -9.312 1 69.62 205 PRO A CA 1
ATOM 1538 C C . PRO A 1 205 ? -7.828 26.047 -10.758 1 69.62 205 PRO A C 1
ATOM 1540 O O . PRO A 1 205 ? -7.016 26.859 -11.219 1 69.62 205 PRO A O 1
ATOM 1543 N N . ARG A 1 206 ? -8.484 25.172 -11.57 1 58.5 206 ARG A N 1
ATOM 1544 C CA . ARG A 1 206 ? -8.727 25.609 -12.938 1 58.5 206 ARG A CA 1
ATOM 1545 C C . ARG A 1 206 ? -9.383 26.969 -12.969 1 58.5 206 ARG A C 1
ATOM 1547 O O . ARG A 1 206 ? -10.211 27.297 -12.117 1 58.5 206 ARG A O 1
ATOM 1554 N N . ALA A 1 207 ? -8.68 27.891 -13.523 1 45 207 ALA A N 1
ATOM 1555 C CA . ALA A 1 207 ? -9.281 29.219 -13.734 1 45 207 ALA A CA 1
ATOM 1556 C C . ALA A 1 207 ? -10.703 29.094 -14.258 1 45 207 ALA A C 1
ATOM 1558 O O . ALA A 1 207 ? -10.969 28.344 -15.195 1 45 207 ALA A O 1
ATOM 1559 N N . GLU A 1 208 ? -11.727 28.969 -13.398 1 39.41 208 GLU A N 1
ATOM 1560 C CA . GLU A 1 208 ? -13.062 29.172 -13.953 1 39.41 208 GLU A CA 1
ATOM 1561 C C . GLU A 1 208 ? -13.039 30.125 -15.141 1 39.41 208 GLU A C 1
ATOM 1563 O O . GLU A 1 208 ? -12.383 31.156 -15.094 1 39.41 208 GLU A O 1
ATOM 1568 N N . THR A 1 209 ? -12.906 29.594 -16.391 1 33.81 209 THR A N 1
ATOM 1569 C CA . THR A 1 209 ? -13.344 30.578 -17.375 1 33.81 209 THR A CA 1
ATOM 1570 C C . THR A 1 209 ? -14.555 31.359 -16.891 1 33.81 209 THR A C 1
ATOM 1572 O O . THR A 1 209 ? -15.617 30.766 -16.656 1 33.81 209 THR A O 1
ATOM 1575 N N . VAL A 1 210 ? -14.305 32.562 -16.297 1 23.58 210 VAL A N 1
ATOM 1576 C CA . VAL A 1 210 ? -15.391 33.531 -16.422 1 23.58 210 VAL A CA 1
ATOM 1577 C C . VAL A 1 210 ? -15.773 33.688 -17.891 1 23.58 210 VAL A C 1
ATOM 1579 O O . VAL A 1 210 ? -14.898 33.781 -18.75 1 23.58 210 VAL A O 1
ATOM 1582 N N . MET B 1 1 ? 17.844 -14.094 14.234 1 89.31 1 MET B N 1
ATOM 1583 C CA . MET B 1 1 ? 16.906 -14.922 13.477 1 89.31 1 MET B CA 1
ATOM 1584 C C . MET B 1 1 ? 15.57 -14.219 13.312 1 89.31 1 MET B C 1
ATOM 1586 O O . MET B 1 1 ? 15.102 -13.539 14.227 1 89.31 1 MET B O 1
ATOM 1590 N N . ILE B 1 2 ? 14.977 -14.336 12.188 1 96.94 2 ILE B N 1
ATOM 1591 C CA . ILE B 1 2 ? 13.703 -13.695 11.883 1 96.94 2 ILE B CA 1
ATOM 1592 C C . ILE B 1 2 ? 12.562 -14.5 12.516 1 96.94 2 ILE B C 1
ATOM 1594 O O . ILE B 1 2 ? 12.555 -15.727 12.445 1 96.94 2 ILE B O 1
ATOM 1598 N N . THR B 1 3 ? 11.648 -13.805 13.219 1 97.5 3 THR B N 1
ATOM 1599 C CA . THR B 1 3 ? 10.398 -14.391 13.688 1 97.5 3 THR B CA 1
ATOM 1600 C C . THR B 1 3 ? 9.219 -13.859 12.883 1 97.5 3 THR B C 1
ATOM 1602 O O . THR B 1 3 ? 9.031 -12.648 12.766 1 97.5 3 THR B O 1
ATOM 1605 N N . LEU B 1 4 ? 8.461 -14.766 12.352 1 98 4 LEU B N 1
ATOM 1606 C CA . LEU B 1 4 ? 7.285 -14.43 11.555 1 98 4 LEU B CA 1
ATOM 1607 C C . LEU B 1 4 ? 6.004 -14.641 12.359 1 98 4 LEU B C 1
ATOM 1609 O O . LEU B 1 4 ? 5.789 -15.703 12.93 1 98 4 LEU B O 1
ATOM 1613 N N . TYR B 1 5 ?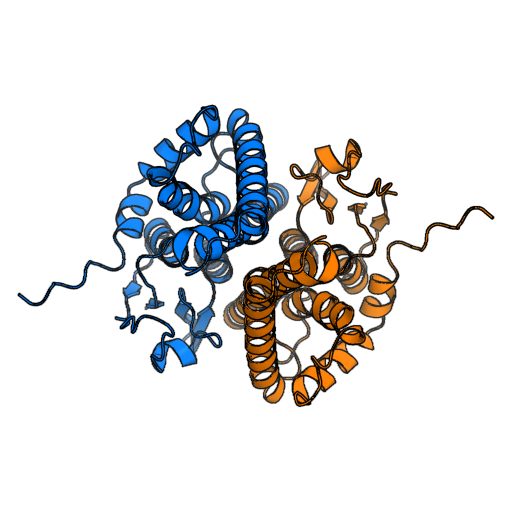 5.25 -13.586 12.5 1 96.5 5 TYR B N 1
ATOM 1614 C CA . TYR B 1 5 ? 3.881 -13.656 12.992 1 96.5 5 TYR B CA 1
ATOM 1615 C C . TYR B 1 5 ? 2.885 -13.695 11.844 1 96.5 5 TYR B C 1
ATOM 1617 O O . TYR B 1 5 ? 2.764 -12.734 11.078 1 96.5 5 TYR B O 1
ATOM 1625 N N . SER B 1 6 ? 2.209 -14.852 11.688 1 94.12 6 SER B N 1
ATOM 1626 C CA . SER B 1 6 ? 1.376 -14.984 10.5 1 94.12 6 SER B CA 1
ATOM 1627 C C . SER B 1 6 ? 0.25 -15.984 10.719 1 94.12 6 SER B C 1
ATOM 1629 O O . SER B 1 6 ? 0.341 -16.844 11.594 1 94.12 6 SER B O 1
ATOM 1631 N N . PHE B 1 7 ? -0.769 -15.836 9.992 1 90.62 7 PHE B N 1
ATOM 1632 C CA . PHE B 1 7 ? -1.796 -16.844 9.758 1 90.62 7 PHE B CA 1
ATOM 1633 C C . PHE B 1 7 ? -1.747 -17.344 8.312 1 90.62 7 PHE B C 1
ATOM 1635 O O . PHE B 1 7 ? -1.009 -16.797 7.492 1 90.62 7 PHE B O 1
ATOM 1642 N N . GLY B 1 8 ? -2.559 -18.422 8.062 1 90.31 8 GLY B N 1
ATOM 1643 C CA . GLY B 1 8 ? -2.652 -18.953 6.711 1 90.31 8 GLY B CA 1
ATOM 1644 C C . GLY B 1 8 ? -3.588 -18.156 5.824 1 90.31 8 GLY B C 1
ATOM 1645 O O . GLY B 1 8 ? -4.484 -18.719 5.195 1 90.31 8 GLY B O 1
ATOM 1646 N N . THR B 1 9 ? -3.412 -16.812 5.805 1 91.81 9 THR B N 1
ATOM 1647 C CA . THR B 1 9 ? -4.184 -15.898 4.969 1 91.81 9 THR B CA 1
ATOM 1648 C C . THR B 1 9 ? -3.338 -15.391 3.805 1 91.81 9 THR B C 1
ATOM 1650 O O . THR B 1 9 ? -2.109 -15.508 3.822 1 91.81 9 THR B O 1
ATOM 1653 N N . PRO B 1 10 ? -3.996 -14.875 2.811 1 95.94 10 PRO B N 1
ATOM 1654 C CA . PRO B 1 10 ? -3.219 -14.336 1.692 1 95.94 10 PRO B CA 1
ATOM 1655 C C . PRO B 1 10 ? -2.227 -13.258 2.125 1 95.94 10 PRO B C 1
ATOM 1657 O O . PRO B 1 10 ? -1.126 -13.172 1.576 1 95.94 10 PRO B O 1
ATOM 1660 N N . HIS B 1 11 ? -2.562 -12.438 3.105 1 96.06 11 HIS B N 1
ATOM 1661 C CA . HIS B 1 11 ? -1.627 -11.453 3.633 1 96.06 11 HIS B CA 1
ATOM 1662 C C . HIS B 1 11 ? -0.389 -12.125 4.219 1 96.06 11 HIS B C 1
ATOM 1664 O O . HIS B 1 11 ? 0.737 -11.695 3.955 1 96.06 11 HIS B O 1
ATOM 1670 N N . GLY B 1 12 ? -0.681 -13.125 5.012 1 96.75 12 GLY B N 1
ATOM 1671 C CA . GLY B 1 12 ? 0.416 -13.859 5.625 1 96.75 12 GLY B CA 1
ATOM 1672 C C . GLY B 1 12 ? 1.304 -14.562 4.613 1 96.75 12 GLY B C 1
ATOM 1673 O O . GLY B 1 12 ? 2.525 -14.602 4.77 1 96.75 12 GLY B O 1
ATOM 1674 N N . HIS B 1 13 ? 0.724 -15.062 3.602 1 98.19 13 HIS B N 1
ATOM 1675 C CA . HIS B 1 13 ? 1.459 -15.82 2.598 1 98.19 13 HIS B CA 1
ATOM 1676 C C . HIS B 1 13 ? 2.43 -14.93 1.832 1 98.19 13 HIS B C 1
ATOM 1678 O O . HIS B 1 13 ? 3.486 -15.391 1.392 1 98.19 13 HIS B O 1
ATOM 1684 N N . ARG B 1 14 ? 2.158 -13.617 1.687 1 98.69 14 ARG B N 1
ATOM 1685 C CA . ARG B 1 14 ? 3.129 -12.703 1.089 1 98.69 14 ARG B CA 1
ATOM 1686 C C . ARG B 1 14 ? 4.461 -12.758 1.828 1 98.69 14 ARG B C 1
ATOM 1688 O O . ARG B 1 14 ? 5.52 -12.875 1.205 1 98.69 14 ARG B O 1
ATOM 1695 N N . ALA B 1 15 ? 4.359 -12.781 3.127 1 98.6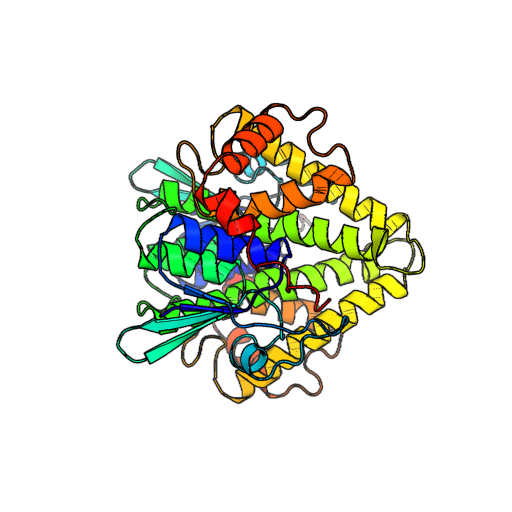9 15 ALA B N 1
ATOM 1696 C CA . ALA B 1 15 ? 5.566 -12.766 3.949 1 98.69 15 ALA B CA 1
ATOM 1697 C C . ALA B 1 15 ? 6.281 -14.109 3.904 1 98.69 15 ALA B C 1
ATOM 1699 O O . ALA B 1 15 ? 7.5 -14.172 3.73 1 98.69 15 ALA B O 1
ATOM 1700 N N . SER B 1 16 ? 5.523 -15.172 4.039 1 98.69 16 SER B N 1
ATOM 1701 C CA . SER B 1 16 ? 6.156 -16.484 4.062 1 98.69 16 SER B CA 1
ATOM 1702 C C . SER B 1 16 ? 6.746 -16.844 2.703 1 98.69 16 SER B C 1
ATOM 1704 O O . SER B 1 16 ? 7.824 -17.438 2.623 1 98.69 16 SER B O 1
ATOM 1706 N N . ILE B 1 17 ? 6.051 -16.5 1.629 1 98.88 17 ILE B N 1
ATOM 1707 C CA . ILE B 1 17 ? 6.609 -16.703 0.297 1 98.88 17 ILE B CA 1
ATOM 1708 C C . ILE B 1 17 ? 7.918 -15.922 0.157 1 98.88 17 ILE B C 1
ATOM 1710 O O . ILE B 1 17 ? 8.914 -16.453 -0.339 1 98.88 17 ILE B O 1
ATOM 1714 N N . MET B 1 18 ? 7.926 -14.672 0.582 1 98.94 18 MET B N 1
ATOM 1715 C CA . MET B 1 18 ? 9.125 -13.836 0.484 1 98.94 18 MET B CA 1
ATOM 1716 C C . MET B 1 18 ? 10.281 -14.461 1.259 1 98.94 18 MET B C 1
ATOM 1718 O O . MET B 1 18 ? 11.406 -14.508 0.766 1 98.94 18 MET B O 1
ATOM 1722 N N . LEU B 1 19 ? 10 -14.906 2.449 1 98.75 19 LEU B N 1
ATOM 1723 C CA . LEU B 1 19 ? 11.039 -15.531 3.271 1 98.75 19 LEU B CA 1
ATOM 1724 C C . LEU B 1 19 ? 11.594 -16.781 2.596 1 98.75 19 LEU B C 1
ATOM 1726 O O . LEU B 1 19 ? 12.80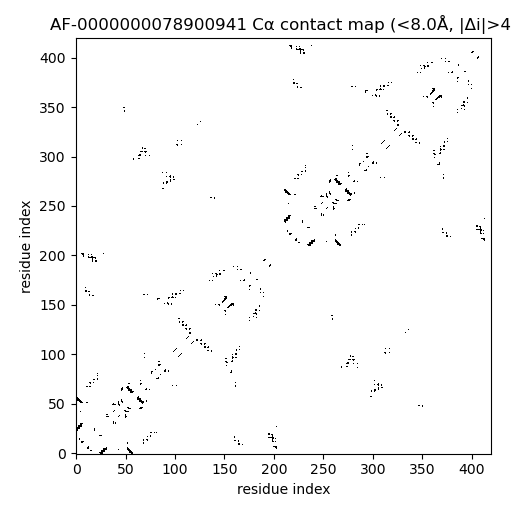5 -16.984 2.574 1 98.75 19 LEU B O 1
ATOM 1730 N N . GLU B 1 20 ? 10.719 -17.547 2.029 1 98.75 20 GLU B N 1
ATOM 1731 C CA . GLU B 1 20 ? 11.148 -18.75 1.328 1 98.75 20 GLU B CA 1
ATOM 1732 C C . GLU B 1 20 ? 11.961 -18.406 0.081 1 98.75 20 GLU B C 1
ATOM 1734 O O . GLU B 1 20 ? 12.945 -19.078 -0.229 1 98.75 20 GLU B O 1
ATOM 1739 N N . GLU B 1 21 ? 11.523 -17.391 -0.662 1 98.88 21 GLU B N 1
ATOM 1740 C CA . GLU B 1 21 ? 12.234 -16.969 -1.867 1 98.88 21 GLU B CA 1
ATOM 1741 C C . GLU B 1 21 ? 13.641 -16.484 -1.538 1 98.88 21 GLU B C 1
ATOM 1743 O O . GLU B 1 21 ? 14.578 -16.719 -2.305 1 98.88 21 GLU B O 1
ATOM 1748 N N . THR B 1 22 ? 13.812 -15.805 -0.446 1 98.31 22 THR B N 1
ATOM 1749 C CA . THR B 1 22 ? 15.102 -15.211 -0.094 1 98.31 22 THR B CA 1
ATOM 1750 C C . THR B 1 22 ? 15.992 -16.234 0.594 1 98.31 22 THR B C 1
ATOM 1752 O O . THR B 1 22 ? 17.203 -16.031 0.721 1 98.31 22 THR B O 1
ATOM 1755 N N . GLY B 1 23 ? 15.406 -17.281 1.112 1 97.94 23 GLY B N 1
ATOM 1756 C CA . GLY B 1 23 ? 16.172 -18.344 1.766 1 97.94 23 GLY B CA 1
ATOM 1757 C C . GLY B 1 23 ? 16.625 -17.969 3.164 1 97.94 23 GLY B C 1
ATOM 1758 O O . GLY B 1 23 ? 17.453 -18.656 3.756 1 97.94 23 GLY B O 1
ATOM 1759 N N . LEU B 1 24 ? 16.141 -16.906 3.689 1 96.69 24 LEU B N 1
ATOM 1760 C CA . LEU B 1 24 ? 16.484 -16.484 5.039 1 96.69 24 LEU B CA 1
ATOM 1761 C C . LEU B 1 24 ? 15.867 -17.406 6.078 1 96.69 24 LEU B C 1
ATOM 1763 O O . LEU B 1 24 ? 14.688 -17.75 5.98 1 96.69 24 LEU B O 1
ATOM 1767 N N . PRO B 1 25 ? 16.688 -17.828 6.992 1 96.75 25 PRO B N 1
ATOM 1768 C CA . PRO B 1 25 ? 16.094 -18.625 8.062 1 96.75 25 PRO B CA 1
ATOM 1769 C C . PRO B 1 25 ? 15.094 -17.844 8.906 1 96.75 25 PRO B C 1
ATOM 1771 O O . PRO B 1 25 ? 15.297 -16.656 9.156 1 96.75 25 PRO B O 1
ATOM 1774 N N . TYR B 1 26 ? 14.055 -18.516 9.273 1 97.5 26 TYR B N 1
ATOM 1775 C CA . TYR B 1 26 ? 13.039 -17.891 10.117 1 97.5 26 TYR B CA 1
ATOM 1776 C C . TYR B 1 26 ? 12.289 -18.922 10.945 1 97.5 26 TYR B C 1
ATOM 1778 O O . TYR B 1 26 ? 12.344 -20.125 10.648 1 97.5 26 TYR B O 1
ATOM 1786 N N . ARG B 1 27 ? 11.672 -18.453 11.984 1 96.56 27 ARG B N 1
ATOM 1787 C CA . ARG B 1 27 ? 10.719 -19.25 12.766 1 96.56 27 ARG B CA 1
ATOM 1788 C C . ARG B 1 27 ? 9.336 -18.609 12.742 1 96.56 27 ARG B C 1
ATOM 1790 O O . ARG B 1 27 ? 9.203 -17.406 12.555 1 96.56 27 ARG B O 1
ATOM 1797 N N . VAL B 1 28 ? 8.336 -19.406 12.906 1 96.38 28 VAL B N 1
ATOM 1798 C CA . VAL B 1 28 ? 6.961 -18.922 12.953 1 96.38 28 VAL B CA 1
ATOM 1799 C C . VAL B 1 28 ? 6.473 -18.875 14.398 1 96.38 28 VAL B C 1
ATOM 1801 O O . VAL B 1 28 ? 6.582 -19.859 15.125 1 96.38 28 VAL B O 1
ATOM 1804 N N . HIS B 1 29 ? 6.062 -17.688 14.812 1 93.56 29 HIS B N 1
ATOM 1805 C CA . HIS B 1 29 ? 5.438 -17.562 16.125 1 93.56 29 HIS B CA 1
ATOM 1806 C C . HIS B 1 29 ? 4.004 -18.078 16.109 1 93.56 29 HIS B C 1
ATOM 1808 O O . HIS B 1 29 ? 3.182 -17.625 15.312 1 93.56 29 HIS B O 1
ATOM 1814 N N . PRO B 1 30 ? 3.67 -19.078 16.891 1 83.38 30 PRO B N 1
ATOM 1815 C CA . PRO B 1 30 ? 2.297 -19.594 16.922 1 83.38 30 PRO B CA 1
ATOM 1816 C C . PRO B 1 30 ? 1.287 -18.531 17.375 1 83.38 30 PRO B C 1
ATOM 1818 O O . PRO B 1 30 ? 1.524 -17.828 18.359 1 83.38 30 PRO B O 1
ATOM 1821 N N . LEU B 1 31 ? 0.32 -18.312 16.594 1 86.69 31 LEU B N 1
ATOM 1822 C CA . LEU B 1 31 ? -0.75 -17.391 16.938 1 86.69 31 LEU B CA 1
ATOM 1823 C C . LEU B 1 31 ? -2.086 -18.109 17.047 1 86.69 31 LEU B C 1
ATOM 1825 O O . LEU B 1 31 ? -2.359 -19.047 16.297 1 86.69 31 LEU B O 1
ATOM 1829 N N . ASP B 1 32 ? -2.791 -17.812 18.141 1 73.25 32 ASP B N 1
ATOM 1830 C CA . ASP B 1 32 ? -4.152 -18.328 18.281 1 73.25 32 ASP B CA 1
ATOM 1831 C C . ASP B 1 32 ? -5.164 -17.344 17.703 1 73.25 32 ASP B C 1
ATOM 1833 O O . ASP B 1 32 ? -5.059 -16.141 17.922 1 73.25 32 ASP B O 1
ATOM 1837 N N . PHE B 1 33 ? -5.785 -17.859 16.688 1 64.38 33 PHE B N 1
ATOM 1838 C CA . PHE B 1 33 ? -6.824 -17.016 16.109 1 64.38 33 PHE B CA 1
ATOM 1839 C C . PHE B 1 33 ? -8.125 -17.156 16.906 1 64.38 33 PHE B C 1
ATOM 1841 O O . PHE B 1 33 ? -8.656 -18.25 17.031 1 64.38 33 PHE B O 1
ATOM 1848 N N . ASP B 1 34 ? -8.398 -16.219 17.75 1 56.62 34 ASP B N 1
ATOM 1849 C CA . ASP B 1 34 ? -9.664 -16.328 18.484 1 56.62 34 ASP B CA 1
ATOM 1850 C C . ASP B 1 34 ? -10.82 -15.805 17.641 1 56.62 34 ASP B C 1
ATOM 1852 O O . ASP B 1 34 ? -11.953 -15.695 18.125 1 56.62 34 ASP B O 1
ATOM 1856 N N . GLY B 1 35 ? -10.727 -15.719 16.344 1 53.28 35 GLY B N 1
ATOM 1857 C CA . GLY B 1 35 ? -11.836 -15.391 15.453 1 53.28 35 GLY B CA 1
ATOM 1858 C C . GLY B 1 35 ? -11.93 -13.914 15.125 1 53.28 35 GLY B C 1
ATOM 1859 O O . GLY B 1 35 ? -12.367 -13.539 14.039 1 53.28 35 GLY B O 1
ATOM 1860 N N . ASP B 1 36 ? -11.945 -12.805 16.031 1 53.91 36 ASP B N 1
ATOM 1861 C CA . ASP B 1 36 ? -12.25 -11.406 15.766 1 53.91 36 ASP B CA 1
ATOM 1862 C C . ASP B 1 36 ? -10.984 -10.562 15.742 1 53.91 36 ASP B C 1
ATOM 1864 O O . ASP B 1 36 ? -10.828 -9.68 14.898 1 53.91 36 ASP B O 1
ATOM 1868 N N . ARG B 1 37 ? -10.258 -10.828 16.875 1 61.72 37 ARG B N 1
ATOM 1869 C CA . ARG B 1 37 ? -9.039 -10.047 17.062 1 61.72 37 ARG B CA 1
ATOM 1870 C C . ARG B 1 37 ? -7.922 -10.898 17.641 1 61.72 37 ARG B C 1
ATOM 1872 O O . ARG B 1 37 ? -8.18 -11.836 18.391 1 61.72 37 ARG B O 1
ATOM 1879 N N . VAL B 1 38 ? -6.762 -10.688 16.953 1 71.56 38 VAL B N 1
ATOM 1880 C CA . VAL B 1 38 ? -5.613 -11.352 17.562 1 71.56 38 VAL B CA 1
ATOM 1881 C C . VAL B 1 38 ? -5.141 -10.555 18.781 1 71.56 38 VAL B C 1
ATOM 1883 O O . VAL B 1 38 ? -4.859 -9.359 18.672 1 71.56 38 VAL B O 1
ATOM 1886 N N . THR B 1 39 ? -5.219 -11.117 19.953 1 77.25 39 THR B N 1
ATOM 1887 C CA . THR B 1 39 ? -4.816 -10.43 21.188 1 77.25 39 THR B CA 1
ATOM 1888 C C . THR B 1 39 ? -3.479 -10.961 21.688 1 77.25 39 THR B C 1
ATOM 1890 O O . THR B 1 39 ? -3.098 -10.711 22.828 1 77.25 39 THR B O 1
ATOM 1893 N N . ASP B 1 40 ? -2.783 -11.516 20.906 1 86 40 ASP B N 1
ATOM 1894 C CA . ASP B 1 40 ? -1.46 -12.008 21.281 1 86 40 ASP B CA 1
ATOM 1895 C C . ASP B 1 40 ? -0.521 -10.844 21.609 1 86 40 ASP B C 1
ATOM 1897 O O . ASP B 1 40 ? -0.25 -10 20.766 1 86 40 ASP B O 1
ATOM 1901 N N . PRO B 1 41 ? -0.05 -10.766 22.875 1 89.62 41 PRO B N 1
ATOM 1902 C CA . PRO B 1 41 ? 0.779 -9.625 23.281 1 89.62 41 PRO B CA 1
ATOM 1903 C C . PRO B 1 41 ? 2.061 -9.508 22.453 1 89.62 41 PRO B C 1
ATOM 1905 O O . PRO B 1 41 ? 2.537 -8.398 22.203 1 89.62 41 PRO B O 1
ATOM 1908 N N . ALA B 1 42 ? 2.609 -10.617 22.062 1 92.25 42 ALA B N 1
ATOM 1909 C CA . ALA B 1 42 ? 3.83 -10.586 21.266 1 92.25 42 ALA B CA 1
ATOM 1910 C C . ALA B 1 42 ? 3.574 -9.945 19.906 1 92.25 42 ALA B C 1
ATOM 1912 O O . ALA B 1 42 ? 4.398 -9.164 19.406 1 92.25 42 ALA B O 1
ATOM 1913 N N . LEU B 1 43 ? 2.426 -10.281 19.328 1 94.12 43 LEU B N 1
ATOM 1914 C CA . LEU B 1 43 ? 2.066 -9.664 18.047 1 94.12 43 LEU B CA 1
ATOM 1915 C C . LEU B 1 43 ? 1.802 -8.172 18.219 1 94.12 43 LEU B C 1
ATOM 1917 O O . LEU B 1 43 ? 2.24 -7.363 17.406 1 94.12 43 LEU B O 1
ATOM 1921 N N . LEU B 1 44 ? 1.135 -7.812 19.312 1 92.25 44 LEU B N 1
ATOM 1922 C CA . LEU B 1 44 ? 0.74 -6.426 19.516 1 92.25 44 LEU B CA 1
ATOM 1923 C C . LEU B 1 44 ? 1.962 -5.543 19.75 1 92.25 44 LEU B C 1
ATOM 1925 O O . LEU B 1 44 ? 1.938 -4.348 19.438 1 92.25 44 LEU B O 1
ATOM 1929 N N . ARG B 1 45 ? 3.027 -6.102 20.203 1 93.25 45 ARG B N 1
ATOM 1930 C CA . ARG B 1 45 ? 4.27 -5.359 20.375 1 93.25 45 ARG B CA 1
ATOM 1931 C C . ARG B 1 45 ? 4.918 -5.035 19.031 1 93.25 45 ARG B C 1
ATOM 1933 O O . ARG B 1 45 ? 5.609 -4.023 18.906 1 93.25 45 ARG B O 1
ATOM 1940 N N . VAL B 1 46 ? 4.586 -5.828 18.047 1 96 46 VAL B N 1
ATOM 1941 C CA . VAL B 1 46 ? 5.25 -5.703 16.75 1 96 46 VAL B CA 1
ATOM 1942 C C . VAL B 1 46 ? 4.332 -4.977 15.766 1 96 46 VAL B C 1
ATOM 1944 O O . VAL B 1 46 ? 4.789 -4.152 14.977 1 96 46 VAL B O 1
ATOM 1947 N N . SER B 1 47 ? 3.061 -5.281 15.867 1 96.25 47 SER B N 1
ATOM 1948 C CA . SER B 1 47 ? 2.051 -4.758 14.953 1 96.25 47 SER B CA 1
ATOM 1949 C C . SER B 1 47 ? 0.96 -4.004 15.711 1 96.25 47 SER B C 1
ATOM 1951 O O . SER B 1 47 ? 0.011 -4.609 16.203 1 96.25 47 SER B O 1
ATOM 1953 N N . PRO B 1 48 ? 0.964 -2.738 15.641 1 95.88 48 PRO B N 1
ATOM 1954 C CA . PRO B 1 48 ? 0.096 -1.938 16.516 1 95.88 48 PRO B CA 1
ATOM 1955 C C . PRO B 1 48 ? -1.388 -2.188 16.25 1 95.88 48 PRO B C 1
ATOM 1957 O O . PRO B 1 48 ? -2.213 -2.02 17.156 1 95.88 48 PRO B O 1
ATOM 1960 N N . LEU B 1 49 ? -1.744 -2.607 15.047 1 95.12 49 LEU B N 1
ATOM 1961 C CA . LEU B 1 49 ? -3.141 -2.891 14.742 1 95.12 49 LEU B CA 1
ATOM 1962 C C . LEU B 1 49 ? -3.49 -4.336 15.086 1 95.12 49 LEU B C 1
ATOM 1964 O O . LEU B 1 49 ? -4.641 -4.754 14.93 1 95.12 49 LEU B O 1
ATOM 1968 N N . GLY B 1 50 ? -2.494 -5.078 15.508 1 93.06 50 GLY B N 1
ATOM 1969 C CA . GLY B 1 50 ? -2.709 -6.484 15.82 1 93.06 50 GLY B CA 1
ATOM 1970 C C . GLY B 1 50 ? -2.973 -7.332 14.586 1 93.06 50 GLY B C 1
ATOM 1971 O O . GLY B 1 50 ? -3.648 -8.359 14.672 1 93.06 50 GLY B O 1
ATOM 1972 N N . ARG B 1 51 ? -2.42 -6.906 13.484 1 93 51 ARG B N 1
ATOM 1973 C CA . ARG B 1 51 ? -2.633 -7.637 12.234 1 93 51 ARG B CA 1
ATOM 1974 C C . ARG B 1 51 ? -1.379 -8.398 11.828 1 93 51 ARG B C 1
ATOM 1976 O O . ARG B 1 51 ? -0.264 -8.016 12.188 1 93 51 ARG B O 1
ATOM 1983 N N . VAL B 1 52 ? -1.604 -9.453 11.188 1 94.06 52 VAL B N 1
ATOM 1984 C CA . VAL B 1 52 ? -0.527 -10.227 10.578 1 94.06 52 VAL B CA 1
ATOM 1985 C C . VAL B 1 52 ? -0.487 -9.953 9.078 1 94.06 52 VAL B C 1
ATOM 1987 O O . VAL B 1 52 ? -1.489 -9.547 8.484 1 94.06 52 VAL B O 1
ATOM 1990 N N . PRO B 1 53 ? 0.638 -10.031 8.414 1 96.81 53 PRO B N 1
ATOM 1991 C CA . PRO B 1 53 ? 1.886 -10.539 8.992 1 96.81 53 PRO B CA 1
ATOM 1992 C C . PRO B 1 53 ? 2.736 -9.438 9.617 1 96.81 53 PRO B C 1
ATOM 1994 O O . PRO B 1 53 ? 2.543 -8.258 9.32 1 96.81 53 PRO B O 1
ATOM 1997 N N . ALA B 1 54 ? 3.59 -9.805 10.469 1 97.81 54 ALA B N 1
ATOM 1998 C CA . ALA B 1 54 ? 4.668 -8.992 11.039 1 97.81 54 ALA B CA 1
ATOM 1999 C C . ALA B 1 54 ? 5.918 -9.836 11.273 1 97.81 54 ALA B C 1
ATOM 2001 O O . ALA B 1 54 ? 5.84 -11.07 11.336 1 97.81 54 ALA B O 1
ATOM 2002 N N . ILE B 1 55 ? 7.059 -9.164 11.289 1 98.44 55 ILE B N 1
ATOM 2003 C CA . ILE B 1 55 ? 8.273 -9.898 11.617 1 98.44 55 ILE B CA 1
ATOM 2004 C C . ILE B 1 55 ? 9.117 -9.094 12.602 1 98.44 55 ILE B C 1
ATOM 2006 O O . ILE B 1 55 ? 9 -7.863 12.664 1 98.44 55 ILE B O 1
ATOM 2010 N N . THR B 1 56 ? 9.852 -9.75 13.375 1 97.69 56 THR B N 1
ATOM 2011 C CA . THR B 1 56 ? 11.008 -9.172 14.047 1 97.69 56 THR B CA 1
ATOM 2012 C C . THR B 1 56 ? 12.305 -9.703 13.445 1 97.69 56 THR B C 1
ATOM 2014 O O . THR B 1 56 ? 12.383 -10.867 13.055 1 97.69 56 THR B O 1
ATOM 2017 N N . ASP B 1 57 ? 13.156 -8.805 13.281 1 94.44 57 ASP B N 1
ATOM 2018 C CA . ASP B 1 57 ? 14.469 -9.117 12.719 1 94.44 57 ASP B CA 1
ATOM 2019 C C . ASP B 1 57 ? 15.586 -8.617 13.633 1 94.44 57 ASP B C 1
ATOM 2021 O O . ASP B 1 57 ? 15.367 -7.723 14.461 1 94.44 57 ASP B O 1
ATOM 2025 N N . ALA B 1 58 ? 16.734 -9.273 13.672 1 89 58 ALA B N 1
ATOM 2026 C CA . ALA B 1 58 ? 17.891 -8.797 14.422 1 89 58 ALA B CA 1
ATOM 2027 C C . ALA B 1 58 ? 18.969 -8.258 13.484 1 89 58 ALA B C 1
ATOM 2029 O O . ALA B 1 58 ? 19.609 -9.016 12.75 1 89 58 ALA B O 1
ATOM 2030 N N . ILE B 1 59 ? 19.047 -6.969 13.5 1 83 59 ILE B N 1
ATOM 2031 C CA . ILE B 1 59 ? 20.031 -6.312 12.664 1 83 59 ILE B CA 1
ATOM 2032 C C . ILE B 1 59 ? 21.031 -5.555 13.547 1 83 59 ILE B C 1
ATOM 2034 O O . ILE B 1 59 ? 20.641 -4.68 14.32 1 83 59 ILE B O 1
ATOM 2038 N N . GLY B 1 60 ? 22.344 -5.855 13.398 1 80.31 60 GLY B N 1
ATOM 2039 C CA . GLY B 1 60 ? 23.391 -5.188 14.164 1 80.31 60 GLY B CA 1
ATOM 2040 C C . GLY B 1 60 ? 23.172 -5.277 15.664 1 80.31 60 GLY B C 1
ATOM 2041 O O . GLY B 1 60 ? 23.438 -4.316 16.391 1 80.31 60 GLY B O 1
ATOM 2042 N N . GLY B 1 61 ? 22.531 -6.324 16.125 1 83.12 61 GLY B N 1
ATOM 2043 C CA . GLY B 1 61 ? 22.328 -6.52 17.547 1 83.12 61 GLY B CA 1
ATOM 2044 C C . GLY B 1 61 ? 21.078 -5.848 18.078 1 83.12 61 GLY B C 1
ATOM 2045 O O . GLY B 1 61 ? 20.797 -5.898 19.266 1 83.12 61 GLY B O 1
ATOM 2046 N N . ARG B 1 62 ? 20.375 -5.234 17.172 1 88.12 62 ARG B N 1
ATOM 2047 C CA . ARG B 1 62 ? 19.141 -4.578 17.578 1 88.12 62 ARG B CA 1
ATOM 2048 C C . ARG B 1 62 ? 17.938 -5.234 16.922 1 88.12 62 ARG B C 1
ATOM 2050 O O . ARG B 1 62 ? 18 -5.637 15.75 1 88.12 62 ARG B O 1
ATOM 2057 N N . GLU B 1 63 ? 16.922 -5.324 17.688 1 92.19 63 GLU B N 1
ATOM 2058 C CA . GLU B 1 63 ? 15.672 -5.863 17.141 1 92.19 63 GLU B CA 1
ATOM 2059 C C . GLU B 1 63 ? 14.93 -4.82 16.312 1 92.19 63 GLU B C 1
ATOM 2061 O O . GLU B 1 63 ? 14.773 -3.676 16.75 1 92.19 63 GLU B O 1
ATOM 2066 N N . VAL B 1 64 ? 14.617 -5.281 15.172 1 95.19 64 VAL B N 1
ATOM 2067 C CA . VAL B 1 64 ? 13.859 -4.434 14.25 1 95.19 64 VAL B CA 1
ATOM 2068 C C . VAL B 1 64 ? 12.5 -5.07 13.969 1 95.19 64 VAL B C 1
ATOM 2070 O O . VAL B 1 64 ? 12.422 -6.258 13.641 1 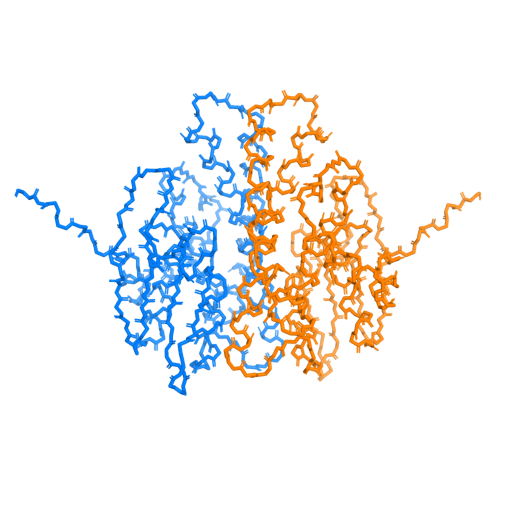95.19 64 VAL B O 1
ATOM 2073 N N . ARG B 1 65 ? 11.422 -4.309 14.203 1 97.31 65 ARG B N 1
ATOM 2074 C CA . ARG B 1 65 ? 10.094 -4.805 13.852 1 97.31 65 ARG B CA 1
ATOM 2075 C C . ARG B 1 65 ? 9.672 -4.301 12.477 1 97.31 65 ARG B C 1
ATOM 2077 O O . ARG B 1 65 ? 9.984 -3.172 12.102 1 97.31 65 ARG B O 1
ATOM 2084 N N . VAL B 1 66 ? 9.055 -5.121 11.781 1 98.44 66 VAL B N 1
ATOM 2085 C CA . VAL B 1 66 ? 8.438 -4.777 10.5 1 98.44 66 VAL B CA 1
ATOM 2086 C C . VAL B 1 66 ? 7.008 -5.309 10.461 1 98.44 66 VAL B C 1
ATOM 2088 O O . VAL B 1 66 ? 6.781 -6.508 10.617 1 98.44 66 VAL B O 1
ATOM 2091 N N . PHE B 1 67 ? 6.027 -4.375 10.281 1 98.31 67 PHE B N 1
ATOM 2092 C CA . PHE B 1 67 ? 4.641 -4.824 10.234 1 98.31 67 PHE B CA 1
ATOM 2093 C C . PHE B 1 67 ? 3.992 -4.434 8.914 1 98.31 67 PHE B C 1
ATOM 2095 O O . PHE B 1 67 ? 4.289 -3.375 8.359 1 98.31 67 PHE B O 1
ATOM 2102 N N . GLY B 1 68 ? 3.119 -5.367 8.469 1 97.75 68 GLY B N 1
ATOM 2103 C CA . GLY B 1 68 ? 2.496 -5.23 7.16 1 97.75 68 GLY B CA 1
ATOM 2104 C C . GLY B 1 68 ? 3.24 -5.969 6.062 1 97.75 68 GLY B C 1
ATOM 2105 O O . GLY B 1 68 ? 4.465 -5.863 5.957 1 97.75 68 GLY B O 1
ATOM 2106 N N . SER B 1 69 ? 2.484 -6.637 5.238 1 98.44 69 SER B N 1
ATOM 2107 C CA . SER B 1 69 ? 3.102 -7.504 4.242 1 98.44 69 SER B CA 1
ATOM 2108 C C . SER B 1 69 ? 3.922 -6.699 3.24 1 98.44 69 SER B C 1
ATOM 2110 O O . SER B 1 69 ? 4.996 -7.133 2.814 1 98.44 69 SER B O 1
ATOM 2112 N N . GLY B 1 70 ? 3.434 -5.504 2.857 1 98.69 70 GLY B N 1
ATOM 2113 C CA . GLY B 1 70 ? 4.191 -4.676 1.934 1 98.69 70 GLY B CA 1
ATOM 2114 C C . GLY B 1 70 ? 5.543 -4.254 2.48 1 98.69 70 GLY B C 1
ATOM 2115 O O . GLY B 1 70 ? 6.555 -4.348 1.785 1 98.69 70 GLY B O 1
ATOM 2116 N N . ALA B 1 71 ? 5.539 -3.791 3.713 1 98.81 71 ALA B N 1
ATOM 2117 C CA . ALA B 1 71 ? 6.785 -3.393 4.363 1 98.81 71 ALA B CA 1
ATOM 2118 C C . ALA B 1 71 ? 7.746 -4.57 4.484 1 98.81 71 ALA B C 1
ATOM 2120 O O . ALA B 1 71 ? 8.953 -4.422 4.273 1 98.81 71 ALA B O 1
ATOM 2121 N N . ILE B 1 72 ? 7.215 -5.73 4.793 1 98.81 72 ILE B N 1
ATOM 2122 C CA . ILE B 1 72 ? 8.031 -6.934 4.949 1 98.81 72 ILE B CA 1
ATOM 2123 C C . ILE B 1 72 ? 8.68 -7.293 3.617 1 98.81 72 ILE B C 1
ATOM 2125 O O . ILE B 1 72 ? 9.875 -7.609 3.566 1 98.81 72 ILE B O 1
ATOM 2129 N N . LEU B 1 73 ? 7.906 -7.223 2.529 1 98.88 73 LEU B N 1
ATOM 2130 C CA . LEU B 1 73 ? 8.445 -7.535 1.211 1 98.88 73 LEU B CA 1
ATOM 2131 C C . LEU B 1 73 ? 9.625 -6.625 0.878 1 98.88 73 LEU B C 1
ATOM 2133 O O . LEU B 1 73 ? 10.688 -7.105 0.482 1 98.88 73 LEU B O 1
ATOM 2137 N N . LEU B 1 74 ? 9.445 -5.344 1.095 1 98.69 74 LEU B N 1
ATOM 2138 C CA . LEU B 1 74 ? 10.492 -4.402 0.73 1 98.69 74 LEU B CA 1
ATOM 2139 C C . LEU B 1 74 ? 11.688 -4.527 1.67 1 98.69 74 LEU B C 1
ATOM 2141 O O . LEU B 1 74 ? 12.844 -4.465 1.23 1 98.69 74 LEU B O 1
ATOM 2145 N N . HIS B 1 75 ? 11.43 -4.73 2.918 1 98.12 75 HIS B N 1
ATOM 2146 C CA . HIS B 1 75 ? 12.5 -4.898 3.896 1 98.12 75 HIS B CA 1
ATOM 2147 C C . HIS B 1 75 ? 13.391 -6.086 3.543 1 98.12 75 HIS B C 1
ATOM 2149 O O . HIS B 1 75 ? 14.609 -5.949 3.477 1 98.12 75 HIS B O 1
ATOM 2155 N N . LEU B 1 76 ? 12.836 -7.195 3.238 1 98.25 76 LEU B N 1
ATOM 2156 C CA . LEU B 1 76 ? 13.594 -8.406 2.957 1 98.25 76 LEU B CA 1
ATOM 2157 C C . LEU B 1 76 ? 14.281 -8.32 1.6 1 98.25 76 LEU B C 1
ATOM 2159 O O . LEU B 1 76 ? 15.391 -8.82 1.428 1 98.25 76 LEU B O 1
ATOM 2163 N N . ALA B 1 77 ? 13.617 -7.715 0.639 1 98.44 77 ALA B N 1
ATOM 2164 C CA . ALA B 1 77 ? 14.242 -7.508 -0.663 1 98.44 77 ALA B CA 1
ATOM 2165 C C . ALA B 1 77 ? 15.508 -6.66 -0.534 1 98.44 77 ALA B C 1
ATOM 2167 O O . ALA B 1 77 ? 16.547 -6.988 -1.112 1 98.44 77 ALA B O 1
ATOM 2168 N N . GLU B 1 78 ? 15.367 -5.633 0.195 1 95.94 78 GLU B N 1
ATOM 2169 C CA . GLU B 1 78 ? 16.5 -4.719 0.36 1 95.94 78 GLU B CA 1
ATOM 2170 C C . GLU B 1 78 ? 17.625 -5.371 1.161 1 95.94 78 GLU B C 1
ATOM 2172 O O . GLU B 1 78 ? 18.797 -5.207 0.835 1 95.94 78 GLU B O 1
ATOM 2177 N N . MET B 1 79 ? 17.266 -6.09 2.115 1 93.94 79 MET B N 1
ATOM 2178 C CA . MET B 1 79 ? 18.234 -6.781 2.951 1 93.94 79 MET B CA 1
ATOM 2179 C C . MET B 1 79 ? 19.047 -7.781 2.133 1 93.94 79 MET B C 1
ATOM 2181 O O . MET B 1 79 ? 20.25 -7.949 2.357 1 93.94 79 MET B O 1
ATOM 2185 N N . THR B 1 80 ? 18.406 -8.406 1.191 1 96.81 80 THR B N 1
ATOM 2186 C CA . THR B 1 80 ? 19.047 -9.484 0.462 1 96.81 80 THR B CA 1
ATOM 2187 C C . THR B 1 80 ? 19.547 -9 -0.896 1 96.81 80 THR B C 1
ATOM 2189 O O . THR B 1 80 ? 20.344 -9.68 -1.551 1 96.81 80 THR B O 1
ATOM 2192 N N . GLY B 1 81 ? 19.062 -7.863 -1.32 1 96.81 81 GLY B N 1
ATOM 2193 C CA . GLY B 1 81 ? 19.406 -7.371 -2.645 1 96.81 81 GLY B CA 1
ATOM 2194 C C . GLY B 1 81 ? 18.797 -8.188 -3.764 1 96.81 81 GLY B C 1
ATOM 2195 O O . GLY B 1 81 ? 19.359 -8.273 -4.859 1 96.81 81 GLY B O 1
ATOM 2196 N N . THR B 1 82 ? 17.656 -8.852 -3.48 1 97.94 82 THR B N 1
ATOM 2197 C CA . THR B 1 82 ? 17.016 -9.719 -4.469 1 97.94 82 THR B CA 1
ATOM 2198 C C . THR B 1 82 ? 15.539 -9.352 -4.629 1 97.94 82 THR B C 1
ATOM 2200 O O . THR B 1 82 ? 14.969 -8.656 -3.779 1 97.94 82 THR B O 1
ATOM 2203 N N . LEU B 1 83 ? 14.938 -9.633 -5.793 1 98.69 83 LEU B N 1
ATOM 2204 C CA . LEU B 1 83 ? 13.508 -9.578 -6.078 1 98.69 83 LEU B CA 1
ATOM 2205 C C . LEU B 1 83 ? 13.031 -8.133 -6.199 1 98.69 83 LEU B C 1
ATOM 2207 O O . LEU B 1 83 ? 11.828 -7.863 -6.117 1 98.69 83 LEU B O 1
ATOM 2211 N N . LEU B 1 84 ? 13.867 -7.281 -6.219 1 98.38 84 LEU B N 1
ATOM 2212 C CA . LEU B 1 84 ? 13.656 -5.871 -6.523 1 98.38 84 LEU B CA 1
ATOM 2213 C C . LEU B 1 84 ? 14.773 -5.332 -7.41 1 98.38 84 LEU B C 1
ATOM 2215 O O . LEU B 1 84 ? 15.945 -5.355 -7.023 1 98.38 84 LEU B O 1
ATOM 2219 N N . PRO B 1 85 ? 14.359 -4.926 -8.617 1 97.31 85 PRO B N 1
ATOM 2220 C CA . PRO B 1 85 ? 15.406 -4.48 -9.539 1 97.31 85 PRO B CA 1
ATOM 2221 C C . PRO B 1 85 ? 16.281 -3.375 -8.953 1 97.31 85 PRO B C 1
ATOM 2223 O O . PRO B 1 85 ? 15.773 -2.469 -8.289 1 97.31 85 PRO B O 1
ATOM 2226 N N . PRO B 1 86 ? 17.594 -3.43 -9.211 1 94.31 86 PRO B N 1
ATOM 2227 C CA . PRO B 1 86 ? 18.5 -2.41 -8.664 1 94.31 86 PRO B CA 1
ATOM 2228 C C . PRO B 1 86 ? 18.484 -1.112 -9.469 1 94.31 86 PRO B C 1
ATOM 2230 O O . PRO B 1 86 ? 18.859 -0.057 -8.953 1 94.31 86 PRO B O 1
ATOM 2233 N N . ASP B 1 87 ? 18.188 -1.213 -10.734 1 93.31 87 ASP B N 1
ATOM 2234 C CA . ASP B 1 87 ? 18.156 -0.007 -11.562 1 93.31 87 ASP B CA 1
ATOM 2235 C C . ASP B 1 87 ? 16.875 0.797 -11.312 1 93.31 87 ASP B C 1
ATOM 2237 O O . ASP B 1 87 ? 15.82 0.225 -11.07 1 93.31 87 ASP B O 1
ATOM 2241 N N . PRO B 1 88 ? 16.922 2.074 -11.414 1 92.12 88 PRO B N 1
ATOM 2242 C CA . PRO B 1 88 ? 15.805 2.949 -11.047 1 92.12 88 PRO B CA 1
ATOM 2243 C C . PRO B 1 88 ? 14.539 2.674 -11.852 1 92.12 88 PRO B C 1
ATOM 2245 O O . PRO B 1 88 ? 13.438 2.676 -11.305 1 92.12 88 PRO B O 1
ATOM 2248 N N . ALA B 1 89 ? 14.695 2.439 -13.117 1 93.56 89 ALA B N 1
ATOM 2249 C CA . ALA B 1 89 ? 13.531 2.213 -13.977 1 93.56 89 ALA B CA 1
ATOM 2250 C C . ALA B 1 89 ? 12.82 0.914 -13.602 1 93.56 89 ALA B C 1
ATOM 2252 O O . ALA B 1 89 ? 11.602 0.887 -13.461 1 93.56 89 ALA B O 1
ATOM 2253 N N . GLY B 1 90 ? 13.625 -0.161 -13.531 1 95.56 90 GLY B N 1
ATOM 2254 C CA . GLY B 1 90 ? 13.062 -1.435 -13.117 1 95.56 90 GLY B CA 1
ATOM 2255 C C . GLY B 1 90 ? 12.438 -1.394 -11.734 1 95.56 90 GLY B C 1
ATOM 2256 O O . GLY B 1 90 ? 11.398 -2.004 -11.5 1 95.56 90 GLY B O 1
ATOM 2257 N N . ARG B 1 91 ? 13.055 -0.675 -10.859 1 97 91 ARG B N 1
ATOM 2258 C CA . ARG B 1 91 ? 12.555 -0.534 -9.5 1 97 91 ARG B CA 1
ATOM 2259 C C . ARG B 1 91 ? 11.234 0.232 -9.469 1 97 91 ARG B C 1
ATOM 2261 O O . ARG B 1 91 ? 10.289 -0.168 -8.789 1 97 91 ARG B O 1
ATOM 2268 N N . ALA B 1 92 ? 11.188 1.247 -10.219 1 96.94 92 ALA B N 1
ATOM 2269 C CA . ALA B 1 92 ? 9.953 2.027 -10.32 1 96.94 92 ALA B CA 1
ATOM 2270 C C . ALA B 1 92 ? 8.797 1.166 -10.828 1 96.94 92 ALA B C 1
ATOM 2272 O O . ALA B 1 92 ? 7.688 1.238 -10.305 1 96.94 92 ALA B O 1
ATOM 2273 N N . GLU B 1 93 ? 9.07 0.378 -11.805 1 97.56 93 GLU B N 1
ATOM 2274 C CA . GLU B 1 93 ? 8.062 -0.515 -12.359 1 97.56 93 GLU B CA 1
ATOM 2275 C C . GLU B 1 93 ? 7.586 -1.526 -11.32 1 97.56 93 GLU B C 1
ATOM 2277 O O . GLU B 1 93 ? 6.383 -1.723 -11.141 1 97.56 93 GLU B O 1
ATOM 2282 N N . ALA B 1 94 ? 8.516 -2.1 -10.648 1 98.81 94 ALA B N 1
ATOM 2283 C CA . ALA B 1 94 ? 8.188 -3.098 -9.633 1 98.81 94 ALA B CA 1
ATOM 2284 C C . ALA B 1 94 ? 7.371 -2.48 -8.5 1 98.81 94 ALA B C 1
ATOM 2286 O O . ALA B 1 94 ? 6.383 -3.066 -8.055 1 98.81 94 ALA B O 1
ATOM 2287 N N . LEU B 1 95 ? 7.789 -1.313 -8.062 1 98.75 95 LEU B N 1
ATOM 2288 C CA . LEU B 1 95 ? 7.082 -0.636 -6.984 1 98.75 95 LEU B CA 1
ATOM 2289 C C . LEU B 1 95 ? 5.672 -0.25 -7.418 1 98.75 95 LEU B C 1
ATOM 2291 O O . LEU B 1 95 ? 4.723 -0.376 -6.641 1 98.75 95 LEU B O 1
ATOM 2295 N N . SER B 1 96 ? 5.551 0.185 -8.641 1 98.81 96 SER B N 1
ATOM 2296 C CA . SER B 1 96 ? 4.238 0.559 -9.156 1 98.81 96 SER B CA 1
ATOM 2297 C C . SER B 1 96 ? 3.275 -0.623 -9.117 1 98.81 96 SER B C 1
ATOM 2299 O O . SER B 1 96 ? 2.15 -0.501 -8.625 1 98.81 96 SER B O 1
ATOM 2301 N N . TRP B 1 97 ? 3.717 -1.726 -9.57 1 98.88 97 TRP B N 1
ATOM 2302 C CA . TRP B 1 97 ? 2.859 -2.906 -9.617 1 98.88 97 TRP B CA 1
ATOM 2303 C C . TRP B 1 97 ? 2.656 -3.488 -8.227 1 98.88 97 TRP B C 1
ATOM 2305 O O . TRP B 1 97 ? 1.59 -4.027 -7.922 1 98.88 97 TRP B O 1
ATOM 2315 N N . LEU B 1 98 ? 3.695 -3.387 -7.379 1 98.88 98 LEU B N 1
ATOM 2316 C CA . LEU B 1 98 ? 3.523 -3.762 -5.98 1 98.88 98 LEU B CA 1
ATOM 2317 C C . LEU B 1 98 ? 2.375 -2.98 -5.344 1 98.88 98 LEU B C 1
ATOM 2319 O O . LEU B 1 98 ? 1.479 -3.57 -4.738 1 98.88 98 LEU B O 1
ATOM 2323 N N . PHE B 1 99 ? 2.387 -1.71 -5.535 1 98.81 99 PHE B N 1
ATOM 2324 C CA . PHE B 1 99 ? 1.38 -0.875 -4.891 1 98.81 99 PHE B CA 1
ATOM 2325 C C . PHE B 1 99 ? 0.013 -1.085 -5.535 1 98.81 99 PHE B C 1
ATOM 2327 O O . PHE B 1 99 ? -1.015 -1.012 -4.855 1 98.81 99 PHE B O 1
ATOM 2334 N N . LEU B 1 100 ? -0.05 -1.352 -6.871 1 98.69 100 LEU B N 1
ATOM 2335 C CA . LEU B 1 100 ? -1.335 -1.701 -7.465 1 98.69 100 LEU B CA 1
ATOM 2336 C C . LEU B 1 100 ? -1.93 -2.934 -6.793 1 98.69 100 LEU B C 1
ATOM 2338 O O . LEU B 1 100 ? -3.129 -2.971 -6.504 1 98.69 100 LEU B O 1
ATOM 2342 N N . GLY B 1 101 ? -1.107 -3.896 -6.543 1 98.62 101 GLY B N 1
ATOM 2343 C CA . GLY B 1 101 ? -1.561 -5.078 -5.824 1 98.62 101 GLY B CA 1
ATOM 2344 C C . GLY B 1 101 ? -2.014 -4.781 -4.41 1 98.62 101 GLY B C 1
ATOM 2345 O O . GLY B 1 101 ? -3.045 -5.285 -3.963 1 98.62 101 GLY B O 1
ATOM 2346 N N . MET B 1 102 ? -1.297 -3.875 -3.744 1 98.44 102 MET B N 1
ATOM 2347 C CA . MET B 1 102 ? -1.483 -3.641 -2.316 1 98.44 102 MET B CA 1
ATOM 2348 C C . MET B 1 102 ? -2.633 -2.668 -2.07 1 98.44 102 MET B C 1
ATOM 2350 O O . MET B 1 102 ? -3.355 -2.791 -1.08 1 98.44 102 MET B O 1
ATOM 2354 N N . THR B 1 103 ? -2.768 -1.688 -2.979 1 98.31 103 THR B N 1
ATOM 2355 C CA . THR B 1 103 ? -3.65 -0.576 -2.646 1 98.31 103 THR B CA 1
ATOM 2356 C C . THR B 1 103 ? -4.891 -0.583 -3.539 1 98.31 103 THR B C 1
ATOM 2358 O O . THR B 1 103 ? -5.867 0.112 -3.26 1 98.31 103 THR B O 1
ATOM 2361 N N . ASP B 1 104 ? -4.871 -1.381 -4.602 1 97.88 104 ASP B N 1
ATOM 2362 C CA . ASP B 1 104 ? -6.031 -1.457 -5.488 1 97.88 104 ASP B CA 1
ATOM 2363 C C . ASP B 1 104 ? -6.688 -2.832 -5.414 1 97.88 104 ASP B C 1
ATOM 2365 O O . ASP B 1 104 ? -7.824 -2.959 -4.949 1 97.88 104 ASP B O 1
ATOM 2369 N N . LEU B 1 105 ? -5.953 -3.838 -5.75 1 98.19 105 LEU B N 1
ATOM 2370 C CA . LEU B 1 105 ? -6.52 -5.18 -5.848 1 98.19 105 LEU B CA 1
ATOM 2371 C C . LEU B 1 105 ? -6.898 -5.711 -4.469 1 98.19 105 LEU B C 1
ATOM 2373 O O . LEU B 1 105 ? -8.016 -6.191 -4.273 1 98.19 105 LEU B O 1
ATOM 2377 N N . THR B 1 106 ? -5.973 -5.613 -3.512 1 98.25 106 THR B N 1
ATOM 2378 C CA . THR B 1 106 ? -6.152 -6.238 -2.205 1 98.25 106 THR B CA 1
ATOM 2379 C C . THR B 1 106 ? -7.344 -5.625 -1.473 1 98.25 106 THR B C 1
ATOM 2381 O O . THR B 1 106 ? -8.234 -6.344 -1.015 1 98.25 106 THR B O 1
ATOM 2384 N N . PRO B 1 107 ? -7.469 -4.297 -1.374 1 97.56 107 PRO B N 1
ATOM 2385 C CA . PRO B 1 107 ? -8.641 -3.744 -0.695 1 97.56 107 PRO B CA 1
ATOM 2386 C C . PRO B 1 107 ? -9.953 -4.125 -1.379 1 97.56 107 PRO B C 1
ATOM 2388 O O . PRO B 1 107 ? -10.977 -4.309 -0.708 1 97.56 107 PRO B O 1
ATOM 2391 N N . ALA B 1 108 ? -9.953 -4.215 -2.713 1 96.81 108 ALA B N 1
ATOM 2392 C CA . ALA B 1 108 ? -11.156 -4.648 -3.42 1 96.81 108 ALA B CA 1
ATOM 2393 C C . ALA B 1 108 ? -11.539 -6.07 -3.023 1 96.81 108 ALA B C 1
ATOM 2395 O O . ALA B 1 108 ? -12.719 -6.355 -2.775 1 96.81 108 ALA B O 1
ATOM 2396 N N . MET B 1 109 ? -10.602 -6.898 -2.932 1 96.44 109 MET B N 1
ATOM 2397 C CA . MET B 1 109 ? -10.852 -8.297 -2.602 1 96.44 109 MET B CA 1
ATOM 2398 C C . MET B 1 109 ? -11.266 -8.445 -1.142 1 96.44 109 MET B C 1
ATOM 2400 O O . MET B 1 109 ? -12.156 -9.242 -0.821 1 96.44 109 MET B O 1
ATOM 2404 N N . VAL B 1 110 ? -10.625 -7.695 -0.285 1 95.5 110 VAL B N 1
ATOM 2405 C CA . VAL B 1 110 ? -10.977 -7.73 1.131 1 95.5 110 VAL B CA 1
ATOM 2406 C C . VAL B 1 110 ? -12.391 -7.184 1.327 1 95.5 110 VAL B C 1
ATOM 2408 O O . VAL B 1 110 ? -13.172 -7.727 2.113 1 95.5 110 VAL B O 1
ATOM 2411 N N . GLY B 1 111 ? -12.711 -6.09 0.63 1 95 111 GLY B N 1
ATOM 2412 C CA . GLY B 1 111 ? -14.07 -5.582 0.674 1 95 111 GLY B CA 1
ATOM 2413 C C . GLY B 1 111 ? -15.094 -6.59 0.197 1 95 111 GLY B C 1
ATOM 2414 O O . GLY B 1 111 ? -16.141 -6.762 0.826 1 95 111 GLY B O 1
ATOM 2415 N N . HIS B 1 112 ? -14.789 -7.246 -0.917 1 94.31 112 HIS B N 1
ATOM 2416 C CA . HIS B 1 112 ? -15.688 -8.281 -1.422 1 94.31 112 HIS B CA 1
ATOM 2417 C C . HIS B 1 112 ? -15.883 -9.391 -0.396 1 94.31 112 HIS B C 1
ATOM 2419 O O . HIS B 1 112 ? -17.016 -9.836 -0.164 1 94.31 112 HIS B O 1
ATOM 2425 N N . PHE B 1 113 ? -14.836 -9.797 0.22 1 93.31 113 PHE B N 1
ATOM 2426 C CA . PHE B 1 113 ? -14.891 -10.852 1.225 1 93.31 113 PHE B CA 1
ATOM 2427 C C . PHE B 1 113 ? -15.758 -10.43 2.404 1 93.31 113 PHE B C 1
ATOM 2429 O O . PHE B 1 113 ? -16.578 -11.211 2.891 1 93.31 113 PHE B O 1
ATOM 2436 N N . ARG B 1 114 ? -15.578 -9.211 2.842 1 93.19 114 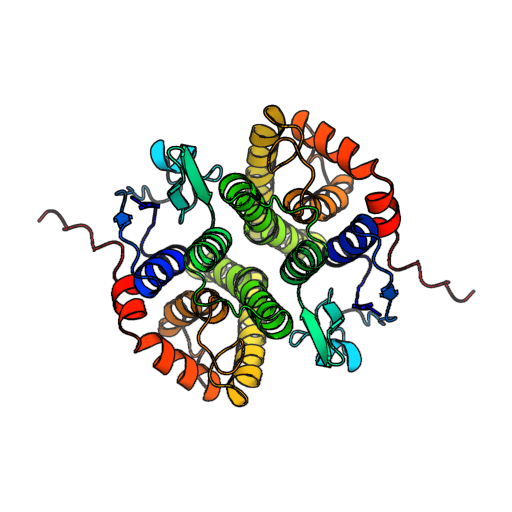ARG B N 1
ATOM 2437 C CA . ARG B 1 114 ? -16.328 -8.68 3.977 1 93.19 114 ARG B CA 1
ATOM 2438 C C . ARG B 1 114 ? -17.828 -8.711 3.705 1 93.19 114 ARG B C 1
ATOM 2440 O O . ARG B 1 114 ? -18.609 -9.18 4.539 1 93.19 114 ARG B O 1
ATOM 2447 N N . PHE B 1 115 ? -18.219 -8.344 2.529 1 93.69 115 PHE B N 1
ATOM 2448 C CA . PHE B 1 115 ? -19.641 -8.133 2.279 1 93.69 115 PHE B CA 1
ATOM 2449 C C . PHE B 1 115 ? -20.266 -9.367 1.652 1 93.69 115 PHE B C 1
ATOM 2451 O O . PHE B 1 115 ? -21.453 -9.633 1.851 1 93.69 115 PHE B O 1
ATOM 2458 N N . ALA B 1 116 ? -19.5 -10.141 0.924 1 92 116 ALA B N 1
ATOM 2459 C CA . ALA B 1 116 ? -20.062 -11.305 0.24 1 92 116 ALA B CA 1
ATOM 2460 C C . ALA B 1 116 ? -19.984 -12.555 1.118 1 92 116 ALA B C 1
ATOM 2462 O O . ALA B 1 116 ? -20.781 -13.477 0.974 1 92 116 ALA B O 1
ATOM 2463 N N . VAL B 1 117 ? -19.062 -12.523 2.057 1 89.75 117 VAL B N 1
ATOM 2464 C CA . VAL B 1 117 ? -18.812 -13.773 2.768 1 89.75 117 VAL B CA 1
ATOM 2465 C C . VAL B 1 117 ? -19.062 -13.578 4.262 1 89.75 117 VAL B C 1
ATOM 2467 O O . VAL B 1 117 ? -19.812 -14.344 4.871 1 89.75 117 VAL B O 1
ATOM 2470 N N . LEU B 1 118 ? -18.562 -12.531 4.906 1 89.12 118 LEU B N 1
ATOM 2471 C CA . LEU B 1 118 ? -18.594 -12.391 6.359 1 89.12 118 LEU B CA 1
ATOM 2472 C C . LEU B 1 118 ? -19.891 -11.734 6.82 1 89.12 118 LEU B C 1
ATOM 2474 O O . LEU B 1 118 ? -20.391 -12.039 7.906 1 89.12 118 LEU B O 1
ATOM 2478 N N . ALA B 1 119 ? -20.375 -10.812 6.012 1 90.19 119 ALA B N 1
ATOM 2479 C CA . ALA B 1 119 ? -21.578 -10.07 6.426 1 90.19 119 ALA B CA 1
ATOM 2480 C C . ALA B 1 119 ? -22.781 -11 6.559 1 90.19 119 ALA B C 1
ATOM 2482 O O . ALA B 1 119 ? -23 -11.859 5.703 1 90.19 119 ALA B O 1
ATOM 2483 N N . ALA B 1 120 ? -23.484 -10.711 7.641 1 89.31 120 ALA B N 1
ATOM 2484 C CA . ALA B 1 120 ? -24.688 -11.516 7.879 1 89.31 120 ALA B CA 1
ATOM 2485 C C . ALA B 1 120 ? -25.766 -11.211 6.836 1 89.31 120 ALA B C 1
ATOM 2487 O O . ALA B 1 120 ? -26.422 -12.125 6.332 1 89.31 120 ALA B O 1
ATOM 2488 N N . GLU B 1 121 ? -25.938 -9.938 6.578 1 86.12 121 GLU B N 1
ATOM 2489 C CA . GLU B 1 121 ? -26.875 -9.516 5.539 1 86.12 121 GLU B CA 1
ATOM 2490 C C . GLU B 1 121 ? -26.141 -9.18 4.242 1 86.12 121 GLU B C 1
ATOM 2492 O O . GLU B 1 121 ? -25.109 -8.492 4.266 1 86.12 121 GLU B O 1
ATOM 2497 N N . LYS B 1 122 ? -26.781 -9.789 3.223 1 86.5 122 LYS B N 1
ATOM 2498 C CA . LYS B 1 122 ? -26.172 -9.5 1.925 1 86.5 122 LYS B CA 1
ATOM 2499 C C . LYS B 1 122 ? -26.516 -8.078 1.473 1 86.5 122 LYS B C 1
ATOM 2501 O O . LYS B 1 122 ? -27.641 -7.613 1.659 1 86.5 122 LYS B O 1
ATOM 2506 N N . LEU B 1 123 ? -25.484 -7.395 1.015 1 89.94 123 LEU B N 1
ATOM 2507 C CA . LEU B 1 123 ? -25.578 -6.039 0.486 1 89.94 123 LEU B CA 1
ATOM 2508 C C . LEU B 1 123 ? -25.203 -6 -0.989 1 89.94 123 LEU B C 1
ATOM 2510 O O . LEU B 1 123 ? -24.062 -5.672 -1.328 1 89.94 123 LEU B O 1
ATOM 2514 N N . PRO B 1 124 ? -26.156 -6.227 -1.882 1 92.88 124 PRO B N 1
ATOM 2515 C CA . PRO B 1 124 ? -25.859 -6.406 -3.305 1 92.88 124 PRO B CA 1
ATOM 2516 C C . PRO B 1 124 ? -25.078 -5.234 -3.893 1 92.88 124 PRO B C 1
ATOM 2518 O O . PRO B 1 124 ? -24.188 -5.434 -4.727 1 92.88 124 PRO B O 1
ATOM 2521 N N . TYR B 1 125 ? -25.391 -4.098 -3.508 1 93.25 125 TYR B N 1
ATOM 2522 C CA . TYR B 1 125 ? -24.703 -2.932 -4.043 1 93.25 125 TYR B CA 1
ATOM 2523 C C . TYR B 1 125 ? -23.219 -2.955 -3.662 1 93.25 125 TYR B C 1
ATOM 2525 O O . TYR B 1 125 ? -22.359 -2.789 -4.52 1 93.25 125 TYR B O 1
ATOM 2533 N N . ALA B 1 126 ? -22.984 -3.213 -2.4 1 94.06 126 ALA B N 1
ATOM 2534 C CA . ALA B 1 126 ? -21.594 -3.248 -1.919 1 94.06 126 ALA B CA 1
ATOM 2535 C C . ALA B 1 126 ? -20.812 -4.375 -2.586 1 94.06 126 ALA B C 1
ATOM 2537 O O . ALA B 1 126 ? -19.672 -4.176 -3.01 1 94.06 126 ALA B O 1
ATOM 2538 N N . ILE B 1 127 ? -21.438 -5.523 -2.678 1 94.56 127 ILE B N 1
ATOM 2539 C CA . ILE B 1 127 ? -20.812 -6.676 -3.316 1 94.56 127 ILE B CA 1
ATOM 2540 C C . ILE B 1 127 ? -20.484 -6.344 -4.77 1 94.56 127 ILE B C 1
ATOM 2542 O O . ILE B 1 127 ? -19.391 -6.645 -5.246 1 94.56 127 ILE B O 1
ATOM 2546 N N . GLY B 1 128 ? -21.422 -5.703 -5.438 1 94.06 128 GLY B N 1
ATOM 2547 C CA . GLY B 1 128 ? -21.234 -5.34 -6.832 1 94.06 128 GLY B CA 1
ATOM 2548 C C . GLY B 1 128 ? -20.094 -4.355 -7.043 1 94.06 128 GLY B C 1
ATOM 2549 O O . GLY B 1 128 ? -19.328 -4.484 -7.996 1 94.06 128 GLY B O 1
ATOM 2550 N N . VAL B 1 129 ? -19.938 -3.398 -6.18 1 93.56 129 VAL B N 1
ATOM 2551 C CA . VAL B 1 129 ? -18.891 -2.387 -6.25 1 93.56 129 VAL B CA 1
ATOM 2552 C C . VAL B 1 129 ? -17.516 -3.061 -6.242 1 93.56 129 VAL B C 1
ATOM 2554 O O . VAL B 1 129 ? -16.672 -2.771 -7.094 1 93.56 129 VAL B O 1
ATOM 2557 N N . TYR B 1 130 ? -17.344 -3.959 -5.398 1 95.25 130 TYR B N 1
ATOM 2558 C CA . TYR B 1 130 ? -16.031 -4.566 -5.246 1 95.25 130 TYR B CA 1
ATOM 2559 C C . TYR B 1 130 ? -15.781 -5.613 -6.32 1 95.25 130 TYR B C 1
ATOM 2561 O O . TYR B 1 130 ? -14.648 -5.797 -6.773 1 95.25 130 TYR B O 1
ATOM 2569 N N . ARG B 1 131 ? -16.812 -6.316 -6.719 1 94.69 131 ARG B N 1
ATOM 2570 C CA . ARG B 1 131 ? -16.656 -7.258 -7.824 1 94.69 131 ARG B CA 1
ATOM 2571 C C . ARG B 1 131 ? -16.188 -6.543 -9.094 1 94.69 131 ARG B C 1
ATOM 2573 O O . ARG B 1 131 ? -15.344 -7.055 -9.82 1 94.69 131 ARG B O 1
ATOM 2580 N N . GLU B 1 132 ? -16.766 -5.43 -9.336 1 94.75 132 GLU B N 1
ATOM 2581 C CA . GLU B 1 132 ? -16.391 -4.648 -10.508 1 94.75 132 GLU B CA 1
ATOM 2582 C C . GLU B 1 132 ? -14.945 -4.164 -10.398 1 94.75 132 GLU B C 1
ATOM 2584 O O . GLU B 1 132 ? -14.203 -4.188 -11.383 1 94.75 132 GLU B O 1
ATOM 2589 N N . GLU B 1 133 ? -14.57 -3.734 -9.234 1 95.75 133 GLU B N 1
ATOM 2590 C CA . GLU B 1 133 ? -13.203 -3.271 -9.023 1 95.75 133 GLU B CA 1
ATOM 2591 C C . GLU B 1 133 ? -12.203 -4.41 -9.195 1 95.75 133 GLU B C 1
ATOM 2593 O O . GLU B 1 133 ? -11.133 -4.223 -9.789 1 95.75 133 GLU B O 1
ATOM 2598 N N . ILE B 1 134 ? -12.531 -5.57 -8.688 1 96.56 134 ILE B N 1
ATOM 2599 C CA . ILE B 1 134 ? -11.672 -6.742 -8.836 1 96.56 134 ILE B CA 1
ATOM 2600 C C . ILE B 1 134 ? -11.516 -7.078 -10.312 1 96.56 134 ILE B C 1
ATOM 2602 O O . ILE B 1 134 ? -10.398 -7.316 -10.789 1 96.56 134 ILE B O 1
ATOM 2606 N N . ALA B 1 135 ? -12.625 -7.059 -11 1 95.75 135 ALA B N 1
ATOM 2607 C CA . ALA B 1 135 ? -12.586 -7.359 -12.43 1 95.75 135 ALA B CA 1
ATOM 2608 C C . ALA B 1 135 ? -11.695 -6.367 -13.172 1 95.75 135 ALA B C 1
ATOM 2610 O O . ALA B 1 135 ? -10.906 -6.758 -14.031 1 95.75 135 ALA B O 1
ATOM 2611 N N . ARG B 1 136 ? -11.805 -5.113 -12.852 1 95.44 136 ARG B N 1
ATOM 2612 C CA . ARG B 1 136 ? -10.984 -4.082 -13.484 1 95.44 136 ARG B CA 1
ATOM 2613 C C . ARG B 1 136 ? -9.5 -4.32 -13.234 1 95.44 136 ARG B C 1
ATOM 2615 O O . ARG B 1 136 ? -8.688 -4.242 -14.156 1 95.44 136 ARG B O 1
ATOM 2622 N N . CYS B 1 137 ? -9.18 -4.598 -12.016 1 97.5 137 CYS B N 1
ATOM 2623 C CA . CYS B 1 137 ? -7.789 -4.887 -11.672 1 97.5 137 CYS B CA 1
ATOM 2624 C C . CYS B 1 137 ? -7.277 -6.102 -12.43 1 97.5 137 CYS B C 1
ATOM 2626 O O . CYS B 1 137 ? -6.168 -6.082 -12.969 1 97.5 137 CYS B O 1
ATOM 2628 N N . CYS B 1 138 ? -8.086 -7.129 -12.5 1 97.56 138 CYS B N 1
ATOM 2629 C CA . CYS B 1 138 ? -7.672 -8.359 -13.172 1 97.56 138 CYS B CA 1
ATOM 2630 C C . CYS B 1 138 ? -7.508 -8.125 -14.672 1 97.56 138 CYS B C 1
ATOM 2632 O O . CYS B 1 138 ? -6.633 -8.719 -15.305 1 97.56 138 CYS B O 1
ATOM 2634 N N . ASP B 1 139 ? -8.312 -7.281 -15.227 1 97.62 139 ASP B N 1
ATOM 2635 C CA . ASP B 1 139 ? -8.172 -6.945 -16.641 1 97.62 139 ASP B CA 1
ATOM 2636 C C . ASP B 1 139 ? -6.863 -6.203 -16.906 1 97.62 139 ASP B C 1
ATOM 2638 O O . ASP B 1 139 ? -6.207 -6.434 -17.922 1 97.62 139 ASP B O 1
ATOM 2642 N N . VAL B 1 140 ? -6.523 -5.359 -16.047 1 98 140 VAL B N 1
ATOM 2643 C CA . VAL B 1 140 ? -5.266 -4.625 -16.156 1 98 140 VAL B CA 1
ATOM 2644 C C . VAL B 1 140 ? -4.09 -5.59 -16.016 1 98 140 VAL B C 1
ATOM 2646 O O . VAL B 1 140 ? -3.109 -5.496 -16.766 1 98 140 VAL B O 1
ATOM 2649 N N . LEU B 1 141 ? -4.195 -6.512 -15.055 1 98.62 141 LEU B N 1
ATOM 2650 C CA . LEU B 1 141 ? -3.16 -7.531 -14.906 1 98.62 141 LEU B CA 1
ATOM 2651 C C . LEU B 1 141 ? -3.043 -8.383 -16.172 1 98.62 141 LEU B C 1
ATOM 2653 O O . LEU B 1 141 ? -1.935 -8.672 -16.625 1 98.62 141 LEU B O 1
ATOM 2657 N N . GLU B 1 142 ? -4.18 -8.75 -16.688 1 98.5 142 GLU B N 1
ATOM 2658 C CA . GLU B 1 142 ? -4.219 -9.516 -17.938 1 98.5 142 GLU B CA 1
ATOM 2659 C C . GLU B 1 142 ? -3.502 -8.781 -19.062 1 98.5 142 GLU B C 1
ATOM 2661 O O . GLU B 1 142 ? -2.672 -9.359 -19.766 1 98.5 142 GLU B O 1
ATOM 2666 N N . ALA B 1 143 ? -3.816 -7.527 -19.219 1 98.5 143 ALA B N 1
ATOM 2667 C CA . ALA B 1 143 ? -3.219 -6.73 -20.297 1 98.5 143 ALA B CA 1
ATOM 2668 C C . ALA B 1 143 ? -1.708 -6.609 -20.109 1 98.5 143 ALA B C 1
ATOM 2670 O O . ALA B 1 143 ? -0.947 -6.719 -21.062 1 98.5 143 ALA B O 1
ATOM 2671 N N . ARG B 1 144 ? -1.273 -6.387 -18.906 1 98.62 144 ARG B N 1
ATOM 2672 C CA . ARG B 1 144 ? 0.148 -6.277 -18.578 1 98.62 144 ARG B CA 1
ATOM 2673 C C . ARG B 1 144 ? 0.873 -7.59 -18.875 1 98.62 144 ARG B C 1
ATOM 2675 O O . ARG B 1 144 ? 1.906 -7.602 -19.547 1 98.62 144 ARG B O 1
ATOM 2682 N N . LEU B 1 145 ? 0.322 -8.664 -18.422 1 98.81 145 LEU B N 1
ATOM 2683 C CA . LEU B 1 145 ? 0.98 -9.961 -18.438 1 98.81 145 LEU B CA 1
ATOM 2684 C C . LEU B 1 145 ? 0.91 -10.578 -19.844 1 98.81 145 LEU B C 1
ATOM 2686 O O . LEU B 1 145 ? 1.618 -11.547 -20.125 1 98.81 145 LEU B O 1
ATOM 2690 N N . ALA B 1 146 ? 0.077 -10.023 -20.672 1 98.69 146 ALA B N 1
ATOM 2691 C CA . ALA B 1 146 ? 0.077 -10.414 -22.078 1 98.69 146 ALA B CA 1
ATOM 2692 C C . ALA B 1 146 ? 1.36 -9.969 -22.766 1 98.69 146 ALA B C 1
ATOM 2694 O O . ALA B 1 146 ? 1.718 -10.5 -23.828 1 98.69 146 ALA B O 1
ATOM 2695 N N . ARG B 1 147 ? 2.064 -9.055 -22.141 1 98.38 147 ARG B N 1
ATOM 2696 C CA . ARG B 1 147 ? 3.213 -8.445 -22.812 1 98.38 147 ARG B CA 1
ATOM 2697 C C . ARG B 1 147 ? 4.516 -8.844 -22.125 1 98.38 147 ARG B C 1
ATOM 2699 O O . ARG B 1 147 ? 5.594 -8.727 -22.719 1 98.38 147 ARG B O 1
ATOM 2706 N N . VAL B 1 148 ? 4.438 -9.273 -20.906 1 98.62 148 VAL B N 1
ATOM 2707 C CA . VAL B 1 148 ? 5.633 -9.594 -20.141 1 98.62 148 VAL B CA 1
ATOM 2708 C C . VAL B 1 148 ? 5.375 -10.844 -19.297 1 98.62 148 VAL B C 1
ATOM 2710 O O . VAL B 1 148 ? 4.227 -11.133 -18.938 1 98.62 148 VAL B O 1
ATOM 2713 N N . PRO B 1 149 ? 6.398 -11.555 -18.906 1 98.75 149 PRO B N 1
ATOM 2714 C CA . PRO B 1 149 ? 6.195 -12.789 -18.141 1 98.75 149 PRO B CA 1
ATOM 2715 C C . PRO B 1 149 ? 5.809 -12.531 -16.688 1 98.75 149 PRO B C 1
ATOM 2717 O O . PRO B 1 149 ? 5.113 -13.344 -16.078 1 98.75 149 PRO B O 1
ATOM 2720 N N . TYR B 1 150 ? 6.34 -11.406 -16.125 1 98.88 150 TYR B N 1
ATOM 2721 C CA . TYR B 1 150 ? 6.035 -11.023 -14.758 1 98.88 150 TYR B CA 1
ATOM 2722 C C . TYR B 1 150 ? 5.617 -9.562 -14.68 1 98.88 150 TYR B C 1
ATOM 2724 O O . TYR B 1 150 ? 5.812 -8.797 -15.633 1 98.88 150 TYR B O 1
ATOM 2732 N N . LEU B 1 151 ? 5.07 -9.125 -13.633 1 98.81 151 LEU B N 1
ATOM 2733 C CA . LEU B 1 151 ? 4.422 -7.82 -13.523 1 98.81 151 LEU B CA 1
ATOM 2734 C C . LEU B 1 151 ? 5.422 -6.695 -13.766 1 98.81 151 LEU B C 1
ATOM 2736 O O . LEU B 1 151 ? 5.113 -5.719 -14.453 1 98.81 151 LEU B O 1
ATOM 2740 N N . ALA B 1 152 ? 6.609 -6.867 -13.227 1 98.38 152 ALA B N 1
ATOM 2741 C CA . ALA B 1 152 ? 7.602 -5.805 -13.375 1 98.38 152 ALA B CA 1
ATOM 2742 C C . ALA B 1 152 ? 8.375 -5.957 -14.68 1 98.38 152 ALA B C 1
ATOM 2744 O O . ALA B 1 152 ? 9.273 -5.168 -14.977 1 98.38 152 ALA B O 1
ATOM 2745 N N . GLY B 1 153 ? 8.094 -6.949 -15.453 1 97.88 153 GLY B N 1
ATOM 2746 C CA . GLY B 1 153 ? 8.797 -7.18 -16.703 1 97.88 153 GLY B CA 1
ATOM 2747 C C . GLY B 1 153 ? 9.289 -8.609 -16.859 1 97.88 153 GLY B C 1
ATOM 2748 O O . GLY B 1 153 ? 8.508 -9.555 -16.719 1 97.88 153 GLY B O 1
ATOM 2749 N N . ASP B 1 154 ? 10.586 -8.703 -17.062 1 97.81 154 ASP B N 1
ATOM 2750 C CA . ASP B 1 154 ? 11.164 -10.008 -17.359 1 97.81 154 ASP B CA 1
ATOM 2751 C C . ASP B 1 154 ? 11.414 -10.812 -16.094 1 97.81 154 ASP B C 1
ATOM 2753 O O . ASP B 1 154 ? 11.477 -12.039 -16.125 1 97.81 154 ASP B O 1
ATOM 2757 N N . GLY B 1 155 ? 11.516 -10.125 -15.039 1 98.06 155 GLY B N 1
ATOM 2758 C CA . GLY B 1 155 ? 11.914 -10.805 -13.82 1 98.06 155 GLY B CA 1
ATOM 2759 C C . GLY B 1 155 ? 10.805 -10.883 -12.789 1 98.06 155 GLY B C 1
ATOM 2760 O O . GLY B 1 155 ? 9.953 -9.992 -12.727 1 98.06 155 GLY B O 1
ATOM 2761 N N . TYR B 1 156 ? 10.844 -11.992 -12.016 1 98.75 156 TYR B N 1
ATOM 2762 C CA . TYR B 1 156 ? 10 -12.195 -10.844 1 98.75 156 TYR B CA 1
ATOM 2763 C C . TYR B 1 156 ? 10.438 -11.281 -9.703 1 98.75 156 TYR B C 1
ATOM 2765 O O . TYR B 1 156 ? 11.617 -11.234 -9.352 1 98.75 156 TYR B O 1
ATOM 2773 N N . THR B 1 157 ? 9.492 -10.484 -9.172 1 98.88 157 THR B N 1
ATOM 2774 C CA . THR B 1 157 ? 9.844 -9.5 -8.148 1 98.88 157 THR B CA 1
ATOM 2775 C C . THR B 1 157 ? 8.812 -9.508 -7.02 1 98.88 157 THR B C 1
ATOM 2777 O O . THR B 1 157 ? 7.887 -10.312 -7.023 1 98.88 157 THR B O 1
ATOM 2780 N N . VAL B 1 158 ? 8.961 -8.57 -6.098 1 98.94 158 VAL B N 1
ATOM 2781 C CA . VAL B 1 158 ? 8.047 -8.367 -4.98 1 98.94 158 VAL B CA 1
ATOM 2782 C C . VAL B 1 158 ? 6.656 -8.031 -5.512 1 98.94 158 VAL B C 1
ATOM 2784 O O . VAL B 1 158 ? 5.648 -8.273 -4.84 1 98.94 158 VAL B O 1
ATOM 2787 N N . ALA B 1 159 ? 6.551 -7.473 -6.707 1 98.94 159 ALA B N 1
ATOM 2788 C CA . ALA B 1 159 ? 5.25 -7.168 -7.293 1 98.94 159 ALA B CA 1
ATOM 2789 C C . ALA B 1 159 ? 4.43 -8.438 -7.496 1 98.94 159 ALA B C 1
ATOM 2791 O O . ALA B 1 159 ? 3.225 -8.453 -7.23 1 98.94 159 ALA B O 1
ATOM 2792 N N . ASP B 1 160 ? 5.039 -9.477 -7.93 1 98.94 160 ASP B N 1
ATOM 2793 C CA . ASP B 1 160 ? 4.359 -10.75 -8.148 1 98.94 160 ASP B CA 1
ATOM 2794 C C . ASP B 1 160 ? 3.939 -11.391 -6.828 1 98.94 160 ASP B C 1
ATOM 2796 O O . ASP B 1 160 ? 2.832 -11.914 -6.711 1 98.94 160 ASP B O 1
ATOM 2800 N N . ILE B 1 161 ? 4.809 -11.289 -5.891 1 98.94 161 ILE B N 1
ATOM 2801 C CA . ILE B 1 161 ? 4.531 -11.859 -4.578 1 98.94 161 ILE B CA 1
ATOM 2802 C C . ILE B 1 161 ? 3.361 -11.133 -3.928 1 98.94 161 ILE B C 1
ATOM 2804 O O . ILE B 1 161 ? 2.545 -11.742 -3.234 1 98.94 161 ILE B O 1
ATOM 2808 N N . ALA B 1 162 ? 3.268 -9.844 -4.117 1 98.88 162 ALA B N 1
ATOM 2809 C CA . ALA B 1 162 ? 2.215 -9.023 -3.533 1 98.88 162 ALA B CA 1
ATOM 2810 C C . ALA B 1 162 ? 0.845 -9.414 -4.082 1 98.88 162 ALA B C 1
ATOM 2812 O O . ALA B 1 162 ? -0.166 -9.297 -3.385 1 98.88 162 ALA B O 1
ATOM 2813 N N . VAL B 1 163 ? 0.777 -9.906 -5.312 1 98.81 163 VAL B N 1
ATOM 2814 C CA . VAL B 1 163 ? -0.486 -10.078 -6.02 1 98.81 163 VAL B CA 1
ATOM 2815 C C . VAL B 1 163 ? -0.919 -11.539 -5.945 1 98.81 163 VAL B C 1
ATOM 2817 O O . VAL B 1 163 ? -2.1 -11.836 -5.75 1 98.81 163 VAL B O 1
ATOM 2820 N N . PHE B 1 164 ? -0.028 -12.445 -5.961 1 98.81 164 PHE B N 1
ATOM 2821 C CA . PHE B 1 164 ? -0.267 -13.859 -6.227 1 98.81 164 PHE B CA 1
ATOM 2822 C C . PHE B 1 164 ? -1.188 -14.461 -5.172 1 98.81 164 PHE B C 1
ATOM 2824 O O . PHE B 1 164 ? -2.188 -15.102 -5.504 1 98.81 164 PHE B O 1
ATOM 2831 N N . PRO B 1 165 ? -0.916 -14.289 -3.875 1 98.38 165 PRO B N 1
ATOM 2832 C CA . PRO B 1 165 ? -1.722 -15.008 -2.885 1 98.38 165 PRO B CA 1
ATOM 2833 C C . PRO B 1 165 ? -3.203 -14.648 -2.957 1 98.38 165 PRO B C 1
ATOM 2835 O O . PRO B 1 165 ? -4.062 -15.492 -2.68 1 98.38 165 PRO B O 1
ATOM 2838 N N . PHE B 1 166 ? -3.469 -13.438 -3.312 1 97.5 166 PHE B N 1
ATOM 2839 C CA . PHE B 1 166 ? -4.863 -13.008 -3.365 1 97.5 166 PHE B CA 1
ATOM 2840 C C . PHE B 1 166 ? -5.555 -13.57 -4.602 1 97.5 166 PHE B C 1
ATOM 2842 O O . PHE B 1 166 ? -6.711 -13.992 -4.531 1 97.5 166 PHE B O 1
ATOM 2849 N N . ILE B 1 167 ? -4.852 -13.539 -5.73 1 97.56 167 ILE B N 1
ATOM 2850 C CA . ILE B 1 167 ? -5.402 -14.164 -6.926 1 97.56 167 ILE B CA 1
ATOM 2851 C C . ILE B 1 167 ? -5.641 -15.648 -6.664 1 97.56 167 ILE B C 1
ATOM 2853 O O . ILE B 1 167 ? -6.699 -16.188 -7.012 1 97.56 167 ILE B O 1
ATOM 2857 N N . ASP B 1 168 ? -4.699 -16.234 -6.039 1 96.44 168 ASP B N 1
ATOM 2858 C CA . ASP B 1 168 ? -4.781 -17.672 -5.746 1 96.44 168 ASP B CA 1
ATOM 2859 C C . ASP B 1 168 ? -5.973 -17.969 -4.84 1 96.44 168 ASP B C 1
ATOM 2861 O O . ASP B 1 168 ? -6.723 -18.922 -5.09 1 96.44 168 ASP B O 1
ATOM 2865 N N . ALA B 1 169 ? -6.18 -17.234 -3.799 1 92.06 169 ALA B N 1
ATOM 2866 C CA . ALA B 1 169 ? -7.23 -17.453 -2.805 1 92.06 169 ALA B CA 1
ATOM 2867 C C . ALA B 1 169 ? -8.617 -17.266 -3.416 1 92.06 169 ALA B C 1
ATOM 2869 O O . ALA B 1 169 ? -9.594 -17.828 -2.936 1 92.06 169 ALA B O 1
ATOM 2870 N N . ALA B 1 170 ? -8.703 -16.484 -4.422 1 88.19 170 ALA B N 1
ATOM 2871 C CA . ALA B 1 170 ? -10 -16.125 -5 1 88.19 170 ALA B CA 1
ATOM 2872 C C . ALA B 1 170 ? -10.422 -17.125 -6.066 1 88.19 170 ALA B C 1
ATOM 2874 O O . ALA B 1 170 ? -11.555 -17.078 -6.555 1 88.19 170 ALA B O 1
ATOM 2875 N N . LEU B 1 171 ? -9.609 -18.016 -6.402 1 78.69 171 LEU B N 1
ATOM 2876 C CA . LEU B 1 171 ? -9.867 -18.891 -7.535 1 78.69 171 LEU B CA 1
ATOM 2877 C C . LEU B 1 171 ? -11.031 -19.828 -7.238 1 78.69 171 LEU B C 1
ATOM 2879 O O . LEU B 1 171 ? -11.93 -20 -8.07 1 78.69 171 LEU B O 1
ATOM 2883 N N . PRO B 1 172 ? -11.07 -20.391 -6.098 1 70.38 172 PRO B N 1
ATOM 2884 C CA . PRO B 1 172 ? -12.188 -21.312 -5.871 1 70.38 172 PRO B CA 1
ATOM 2885 C C . PRO B 1 172 ? -13.547 -20.625 -5.98 1 70.38 172 PRO B C 1
ATOM 2887 O O . PRO B 1 172 ? -14.539 -21.266 -6.336 1 70.38 172 PRO B O 1
ATOM 2890 N N . ALA B 1 173 ? -13.625 -19.438 -5.691 1 58.03 173 ALA B N 1
ATOM 2891 C CA . ALA B 1 173 ? -14.898 -18.719 -5.609 1 58.03 173 ALA B CA 1
ATOM 2892 C C . ALA B 1 173 ? -15.336 -18.219 -6.98 1 58.03 173 ALA B C 1
ATOM 2894 O O . ALA B 1 173 ? -16.484 -17.812 -7.164 1 58.03 173 ALA B O 1
ATOM 2895 N N . GLY B 1 174 ? -14.414 -18.266 -7.938 1 64.19 174 GLY B N 1
ATOM 2896 C CA . GLY B 1 174 ? -14.914 -17.609 -9.133 1 64.19 174 GLY B CA 1
ATOM 2897 C C . GLY B 1 174 ? -14.023 -17.812 -10.344 1 64.19 174 GLY B C 1
ATOM 2898 O O . GLY B 1 174 ? -13.047 -18.562 -10.281 1 64.19 174 GLY B O 1
ATOM 2899 N N . GLU B 1 175 ? -14.445 -17.297 -11.352 1 78.56 175 GLU B N 1
ATOM 2900 C CA . GLU B 1 175 ? -13.797 -17.391 -12.656 1 78.56 175 GLU B CA 1
ATOM 2901 C C . GLU B 1 175 ? -12.891 -16.188 -12.906 1 78.56 175 GLU B C 1
ATOM 2903 O O . GLU B 1 175 ? -12.969 -15.547 -13.961 1 78.56 175 GLU B O 1
ATOM 2908 N N . LEU B 1 176 ? -11.969 -15.914 -11.875 1 89.81 176 LEU B N 1
ATOM 2909 C CA . LEU B 1 176 ? -11.086 -14.766 -12.062 1 89.81 176 LEU B CA 1
ATOM 2910 C C . LEU B 1 176 ? -10.195 -14.961 -13.281 1 89.81 176 LEU B C 1
ATOM 2912 O O . LEU B 1 176 ? -9.836 -13.992 -13.953 1 89.81 176 LEU B O 1
ATOM 2916 N N . LEU B 1 177 ? -9.891 -16.172 -13.508 1 93.94 177 LEU B N 1
ATOM 2917 C CA . LEU B 1 177 ? -8.93 -16.453 -14.562 1 93.94 177 LEU B CA 1
ATOM 2918 C C . LEU B 1 177 ? -9.633 -16.734 -15.883 1 93.94 177 LEU B C 1
ATOM 2920 O O . LEU B 1 177 ? -8.992 -16.734 -16.938 1 93.94 177 LEU B O 1
ATOM 2924 N N . ALA B 1 178 ? -10.93 -16.969 -15.781 1 91.25 178 ALA B N 1
ATOM 2925 C CA . ALA B 1 178 ? -11.68 -17.203 -17.016 1 91.25 178 ALA B CA 1
ATOM 2926 C C . ALA B 1 178 ? -11.617 -15.992 -17.938 1 91.25 178 ALA B C 1
ATOM 2928 O O . ALA B 1 178 ? -11.875 -14.867 -17.516 1 91.25 178 ALA B O 1
ATOM 2929 N N . GLY B 1 179 ? -11.25 -16.219 -19.203 1 94.44 179 GLY B N 1
ATOM 2930 C CA . GLY B 1 179 ? -11.148 -15.141 -20.172 1 94.44 179 GLY B CA 1
ATOM 2931 C C . GLY B 1 179 ? -9.883 -14.32 -20.016 1 94.44 179 GLY B C 1
ATOM 2932 O O . GLY B 1 179 ? -9.727 -13.289 -20.656 1 94.44 179 GLY B O 1
ATOM 2933 N N . ARG B 1 180 ? -8.969 -14.781 -19.156 1 97.38 180 ARG B N 1
ATOM 2934 C CA . ARG B 1 180 ? -7.715 -14.078 -18.906 1 97.38 180 ARG B CA 1
ATOM 2935 C C . ARG B 1 180 ? -6.527 -15.023 -19 1 97.38 180 ARG B C 1
ATOM 2937 O O . ARG B 1 180 ? -5.887 -15.336 -18 1 97.38 180 ARG B O 1
ATOM 2944 N N . PRO B 1 181 ? -6.207 -15.406 -20.219 1 97.81 181 PRO B N 1
ATOM 2945 C CA . PRO B 1 181 ? -5.191 -16.438 -20.422 1 97.81 181 PRO B CA 1
ATOM 2946 C C . PRO B 1 181 ? -3.807 -16.016 -19.938 1 97.81 181 PRO B C 1
ATOM 2948 O O . PRO B 1 181 ? -3.021 -16.844 -19.484 1 97.81 181 PRO B O 1
ATOM 2951 N N . ALA B 1 182 ? -3.447 -14.719 -20.109 1 98.69 182 ALA B N 1
ATOM 2952 C CA . ALA B 1 182 ? -2.131 -14.266 -19.672 1 98.69 182 ALA B CA 1
ATOM 2953 C C . ALA B 1 182 ? -2.029 -14.281 -18.141 1 98.69 182 ALA B C 1
ATOM 2955 O O . ALA B 1 182 ? -0.998 -14.672 -17.594 1 98.69 182 ALA B O 1
ATOM 2956 N N . LEU B 1 183 ? -3.068 -13.852 -17.5 1 98.25 183 LEU B N 1
ATOM 2957 C CA . LEU B 1 183 ? -3.113 -13.914 -16.047 1 98.25 183 LEU B CA 1
ATOM 2958 C C . LEU B 1 183 ? -3.057 -15.359 -15.57 1 98.25 183 LEU B C 1
ATOM 2960 O O . LEU B 1 183 ? -2.383 -15.664 -14.578 1 98.25 183 LEU B O 1
ATOM 2964 N N . ALA B 1 184 ? -3.771 -16.234 -16.25 1 97.31 184 ALA B N 1
ATOM 2965 C CA . ALA B 1 184 ? -3.758 -17.656 -15.914 1 97.31 184 ALA B CA 1
ATOM 2966 C C . ALA B 1 184 ? -2.357 -18.234 -16.062 1 97.31 184 ALA B C 1
ATOM 2968 O O . ALA B 1 184 ? -1.906 -19.016 -15.227 1 97.31 184 ALA B O 1
ATOM 2969 N N . ARG B 1 185 ? -1.716 -17.906 -17.125 1 98.25 185 ARG B N 1
ATOM 2970 C CA . ARG B 1 185 ? -0.347 -18.344 -17.344 1 98.25 185 ARG B CA 1
ATOM 2971 C C . ARG B 1 185 ? 0.577 -17.891 -16.219 1 98.25 185 ARG B C 1
ATOM 2973 O O . ARG B 1 185 ? 1.374 -18.672 -15.711 1 98.25 185 ARG B O 1
ATOM 2980 N N . TRP B 1 186 ? 0.486 -16.625 -15.93 1 98.62 186 TRP B N 1
ATOM 2981 C CA . TRP B 1 186 ? 1.282 -16.047 -14.852 1 98.62 186 TRP B CA 1
ATOM 2982 C C . TRP B 1 186 ? 1.017 -16.766 -13.531 1 98.62 186 TRP B C 1
ATOM 2984 O O . TRP B 1 186 ? 1.952 -17.109 -12.812 1 98.62 186 TRP B O 1
ATOM 2994 N N . HIS B 1 187 ? -0.272 -16.984 -13.219 1 98.25 187 HIS B N 1
ATOM 2995 C CA . HIS B 1 187 ? -0.634 -17.672 -11.984 1 98.25 187 HIS B CA 1
ATOM 2996 C C . HIS B 1 187 ? 0.006 -19.062 -11.914 1 98.25 187 HIS B C 1
ATOM 2998 O O . HIS B 1 187 ? 0.581 -19.422 -10.883 1 98.25 187 HIS B O 1
ATOM 3004 N N . ALA B 1 188 ? -0.071 -19.781 -12.961 1 97.75 188 ALA B N 1
ATOM 3005 C CA . ALA B 1 188 ? 0.491 -21.125 -13.008 1 97.75 188 ALA B CA 1
ATOM 3006 C C . ALA B 1 188 ? 2.006 -21.094 -12.828 1 97.75 188 ALA B C 1
ATOM 3008 O O . ALA B 1 188 ? 2.57 -21.922 -12.109 1 97.75 188 ALA B O 1
ATOM 3009 N N . ALA B 1 189 ? 2.627 -20.172 -13.484 1 98.69 189 ALA B N 1
ATOM 3010 C CA . ALA B 1 189 ? 4.078 -20.047 -13.398 1 98.69 189 ALA B CA 1
ATOM 3011 C C . ALA B 1 189 ? 4.523 -19.734 -11.977 1 98.69 189 ALA B C 1
ATOM 3013 O O . ALA B 1 189 ? 5.477 -20.328 -11.469 1 98.69 189 ALA B O 1
ATOM 3014 N N . VAL B 1 190 ? 3.848 -18.781 -11.352 1 98.81 190 VAL B N 1
ATOM 3015 C CA . VAL B 1 190 ? 4.207 -18.391 -9.992 1 98.81 190 VAL B CA 1
ATOM 3016 C C . VAL B 1 190 ? 3.887 -19.516 -9.016 1 98.81 190 VAL B C 1
ATOM 3018 O O . VAL B 1 190 ? 4.684 -19.828 -8.125 1 98.81 190 VAL B O 1
ATOM 3021 N N . ALA B 1 191 ? 2.775 -20.188 -9.219 1 98.31 191 ALA B N 1
ATOM 3022 C CA . ALA B 1 191 ? 2.348 -21.281 -8.352 1 98.31 191 ALA B CA 1
ATOM 3023 C C . ALA B 1 191 ? 3.336 -22.438 -8.398 1 98.31 191 ALA B C 1
ATOM 3025 O O . ALA B 1 191 ? 3.477 -23.188 -7.43 1 98.31 191 ALA B O 1
ATOM 3026 N N . ALA B 1 192 ? 4.004 -22.594 -9.477 1 98.56 192 ALA B N 1
ATOM 3027 C CA . ALA B 1 192 ? 4.887 -23.734 -9.688 1 98.56 192 ALA B CA 1
ATOM 3028 C C . ALA B 1 192 ? 6.242 -23.516 -9.016 1 98.56 192 ALA B C 1
ATOM 3030 O O . ALA B 1 192 ? 7.035 -24.438 -8.891 1 98.56 192 ALA B O 1
ATOM 3031 N N . ARG B 1 193 ? 6.555 -22.297 -8.633 1 98.75 193 ARG B N 1
ATOM 3032 C CA . ARG B 1 193 ? 7.832 -22.031 -7.988 1 98.75 193 ARG B CA 1
ATOM 3033 C C . ARG B 1 193 ? 7.941 -22.766 -6.656 1 98.75 193 ARG B C 1
ATOM 3035 O O . ARG B 1 193 ? 7.047 -22.672 -5.816 1 98.75 193 ARG B O 1
ATOM 3042 N N . PRO B 1 194 ? 9.039 -23.406 -6.367 1 98.75 194 PRO B N 1
ATOM 3043 C CA . PRO B 1 194 ? 9.195 -24.172 -5.129 1 98.75 194 PRO B CA 1
ATOM 3044 C C . PRO B 1 194 ? 9.062 -23.297 -3.879 1 98.75 194 PRO B C 1
ATOM 3046 O O . PRO B 1 194 ? 8.43 -23.703 -2.904 1 98.75 194 PRO B O 1
ATOM 3049 N N . ALA B 1 195 ? 9.633 -22.156 -3.869 1 98.81 195 ALA B N 1
ATOM 3050 C CA . ALA B 1 195 ? 9.555 -21.266 -2.715 1 98.81 195 ALA B CA 1
ATOM 3051 C C . ALA B 1 195 ? 8.117 -20.828 -2.447 1 98.81 195 ALA B C 1
ATOM 3053 O O . ALA B 1 195 ? 7.719 -20.656 -1.292 1 98.81 195 ALA B O 1
ATOM 3054 N N . VAL B 1 196 ? 7.336 -20.609 -3.516 1 98.81 196 VAL B N 1
ATOM 3055 C CA . VAL B 1 196 ? 5.934 -20.234 -3.367 1 98.81 196 VAL B CA 1
ATOM 3056 C C . VAL B 1 196 ? 5.16 -21.406 -2.74 1 98.81 196 VAL B C 1
ATOM 3058 O O . VAL B 1 196 ? 4.367 -21.203 -1.819 1 98.81 196 VAL B O 1
ATOM 3061 N N . GLN B 1 197 ? 5.434 -22.594 -3.172 1 98.62 197 GLN B N 1
ATOM 3062 C CA . GLN B 1 197 ? 4.77 -23.766 -2.611 1 98.62 197 GLN B CA 1
ATOM 3063 C C . GLN B 1 197 ? 5.082 -23.906 -1.126 1 98.62 197 GLN B C 1
ATOM 3065 O O . GLN B 1 197 ? 4.18 -24.141 -0.318 1 98.62 197 GLN B O 1
ATOM 3070 N N . ARG B 1 198 ? 6.316 -23.734 -0.787 1 98.25 198 ARG B N 1
ATOM 3071 C CA . ARG B 1 198 ? 6.691 -23.812 0.621 1 98.25 198 ARG B CA 1
ATOM 3072 C C . ARG B 1 198 ? 6.047 -22.688 1.426 1 98.25 198 ARG B C 1
ATOM 3074 O O . ARG B 1 198 ? 5.559 -22.922 2.535 1 98.25 198 ARG B O 1
ATOM 3081 N N . GLY B 1 199 ? 6.047 -21.484 0.841 1 98.44 199 GLY B N 1
ATOM 3082 C CA . GLY B 1 199 ? 5.477 -20.328 1.527 1 98.44 199 GLY B CA 1
ATOM 3083 C C . GLY B 1 199 ? 3.98 -20.453 1.745 1 98.44 199 GLY B C 1
ATOM 3084 O O . GLY B 1 199 ? 3.457 -20 2.762 1 98.44 199 GLY B O 1
ATOM 3085 N N . MET B 1 200 ? 3.305 -21.094 0.793 1 97.56 200 MET B N 1
ATOM 3086 C CA . MET B 1 200 ? 1.855 -21.266 0.863 1 97.56 200 MET B CA 1
ATOM 3087 C C . MET B 1 200 ? 1.47 -22.281 1.924 1 97.56 200 MET B C 1
ATOM 3089 O O . MET B 1 200 ? 0.302 -22.375 2.303 1 97.56 200 MET B O 1
ATOM 3093 N N . ALA B 1 201 ? 2.451 -22.984 2.408 1 96.38 201 ALA B N 1
ATOM 3094 C CA . ALA B 1 201 ? 2.191 -24.031 3.406 1 96.38 201 ALA B CA 1
ATOM 3095 C C . ALA B 1 201 ? 2.449 -23.5 4.816 1 96.38 201 ALA B C 1
ATOM 3097 O O . ALA B 1 201 ? 2.35 -24.25 5.789 1 96.38 201 ALA B O 1
ATOM 3098 N N . VAL B 1 202 ? 2.779 -22.219 4.941 1 94.88 202 VAL B N 1
ATOM 3099 C CA . VAL B 1 202 ? 3.09 -21.609 6.223 1 94.88 202 VAL B CA 1
ATOM 3100 C C . VAL B 1 202 ? 1.895 -20.781 6.707 1 94.88 202 VAL B C 1
ATOM 3102 O O . VAL B 1 202 ? 1.339 -19.984 5.953 1 94.88 202 VAL B O 1
ATOM 3105 N N . PRO B 1 203 ? 1.417 -20.812 7.836 1 90.81 203 PRO B N 1
ATOM 3106 C CA . PRO B 1 203 ? 1.942 -21.719 8.867 1 90.81 203 PRO B CA 1
ATOM 3107 C C . PRO B 1 203 ? 1.48 -23.156 8.68 1 90.81 203 PRO B C 1
ATOM 3109 O O . PRO B 1 203 ? 0.517 -23.406 7.949 1 90.81 203 PRO B O 1
ATOM 3112 N N . ALA B 1 204 ? 2.244 -24.016 9.258 1 82.25 204 ALA B N 1
ATOM 3113 C CA . ALA B 1 204 ? 1.838 -25.422 9.219 1 82.25 204 ALA B CA 1
ATOM 3114 C C . ALA B 1 204 ? 0.496 -25.625 9.914 1 82.25 204 ALA B C 1
ATOM 3116 O O . ALA B 1 204 ? 0.181 -24.922 10.883 1 82.25 204 ALA B O 1
ATOM 3117 N N . PRO B 1 205 ? -0.31 -26.438 9.242 1 69.19 205 PRO B N 1
ATOM 3118 C CA . PRO B 1 205 ? -1.575 -26.719 9.93 1 69.19 205 PRO B CA 1
ATOM 3119 C C . PRO B 1 205 ? -1.376 -27.188 11.367 1 69.19 205 PRO B C 1
ATOM 3121 O O . PRO B 1 205 ? -0.376 -27.844 11.68 1 69.19 205 PRO B O 1
ATOM 3124 N N . ARG B 1 206 ? -2.006 -26.406 12.281 1 58.41 206 ARG B N 1
ATOM 3125 C CA . ARG B 1 206 ? -1.939 -26.859 13.672 1 58.41 206 ARG B CA 1
ATOM 3126 C C . ARG B 1 206 ? -2.367 -28.312 13.797 1 58.41 206 ARG B C 1
ATOM 3128 O O . ARG B 1 206 ? -3.273 -28.766 13.094 1 58.41 206 ARG B O 1
ATOM 3135 N N . ALA B 1 207 ? -1.451 -29.109 14.219 1 44.78 207 ALA B N 1
ATOM 3136 C CA . ALA B 1 207 ? -1.785 -30.5 14.516 1 44.78 207 ALA B CA 1
ATOM 3137 C C . ALA B 1 207 ? -3.109 -30.609 15.266 1 44.78 207 ALA B C 1
ATOM 3139 O O . ALA B 1 207 ? -3.326 -29.906 16.25 1 44.78 207 ALA B O 1
ATOM 3140 N N . GLU B 1 208 ? -4.254 -30.625 14.594 1 39.62 208 GLU B N 1
ATOM 3141 C CA . GLU B 1 208 ? -5.426 -31.031 15.359 1 39.62 208 GLU B CA 1
ATOM 3142 C C . GLU B 1 208 ? -5.051 -32 16.484 1 39.62 208 GLU B C 1
ATOM 3144 O O . GLU B 1 208 ? -4.258 -32.938 16.266 1 39.62 208 GLU B O 1
ATOM 3149 N N . THR B 1 209 ? -4.758 -31.5 17.703 1 34 209 THR B N 1
ATOM 3150 C CA . THR B 1 209 ? -4.855 -32.562 18.703 1 34 209 THR B CA 1
ATOM 3151 C C . THR B 1 209 ? -6.027 -33.469 18.406 1 34 209 THR B C 1
ATOM 3153 O O . THR B 1 209 ? -7.184 -33.062 18.391 1 34 209 THR B O 1
ATOM 3156 N N . VAL B 1 210 ? -5.707 -34.625 17.734 1 24.14 210 VAL B N 1
ATOM 3157 C CA . VAL B 1 210 ? -6.617 -35.75 17.984 1 24.14 210 VAL B CA 1
ATOM 3158 C C . VAL B 1 210 ? -6.738 -35.969 19.5 1 24.14 210 VAL B C 1
ATOM 3160 O O . VAL B 1 210 ? -5.742 -35.938 20.219 1 24.14 210 VAL B O 1
#

Sequence (420 aa):
MITLYSFGTPHGHRASIMLEETGLPYRVHPLDFDGDRVTDPALLRVSPLGRVPAITDAIGGREVRVFGSGAILLHLAEMTGTLLPPDPAGRAEALSWLFLGMTDLTPAMVGHFRFAVLAAEKLPYAIGVYREEIARCCDVLEARLARVPYLAGDGYTVADIAVFPFIDAALPAGELLAGRPALARWHAAVAARPAVQRGMAVPAPRAETVMITLYSFGTPHGHRASIMLEETGLPYRVHPLDFDGDRVTDPALLRVSPLGRVPAITDAIGGREVRVFGSGAILLHLAEMTGTLLPPDPAGRAEALSWLFLGMTDLTPAMVGHFRFAVLAAEKLPYAIGVYREEIARCCDVLEARLARVPYLAGDGYTVADIAVFPFIDAALPAGELLAGRPALARWHAAVAARPAVQRGMAVPAPRAETV

Foldseek 3Di:
DKEWEADLALFQLLLQLLCLVLVPDYYYDDFDDPPPAGPPPVQCVQEVRRDDTKMWDQDPNDIDIFHTSLRSQVVSCVVRVPQADPDPLLNVQLVVLLCCLVPQQVVLLVQLCCQVPVDPDHDVVSNVVSVVSNLVSLVVVLVCLVQALDRSHPDGHSSLSSHQSSVVVCVVVDPSCVVRVSVVNSNVVQCPDPSSVSSSCPPPPDPPPD/DKEWEADLALFQLLLQLLCLVLVPDYYYDDFDDPPPAGPPPVQCVQEVRRDDTKMWDQDPNDIDIDHTSLRSQVVSCVVRVPQADPDPLLNVQLVVLLCCLVPQQVVLLVQLCCQVPVDPDHDVVSNVVSVVSNLVSLVVVLVCLVVALDRSHPDGHSSLSSHQSSVVVCVVVDPSCPVRVSVVNSNVVQCPDPSSVSSSCPPPPDPPPD

Radius of gyration: 20.51 Å; Cα contacts (8 Å, |Δi|>4): 690; chains: 2; bounding box: 52×69×46 Å

InterPro domains:
  IPR004045 Glutathione S-transferase, N-terminal [PF02798] (2-78)
  IPR004045 Glutathione S-transferase, N-terminal [PS50404] (1-84)
  IPR010987 Glutathione S-transferase, C-terminal-like [PS50405] (87-210)
  IPR036249 Thioredoxin-like superfamily [SSF52833] (1-103)
  IPR036282 Glutathione S-transferase, C-terminal domain superfamily [SSF47616] (82-203)
  IPR040079 Glutathione transferase family [SFLDS00019] (1-206)

Nearest PDB structures (foldseek):
  5hfk-assembly1_B  TM=9.518E-01  e=3.501E-17  Escherichia coli K-12
  3gx0-assembly1_A-2  TM=9.540E-01  e=1.025E-16  Escherichia coli K-12
  4l8e-assembly1_A-2  TM=9.374E-01  e=3.185E-15  Xenorhabdus nematophila ATCC 19061
  3c8e-assembly1_B  TM=9.212E-01  e=1.102E-13  Escherichia coli
  5a5k-assembly3_O  TM=8.352E-01  e=2.514E-10  Arabidopsis thaliana

pLDDT: mean 92.53, std 11.86, range [23.58, 98.94]

Organism: Rhodospirillum centenum (strain ATCC 51521 / SW) (NCBI:txid414684)